Protein 4KJR (pdb70)

Nearest PDB structures (foldseek):
  4kjr-assembly1_A  TM=1.002E+00  e=1.445E-36  Bacillus subtilis subsp. subtilis str. 168
  4kjs-assembly1_A  TM=9.699E-01  e=5.114E-28  Bacillus subtilis subsp. subtilis str. 168
  4kjs-assembly2_B  TM=9.550E-01  e=5.627E-26  Bacillus subtilis subsp. subtilis str. 168
  4k1c-assembly2_B  TM=8.758E-01  e=1.239E-12  Saccharomyces cerevisiae S288C
  5jdl-assembly1_A  TM=5.747E-01  e=3.286E-03  Methanocaldococcus jannaschii DSM 2661

Organism: Bacillus subtilis (strain 168) (NCBI:txid224308)

B-factor: mean 91.62, std 22.34, range [20.0, 161.84]

Solvent-accessible surface area: 29692 Å² total

GO terms:
  GO:0015369 calcium:proton antiporter activity (F, IDA)
  GO:0005886 plasma membrane (C, IDA)
  GO:0070588 calcium ion transmembrane transport (P, IDA)

Secondary structure (DSSP, 8-state):
-HHHHHHHHHHHHHHHHHH----HHHHHHHHHHHHHHHHH--HHHHHHHH---HHHHHHHGGGHHHHHH--TTTS--HHHHHHHHHHHHHIIIIIIHHHHHHHT-SS---S--HHHHIIIIIHHHIIIIIIIIIHHHHHT---HHHHHHHHHHHHH--HHHHHHHHH----SHHHHHHIIIIIIHHHHHHHHHHHHHHHHHHHS-S-HHHIIIIIIHIIIIIHHHGGGG---S---HHHHHHHHHHHHH--HHHHHHHHHHHSS-------HHHHH--HHHH--TGGGT-S--TTHHHHHHHHHH--HHHHH-/-HHHHHHHHHHHHHHHHH----THHHHHHHHHHHHHHHH------HHHHHHHTHHHHHH--TTTSS-THHHHHHHHHHHHIIIIIIHHHHHHHHHHSS-----HHHHHHHHHHHHHIIIIIIIHHHHHHS---HHHHHHHHHHHHH--HHHHHHHHH---HHHHHHHHHHHHHHHHHHHHTTHHHHHHHS-S-HHHIIIIIHHIIIIIHHTHHHH---S---HHHHHHHHHHHHH--HHHHHHHGGGGSS-------HHHHH--TTT---TTTSS----TTHHHHHHHHHH--HHHHT-

InterPro domains:
  IPR004713 Calcium/proton exchanger [PTHR31503] (11-350)
  IPR004798 Calcium/proton exchanger CAX-like [TIGR00378] (8-349)
  IPR004837 Sodium/calcium exchanger membrane region [PF01699] (26-178)
  IPR004837 Sodium/calcium exchanger membrane region [PF01699] (206-348)
  IPR044880 NCX, central ion-binding domain superfamily [G3DSA:1.20.1420.30] (57-348)

Foldseek 3Di:
DVVLVVLLVVLLVLLVVPVCDDDLQVNLVSLLSNLLSLLLLLVLLVQQCVVLCSVVSCLCVLQVLLLQLCVCLLVDPPLLNLLQLLQQLVQLPPPLVLLQQQLQQPDFDAWDDAPPCVPPLQCLVCVLLCVLQVCLAVVPPDDDVVSLVVLLVSLVVVVVVCVDSSVDPPHDVSNPCSCVSHVVSSNVSSVSNSVSQVVCCVVPDDDSSLCSNHSSNCSRNNSNLSVLNVYPVDDPVSVVSSRVNSSSSSVSVSVSQVVSVVRPHHHSHDDPVSSVLVVSSVLCVCNNIDPHHNCNSVVGVVSSVCSVVSRVD/DVLVVLLVVQLVLLVVLLVDDCFPVSLVSLLSNLLSLLVLCPVALVRNLCSLQVLLLLLCLLLVDPDNQLNLLQLLLLLLCLQQPLLLLLQLVQAVDDFFFDDLPVCLVVQCVQLCCLQVVLAVCLQVVPDVDQVVLLVSQLVSLVCVVVVCVCSVVPPVSVVSVVVSSVSSNVSSNVSSVNLVSNCVVPPHLSSLCSRVNSSCSRNVSSLNVLSCCPVPVPVSNCSSSVNSSSSSCSSSVQLVVSVVDPPSGSHHDCVSSVLSVLSVLSVCSHDGNHHNCNSVVSNVSSVCSVVSRVD

Sequence (612 aa):
NRIFFILVAAGVPLSVIGSLHWPSAVLFAVYCVTIIALASYGRATESLSIIRIGGLLNATFGNAVELIISFALKEGLTGIVLASLTGSVLGNLLLVAGLSFFVGGLKYARQEFNIHDARHNSGLLIFAIIVAFVIPEVFSVGGNASKLNLSIGISIIILLYVAALYFKEWSGKVATIVLFAATIVVAYISENLVHTFHSVAEQFGWSELFIGVIIVAIVGNAAEHASAIIAFKNKDIAVEIAVGSTLQIAFVAPVLVICSIFFPTSPLVFTLPELVAVSAVLLIAISNDGDSNWFEGATLLAAYVIAIGFFLLRIFFILVAAGVPLSVIGSLHWPSAVLFAVYCVTIIALASYGRATGLLNATFGNAVELIISFALKEGLTGIVLASLTGSVLGNLLLVAGLSFFVGGLKYARQEFNIHDARHNSGLLIFAIIVAFVIPEVFSVGGNASKLNLSIGISIIILLYVAALYFKKVATIVLFAATIVVAYISENLVHTFHSVAEQFGWSELFIGVIIVAIVGNAAEHASAIIAFKNKDIAVEIAVGSTLQIAFVAPVLVICSIFFPTSPLVFTLPELVAVSAVLLIAISNDGDSNWFEGATLLAAYVIAIGFFLL

Structure (mmCIF, N/CA/C/O backbone):
data_4KJR
#
_entry.id   4KJR
#
_cell.length_a   170.297
_cell.length_b   170.297
_cell.length_c   95.265
_cell.angle_alpha   90.00
_cell.angle_beta   90.00
_cell.angle_gamma   120.00
#
_symmetry.space_group_name_H-M   'H 3'
#
loop_
_entity.id
_entity.type
_entity.pdbx_description
1 polymer 'cation exchanger YfkE'
2 water water
#
loop_
_atom_site.group_PDB
_atom_site.id
_atom_site.type_symbol
_atom_site.label_atom_id
_atom_site.label_alt_id
_atom_site.label_comp_id
_atom_site.label_asym_id
_atom_site.label_entity_id
_atom_site.label_seq_id
_atom_site.pdbx_PDB_ins_code
_atom_site.Cartn_x
_atom_site.Cartn_y
_atom_site.Cartn_z
_atom_site.occupancy
_atom_site.B_iso_or_equiv
_atom_site.auth_seq_id
_atom_site.auth_comp_id
_atom_site.auth_asym_id
_atom_site.auth_atom_id
_atom_site.pdbx_PDB_model_num
ATOM 1 N N . ASN A 1 2 ? -31.092 22.148 32.735 1.00 116.56 2 ASN A N 1
ATOM 2 C CA . ASN A 1 2 ? -32.555 21.972 32.496 1.00 117.21 2 ASN A CA 1
ATOM 3 C C . ASN A 1 2 ? -33.157 23.104 31.673 1.00 116.58 2 ASN A C 1
ATOM 4 O O . ASN A 1 2 ? -33.757 22.861 30.624 1.00 119.12 2 ASN A O 1
ATOM 9 N N . ARG A 1 3 ? -32.979 24.334 32.159 1.00 114.50 3 ARG A N 1
ATOM 10 C CA . ARG A 1 3 ? -33.548 25.544 31.554 1.00 116.25 3 ARG A CA 1
ATOM 11 C C . ARG A 1 3 ? -33.350 25.606 30.037 1.00 118.85 3 ARG A C 1
ATOM 12 O O . ARG A 1 3 ? -34.320 25.722 29.281 1.00 120.09 3 ARG A O 1
ATOM 20 N N . ILE A 1 4 ? -32.091 25.519 29.607 1.00 121.64 4 ILE A N 1
ATOM 21 C CA . ILE A 1 4 ? -31.728 25.605 28.191 1.00 121.88 4 ILE A CA 1
ATOM 22 C C . ILE A 1 4 ? -32.363 24.462 27.397 1.00 122.57 4 ILE A C 1
ATOM 23 O O . ILE A 1 4 ? -32.865 24.668 26.292 1.00 121.90 4 ILE A O 1
ATOM 28 N N . PHE A 1 5 ? -32.353 23.267 27.982 1.00 122.63 5 PHE A N 1
ATOM 29 C CA . PHE A 1 5 ? -32.809 22.055 27.305 1.00 123.36 5 PHE A CA 1
ATOM 30 C C . PHE A 1 5 ? -34.304 22.074 27.001 1.00 121.86 5 PHE A C 1
ATOM 31 O O . PHE A 1 5 ? -34.730 21.576 25.956 1.00 120.92 5 PHE A O 1
ATOM 39 N N . PHE A 1 6 ? -35.089 22.658 27.906 1.00 119.31 6 PHE A N 1
ATOM 40 C CA . PHE A 1 6 ? -36.526 22.830 27.688 1.00 117.88 6 PHE A CA 1
ATOM 41 C C . PHE A 1 6 ? -36.798 23.681 26.447 1.00 116.27 6 PHE A C 1
ATOM 42 O O . PHE A 1 6 ? -37.647 23.334 25.621 1.00 113.60 6 PHE A O 1
ATOM 50 N N . ILE A 1 7 ? -36.057 24.784 26.325 1.00 110.72 7 ILE A N 1
ATOM 51 C CA . ILE A 1 7 ? -36.170 25.708 25.196 1.00 105.27 7 ILE A CA 1
ATOM 52 C C . ILE A 1 7 ? -35.915 24.994 23.867 1.00 111.22 7 ILE A C 1
ATOM 53 O O . ILE A 1 7 ? -36.652 25.190 22.899 1.00 111.26 7 ILE A O 1
ATOM 58 N N . LEU A 1 8 ? -34.885 24.150 23.838 1.00 110.99 8 LEU A N 1
ATOM 59 C CA . LEU A 1 8 ? -34.445 23.500 22.606 1.00 109.06 8 LEU A CA 1
ATOM 60 C C . LEU A 1 8 ? -35.357 22.370 22.142 1.00 110.18 8 LEU A C 1
ATOM 61 O O . LEU A 1 8 ? -35.494 22.146 20.939 1.00 115.41 8 LEU A O 1
ATOM 66 N N . VAL A 1 9 ? -35.971 21.656 23.084 1.00 108.45 9 VAL A N 1
ATOM 67 C CA . VAL A 1 9 ? -36.925 20.595 22.738 1.00 110.63 9 VAL A CA 1
ATOM 68 C C . VAL A 1 9 ? -38.200 21.201 22.154 1.00 113.66 9 VAL A C 1
ATOM 69 O O . VAL A 1 9 ? -38.660 20.789 21.086 1.00 111.56 9 VAL A O 1
ATOM 73 N N . ALA A 1 10 ? -38.741 22.194 22.859 1.00 112.95 10 ALA A N 1
ATOM 74 C CA . ALA A 1 10 ? -39.989 22.854 22.490 1.00 108.78 10 ALA A CA 1
ATOM 75 C C . ALA A 1 10 ? -39.885 23.684 21.211 1.00 106.56 10 ALA A C 1
ATOM 76 O O . ALA A 1 10 ? -40.873 23.847 20.499 1.00 107.56 10 ALA A O 1
ATOM 78 N N . ALA A 1 11 ? -38.698 24.220 20.936 1.00 106.30 11 ALA A N 1
ATOM 79 C CA . ALA A 1 11 ? -38.473 25.038 19.743 1.00 104.95 11 ALA A CA 1
ATOM 80 C C . ALA A 1 11 ? -38.013 24.181 18.576 1.00 102.40 11 ALA A C 1
ATOM 81 O O . ALA A 1 11 ? -38.333 24.465 17.418 1.00 101.79 11 ALA A O 1
ATOM 83 N N . GLY A 1 12 ? -37.267 23.129 18.897 1.00 99.61 12 GLY A N 1
ATOM 84 C CA . GLY A 1 12 ? -36.665 22.271 17.895 1.00 98.76 12 GLY A CA 1
ATOM 85 C C . GLY A 1 12 ? -37.646 21.401 17.141 1.00 99.40 12 GLY A C 1
ATOM 86 O O . GLY A 1 12 ? -37.544 21.286 15.922 1.00 100.08 12 GLY A O 1
ATOM 87 N N . VAL A 1 13 ? -38.588 20.784 17.859 1.00 98.55 13 VAL A N 1
ATOM 88 C CA . VAL A 1 13 ? -39.541 19.854 17.234 1.00 96.15 13 VAL A CA 1
ATOM 89 C C . VAL A 1 13 ? -40.491 20.501 16.206 1.00 97.54 13 VAL A C 1
ATOM 90 O O . VAL A 1 13 ? -40.635 19.960 15.109 1.00 99.10 13 VAL A O 1
ATOM 94 N N . PRO A 1 14 ? -41.111 21.662 16.532 1.00 97.19 14 PRO A N 1
ATOM 95 C CA . PRO A 1 14 ? -42.003 22.257 15.533 1.00 96.52 14 PRO A CA 1
ATOM 96 C C . PRO A 1 14 ? -41.227 22.718 14.306 1.00 96.13 14 PRO A C 1
ATOM 97 O O . PRO A 1 14 ? -41.616 22.403 13.179 1.00 93.40 14 PRO A O 1
ATOM 101 N N . LEU A 1 15 ? -40.127 23.435 14.536 1.00 94.95 15 LEU A N 1
ATOM 102 C CA . LEU A 1 15 ? -39.229 23.849 13.461 1.00 95.42 15 LEU A CA 1
ATOM 103 C C . LEU A 1 15 ? -38.818 22.669 12.582 1.00 93.80 15 LEU A C 1
ATOM 104 O O . LEU A 1 15 ? -38.864 22.767 11.357 1.00 94.63 15 LEU A O 1
ATOM 109 N N . SER A 1 16 ? -38.447 21.557 13.216 1.00 94.97 16 SER A N 1
ATOM 110 C CA . SER A 1 16 ? -38.074 20.334 12.500 1.00 101.92 16 SER A CA 1
ATOM 111 C C . SER A 1 16 ? -39.248 19.753 11.709 1.00 101.76 16 SER A C 1
ATOM 112 O O . SER A 1 16 ? -39.066 19.272 10.584 1.00 103.42 16 SER A O 1
ATOM 115 N N . VAL A 1 17 ? -40.442 19.801 12.305 1.00 97.70 17 VAL A N 1
ATOM 116 C CA . VAL A 1 17 ? -41.665 19.321 11.655 1.00 98.28 17 VAL A CA 1
ATOM 117 C C . VAL A 1 17 ? -42.030 20.195 10.451 1.00 99.36 17 VAL A C 1
ATOM 118 O O . VAL A 1 17 ? -42.159 19.689 9.334 1.00 100.34 17 VAL A O 1
ATOM 122 N N . ILE A 1 18 ? -42.176 21.501 10.677 1.00 100.46 18 ILE A N 1
ATOM 123 C CA . ILE A 1 18 ? -42.500 22.431 9.595 1.00 103.27 18 ILE A CA 1
ATOM 124 C C . ILE A 1 18 ? -41.370 22.467 8.567 1.00 104.45 18 ILE A C 1
ATOM 125 O O . ILE A 1 18 ? -41.617 22.646 7.376 1.00 108.23 18 ILE A O 1
ATOM 130 N N . GLY A 1 19 ? -40.135 22.304 9.038 1.00 101.13 19 GLY A N 1
ATOM 131 C CA . GLY A 1 19 ? -38.974 22.216 8.155 1.00 105.48 19 GLY A CA 1
ATOM 132 C C . GLY A 1 19 ? -39.097 21.046 7.197 1.00 107.61 19 GLY A C 1
ATOM 133 O O . GLY A 1 19 ? -38.810 21.178 6.005 1.00 106.48 19 GLY A O 1
ATOM 134 N N . SER A 1 20 ? -39.539 19.907 7.732 1.00 109.32 20 SER A N 1
ATOM 135 C CA . SER A 1 20 ? -39.817 18.706 6.946 1.00 112.57 20 SER A CA 1
ATOM 136 C C . SER A 1 20 ? -40.983 18.921 5.981 1.00 120.52 20 SER A C 1
ATOM 137 O O . SER A 1 20 ? -41.073 18.260 4.942 1.00 121.57 20 SER A O 1
ATOM 140 N N . LEU A 1 21 ? -41.872 19.843 6.338 1.00 122.57 21 LEU A N 1
ATOM 141 C CA . LEU A 1 21 ? -42.997 20.208 5.485 1.00 122.75 21 LEU A CA 1
ATOM 142 C C . LEU A 1 21 ? -42.581 21.192 4.391 1.00 128.10 21 LEU A C 1
ATOM 143 O O . LEU A 1 21 ? -43.079 21.117 3.274 1.00 131.45 21 LEU A O 1
ATOM 156 N N . HIS A 1 23 ? -39.422 21.573 3.211 1.00 137.86 23 HIS A N 1
ATOM 157 C CA . HIS A 1 23 ? -38.528 20.771 2.359 1.00 142.72 23 HIS A CA 1
ATOM 158 C C . HIS A 1 23 ? -37.308 21.504 1.855 1.00 143.91 23 HIS A C 1
ATOM 159 O O . HIS A 1 23 ? -36.474 20.915 1.160 1.00 149.94 23 HIS A O 1
ATOM 166 N N . TRP A 1 24 ? -37.183 22.785 2.198 1.00 141.12 24 TRP A N 1
ATOM 167 C CA . TRP A 1 24 ? -36.033 23.588 1.769 1.00 143.25 24 TRP A CA 1
ATOM 168 C C . TRP A 1 24 ? -35.818 24.828 2.597 1.00 144.28 24 TRP A C 1
ATOM 169 O O . TRP A 1 24 ? -36.738 25.277 3.290 1.00 148.04 24 TRP A O 1
ATOM 180 N N . PRO A 1 25 ? -34.589 25.388 2.562 1.00 139.75 25 PRO A N 1
ATOM 181 C CA . PRO A 1 25 ? -33.372 24.771 2.010 1.00 134.97 25 PRO A CA 1
ATOM 182 C C . PRO A 1 25 ? -32.897 23.628 2.898 1.00 133.12 25 PRO A C 1
ATOM 183 O O . PRO A 1 25 ? -33.138 23.654 4.103 1.00 132.65 25 PRO A O 1
ATOM 187 N N . SER A 1 26 ? -32.232 22.636 2.310 1.00 128.52 26 SER A N 1
ATOM 188 C CA . SER A 1 26 ? -31.856 21.422 3.045 1.00 124.95 26 SER A CA 1
ATOM 189 C C . SER A 1 26 ? -30.764 21.653 4.095 1.00 122.63 26 SER A C 1
ATOM 190 O O . SER A 1 26 ? -30.822 21.104 5.198 1.00 122.83 26 SER A O 1
ATOM 193 N N . ALA A 1 27 ? -29.779 22.472 3.745 1.00 116.42 27 ALA A N 1
ATOM 194 C CA . ALA A 1 27 ? -28.599 22.688 4.582 1.00 114.53 27 ALA A CA 1
ATOM 195 C C . ALA A 1 27 ? -28.923 23.262 5.968 1.00 115.58 27 ALA A C 1
ATOM 196 O O . ALA A 1 27 ? -28.407 22.787 6.987 1.00 113.24 27 ALA A O 1
ATOM 198 N N . VAL A 1 28 ? -29.778 24.279 5.997 1.00 116.08 28 VAL A N 1
ATOM 199 C CA . VAL A 1 28 ? -30.137 24.949 7.245 1.00 112.77 28 VAL A CA 1
ATOM 200 C C . VAL A 1 28 ? -30.912 24.026 8.182 1.00 110.93 28 VAL A C 1
ATOM 201 O O . VAL A 1 28 ? -30.722 24.075 9.397 1.00 110.47 28 VAL A O 1
ATOM 205 N N . LEU A 1 29 ? -31.763 23.176 7.609 1.00 105.94 29 LEU A N 1
ATOM 206 C CA . LEU A 1 29 ? -32.641 22.314 8.400 1.00 105.66 29 LEU A CA 1
ATOM 207 C C . LEU A 1 29 ? -31.909 21.178 9.086 1.00 106.38 29 LEU A C 1
ATOM 208 O O . LEU A 1 29 ? -32.166 20.892 10.252 1.00 105.82 29 LEU A O 1
ATOM 213 N N . PHE A 1 30 ? -31.013 20.516 8.362 1.00 105.80 30 PHE A N 1
ATOM 214 C CA . PHE A 1 30 ? -30.152 19.544 8.993 1.00 102.31 30 PHE A CA 1
ATOM 215 C C . PHE A 1 30 ? -29.644 20.222 10.243 1.00 96.27 30 PHE A C 1
ATOM 216 O O . PHE A 1 30 ? -29.759 19.692 11.342 1.00 94.44 30 PHE A O 1
ATOM 224 N N . ALA A 1 31 ? -29.105 21.422 10.044 1.00 94.20 31 ALA A N 1
ATOM 225 C CA . ALA A 1 31 ? -28.547 22.209 11.120 1.00 94.86 31 ALA A CA 1
ATOM 226 C C . ALA A 1 31 ? -29.562 22.296 12.242 1.00 93.60 31 ALA A C 1
ATOM 227 O O . ALA A 1 31 ? -29.229 22.059 13.401 1.00 87.08 31 ALA A O 1
ATOM 229 N N . VAL A 1 32 ? -30.805 22.604 11.882 1.00 93.63 32 VAL A N 1
ATOM 230 C CA . VAL A 1 32 ? -31.884 22.647 12.859 1.00 92.02 32 VAL A CA 1
ATOM 231 C C . VAL A 1 32 ? -32.222 21.251 13.382 1.00 95.00 32 VAL A C 1
ATOM 232 O O . VAL A 1 32 ? -32.391 21.062 14.593 1.00 94.10 32 VAL A O 1
ATOM 236 N N . TYR A 1 33 ? -32.298 20.278 12.473 1.00 95.42 33 TYR A N 1
ATOM 237 C CA . TYR A 1 33 ? -32.601 18.900 12.852 1.00 93.83 33 TYR A CA 1
ATOM 238 C C . TYR A 1 33 ? -31.683 18.445 13.973 1.00 91.55 33 TYR A C 1
ATOM 239 O O . TYR A 1 33 ? -32.143 18.011 15.024 1.00 91.57 33 TYR A O 1
ATOM 248 N N . CYS A 1 34 ? -30.382 18.578 13.741 1.00 94.30 34 CYS A N 1
ATOM 249 C CA . CYS A 1 34 ? -29.368 18.101 14.669 1.00 94.89 34 CYS A CA 1
ATOM 250 C C . CYS A 1 34 ? -29.529 18.735 16.044 1.00 92.14 34 CYS A C 1
ATOM 251 O O . CYS A 1 34 ? -29.534 18.031 17.054 1.00 91.82 34 CYS A O 1
ATOM 254 N N . VAL A 1 35 ? -29.674 20.061 16.061 1.00 89.45 35 VAL A N 1
ATOM 255 C CA . VAL A 1 35 ? -29.713 20.844 17.297 1.00 90.09 35 VAL A CA 1
ATOM 256 C C . VAL A 1 35 ? -30.737 20.297 18.298 1.00 91.77 35 VAL A C 1
ATOM 257 O O . VAL A 1 35 ? -30.398 20.032 19.458 1.00 88.14 35 VAL A O 1
ATOM 261 N N . THR A 1 36 ? -31.969 20.101 17.829 1.00 89.83 36 THR A N 1
ATOM 262 C CA . THR A 1 36 ? -33.023 19.461 18.608 1.00 90.21 36 THR A CA 1
ATOM 263 C C . THR A 1 36 ? -32.552 18.166 19.269 1.00 90.70 36 THR A C 1
ATOM 264 O O . THR A 1 36 ? -32.769 17.959 20.471 1.00 88.10 36 THR A O 1
ATOM 268 N N . ILE A 1 37 ? -31.912 17.302 18.476 1.00 88.42 37 ILE A N 1
ATOM 269 C CA . ILE A 1 37 ? -31.594 15.945 18.916 1.00 88.77 37 ILE A CA 1
ATOM 270 C C . ILE A 1 37 ? -30.636 15.942 20.099 1.00 89.75 37 ILE A C 1
ATOM 271 O O . ILE A 1 37 ? -30.807 15.146 21.027 1.00 92.82 37 ILE A O 1
ATOM 276 N N . ILE A 1 38 ? -29.646 16.833 20.079 1.00 84.50 38 ILE A N 1
ATOM 277 C CA . ILE A 1 38 ? -28.810 17.038 21.262 1.00 82.34 38 ILE A CA 1
ATOM 278 C C . ILE A 1 38 ? -29.724 17.009 22.482 1.00 84.30 38 ILE A C 1
ATOM 279 O O . ILE A 1 38 ? -29.640 16.094 23.306 1.00 82.31 38 ILE A O 1
ATOM 284 N N . ALA A 1 39 ? -30.626 17.991 22.551 1.00 88.36 39 ALA A N 1
ATOM 285 C CA . ALA A 1 39 ? -31.568 18.141 23.660 1.00 90.56 39 ALA A CA 1
ATOM 286 C C . ALA A 1 39 ? -32.438 16.904 23.847 1.00 89.72 39 ALA A C 1
ATOM 287 O O . ALA A 1 39 ? -32.712 16.494 24.980 1.00 90.30 39 ALA A O 1
ATOM 289 N N . LEU A 1 40 ? -32.857 16.310 22.732 1.00 86.41 40 LEU A N 1
ATOM 290 C CA . LEU A 1 40 ? -33.660 15.090 22.759 1.00 87.28 40 LEU A CA 1
ATOM 291 C C . LEU A 1 40 ? -32.897 13.908 23.357 1.00 85.94 40 LEU A C 1
ATOM 292 O O . LEU A 1 40 ? -33.490 13.055 24.009 1.00 81.30 40 LEU A O 1
ATOM 297 N N . ALA A 1 41 ? -31.584 13.878 23.133 1.00 90.31 41 ALA A N 1
ATOM 298 C CA . ALA A 1 41 ? -30.708 12.847 23.689 1.00 94.05 41 ALA A CA 1
ATOM 299 C C . ALA A 1 41 ? -30.306 13.164 25.129 1.00 95.63 41 ALA A C 1
ATOM 300 O O . ALA A 1 41 ? -30.036 12.258 25.920 1.00 93.51 41 ALA A O 1
ATOM 302 N N . SER A 1 42 ? -30.262 14.457 25.454 1.00 98.16 42 SER A N 1
ATOM 303 C CA . SER A 1 42 ? -30.022 14.921 26.821 1.00 96.26 42 SER A CA 1
ATOM 304 C C . SER A 1 42 ? -31.138 14.447 27.755 1.00 92.66 42 SER A C 1
ATOM 305 O O . SER A 1 42 ? -30.885 14.097 28.909 1.00 88.66 42 SER A O 1
ATOM 308 N N . TYR A 1 43 ? -32.368 14.443 27.243 1.00 90.23 43 TYR A N 1
ATOM 309 C CA . TYR A 1 43 ? -33.497 13.844 27.945 1.00 93.48 43 TYR A CA 1
ATOM 310 C C . TYR A 1 43 ? -33.422 12.320 27.914 1.00 92.94 43 TYR A C 1
ATOM 311 O O . TYR A 1 43 ? -33.528 11.670 28.956 1.00 93.45 43 TYR A O 1
ATOM 328 N N . GLY A 1 45 ? -31.060 10.481 27.888 1.00 98.20 45 GLY A N 1
ATOM 329 C CA . GLY A 1 45 ? -30.064 10.071 28.874 1.00 98.51 45 GLY A CA 1
ATOM 330 C C . GLY A 1 45 ? -30.546 10.109 30.311 1.00 97.95 45 GLY A C 1
ATOM 331 O O . GLY A 1 45 ? -30.283 9.182 31.080 1.00 95.13 45 GLY A O 1
ATOM 332 N N . ARG A 1 46 ? -31.242 11.186 30.673 1.00 100.43 46 ARG A N 1
ATOM 333 C CA . ARG A 1 46 ? -31.794 11.360 32.019 1.00 100.05 46 ARG A CA 1
ATOM 334 C C . ARG A 1 46 ? -32.902 10.349 32.301 1.00 103.06 46 ARG A C 1
ATOM 335 O O . ARG A 1 46 ? -33.081 9.904 33.437 1.00 101.95 46 ARG A O 1
ATOM 343 N N . ALA A 1 47 ? -33.638 9.991 31.254 1.00 104.34 47 ALA A N 1
ATOM 344 C CA . ALA A 1 47 ? -34.738 9.043 31.363 1.00 106.28 47 ALA A CA 1
ATOM 345 C C . ALA A 1 47 ? -34.255 7.617 31.618 1.00 109.76 47 ALA A C 1
ATOM 346 O O . ALA A 1 47 ? -34.923 6.844 32.305 1.00 115.84 47 ALA A O 1
ATOM 348 N N . THR A 1 48 ? -33.099 7.277 31.056 1.00 106.32 48 THR A N 1
ATOM 349 C CA . THR A 1 48 ? -32.504 5.960 31.249 1.00 105.17 48 THR A CA 1
ATOM 350 C C . THR A 1 48 ? -31.842 5.870 32.620 1.00 106.77 48 THR A C 1
ATOM 351 O O . THR A 1 48 ? -31.972 4.859 33.315 1.00 109.34 48 THR A O 1
ATOM 355 N N . GLU A 1 49 ? -31.144 6.939 33.003 1.00 109.98 49 GLU A N 1
ATOM 356 C CA . GLU A 1 49 ? -30.408 6.995 34.268 1.00 111.19 49 GLU A CA 1
ATOM 357 C C . GLU A 1 49 ? -31.348 6.767 35.443 1.00 110.95 49 GLU A C 1
ATOM 358 O O . GLU A 1 49 ? -30.980 6.125 36.428 1.00 112.77 49 GLU A O 1
ATOM 364 N N . SER A 1 50 ? -32.563 7.293 35.312 1.00 111.48 50 SER A N 1
ATOM 365 C CA . SER A 1 50 ? -33.619 7.139 36.308 1.00 112.30 50 SER A CA 1
ATOM 366 C C . SER A 1 50 ? -34.096 5.688 36.391 1.00 111.89 50 SER A C 1
ATOM 367 O O . SER A 1 50 ? -34.240 5.137 37.488 1.00 108.74 50 SER A O 1
ATOM 370 N N . LEU A 1 51 ? -34.330 5.092 35.218 1.00 111.82 51 LEU A N 1
ATOM 371 C CA . LEU A 1 51 ? -34.752 3.693 35.079 1.00 110.93 51 LEU A CA 1
ATOM 372 C C . LEU A 1 51 ? -33.712 2.717 35.605 1.00 110.34 51 LEU A C 1
ATOM 373 O O . LEU A 1 51 ? -34.054 1.721 36.249 1.00 102.86 51 LEU A O 1
ATOM 378 N N . SER A 1 52 ? -32.446 3.007 35.304 1.00 112.70 52 SER A N 1
ATOM 379 C CA . SER A 1 52 ? -31.324 2.202 35.769 1.00 117.29 52 SER A CA 1
ATOM 380 C C . SER A 1 52 ? -31.223 2.255 37.292 1.00 113.32 52 SER A C 1
ATOM 381 O O . SER A 1 52 ? -30.926 1.244 37.934 1.00 111.48 52 SER A O 1
ATOM 384 N N . ILE A 1 53 ? -31.482 3.433 37.858 1.00 109.12 53 ILE A N 1
ATOM 385 C CA . ILE A 1 53 ? -31.511 3.604 39.311 1.00 109.79 53 ILE A CA 1
ATOM 386 C C . ILE A 1 53 ? -32.704 2.852 39.921 1.00 110.46 53 ILE A C 1
ATOM 387 O O . ILE A 1 53 ? -32.578 2.251 40.994 1.00 108.51 53 ILE A O 1
ATOM 392 N N . ILE A 1 54 ? -33.841 2.862 39.222 1.00 109.58 54 ILE A N 1
ATOM 393 C CA . ILE A 1 54 ? -35.003 2.057 39.621 1.00 108.67 54 ILE A CA 1
ATOM 394 C C . ILE A 1 54 ? -34.692 0.562 39.514 1.00 106.73 54 ILE A C 1
ATOM 395 O O . ILE A 1 54 ? -33.953 0.130 38.627 1.00 105.85 54 ILE A O 1
ATOM 400 N N . ARG A 1 58 ? -29.755 -4.674 37.676 1.00 102.08 58 ARG A N 1
ATOM 401 C CA . ARG A 1 58 ? -29.781 -6.079 37.269 1.00 99.63 58 ARG A CA 1
ATOM 402 C C . ARG A 1 58 ? -30.067 -6.253 35.768 1.00 99.69 58 ARG A C 1
ATOM 403 O O . ARG A 1 58 ? -29.142 -6.485 34.984 1.00 98.35 58 ARG A O 1
ATOM 411 N N . ILE A 1 59 ? -31.334 -6.143 35.369 1.00 99.94 59 ILE A N 1
ATOM 412 C CA . ILE A 1 59 ? -31.692 -6.129 33.941 1.00 100.06 59 ILE A CA 1
ATOM 413 C C . ILE A 1 59 ? -31.891 -4.698 33.426 1.00 101.23 59 ILE A C 1
ATOM 414 O O . ILE A 1 59 ? -31.978 -4.466 32.213 1.00 104.21 59 ILE A O 1
ATOM 419 N N . GLY A 1 60 ? -31.955 -3.749 34.359 1.00 97.45 60 GLY A N 1
ATOM 420 C CA . GLY A 1 60 ? -31.967 -2.329 34.033 1.00 94.69 60 GLY A CA 1
ATOM 421 C C . GLY A 1 60 ? -30.657 -1.939 33.379 1.00 94.41 60 GLY A C 1
ATOM 422 O O . GLY A 1 60 ? -30.535 -0.850 32.832 1.00 97.32 60 GLY A O 1
ATOM 423 N N . GLY A 1 61 ? -29.676 -2.838 33.445 1.00 92.68 61 GLY A N 1
ATOM 424 C CA . GLY A 1 61 ? -28.422 -2.705 32.709 1.00 89.04 61 GLY A CA 1
ATOM 425 C C . GLY A 1 61 ? -28.588 -2.881 31.209 1.00 86.11 61 GLY A C 1
ATOM 426 O O . GLY A 1 61 ? -27.764 -2.391 30.435 1.00 84.62 61 GLY A O 1
ATOM 427 N N . LEU A 1 62 ? -29.643 -3.589 30.799 1.00 84.96 62 LEU A N 1
ATOM 428 C CA . LEU A 1 62 ? -30.004 -3.700 29.383 1.00 87.08 62 LEU A CA 1
ATOM 429 C C . LEU A 1 62 ? -30.549 -2.380 28.855 1.00 89.16 62 LEU A C 1
ATOM 430 O O . LEU A 1 62 ? -30.214 -1.970 27.742 1.00 86.92 62 LEU A O 1
ATOM 435 N N . LEU A 1 63 ? -31.397 -1.732 29.656 1.00 90.50 63 LEU A N 1
ATOM 436 C CA . LEU A 1 63 ? -31.964 -0.424 29.316 1.00 91.21 63 LEU A CA 1
ATOM 437 C C . LEU A 1 63 ? -30.870 0.623 29.195 1.00 88.61 63 LEU A C 1
ATOM 438 O O . LEU A 1 63 ? -30.876 1.427 28.260 1.00 91.03 63 LEU A O 1
ATOM 443 N N . ASN A 1 64 ? -29.945 0.604 30.153 1.00 86.90 64 ASN A N 1
ATOM 444 C CA . ASN A 1 64 ? -28.767 1.467 30.145 1.00 91.89 64 ASN A CA 1
ATOM 445 C C . ASN A 1 64 ? -27.912 1.187 28.917 1.00 94.11 64 ASN A C 1
ATOM 446 O O . ASN A 1 64 ? -27.338 2.109 28.331 1.00 92.61 64 ASN A O 1
ATOM 451 N N . ALA A 1 65 ? -27.857 -0.089 28.529 1.00 92.79 65 ALA A N 1
ATOM 452 C CA . ALA A 1 65 ? -27.094 -0.534 27.366 1.00 87.46 65 ALA A CA 1
ATOM 453 C C . ALA A 1 65 ? -27.765 -0.174 26.043 1.00 90.26 65 ALA A C 1
ATOM 454 O O . ALA A 1 65 ? -27.126 0.414 25.171 1.00 95.64 65 ALA A O 1
ATOM 456 N N . THR A 1 66 ? -29.043 -0.530 25.901 1.00 89.66 66 THR A N 1
ATOM 457 C CA . THR A 1 66 ? -29.780 -0.317 24.652 1.00 90.25 66 THR A CA 1
ATOM 458 C C . THR A 1 66 ? -30.241 1.131 24.497 1.00 91.78 66 THR A C 1
ATOM 459 O O . THR A 1 66 ? -29.788 1.841 23.596 1.00 95.67 66 THR A O 1
ATOM 463 N N . PHE A 1 67 ? -31.132 1.568 25.383 1.00 94.47 67 PHE A N 1
ATOM 464 C CA . PHE A 1 67 ? -31.743 2.897 25.268 1.00 95.53 67 PHE A CA 1
ATOM 465 C C . PHE A 1 67 ? -30.794 4.048 25.611 1.00 93.39 67 PHE A C 1
ATOM 466 O O . PHE A 1 67 ? -31.006 5.184 25.172 1.00 89.29 67 PHE A O 1
ATOM 474 N N . GLY A 1 68 ? -29.749 3.737 26.382 1.00 89.99 68 GLY A N 1
ATOM 475 C CA . GLY A 1 68 ? -28.665 4.672 26.668 1.00 86.23 68 GLY A CA 1
ATOM 476 C C . GLY A 1 68 ? -27.887 5.062 25.423 1.00 85.20 68 GLY A C 1
ATOM 477 O O . GLY A 1 68 ? -27.194 6.076 25.419 1.00 85.45 68 GLY A O 1
ATOM 478 N N . ASN A 1 69 ? -27.994 4.249 24.373 1.00 81.79 69 ASN A N 1
ATOM 479 C CA . ASN A 1 69 ? -27.409 4.563 23.072 1.00 83.48 69 ASN A CA 1
ATOM 480 C C . ASN A 1 69 ? -28.437 4.402 21.953 1.00 83.94 69 ASN A C 1
ATOM 481 O O . ASN A 1 69 ? -28.082 4.208 20.788 1.00 82.04 69 ASN A O 1
ATOM 486 N N . ALA A 1 70 ? -29.713 4.496 22.320 1.00 86.78 70 ALA A N 1
ATOM 487 C CA . ALA A 1 70 ? -30.824 4.351 21.380 1.00 81.66 70 ALA A CA 1
ATOM 488 C C . ALA A 1 70 ? -30.822 5.387 20.256 1.00 79.92 70 ALA A C 1
ATOM 489 O O . ALA A 1 70 ? -31.215 5.073 19.137 1.00 78.99 70 ALA A O 1
ATOM 491 N N . VAL A 1 71 ? -30.393 6.614 20.550 1.00 79.42 71 VAL A N 1
ATOM 492 C CA . VAL A 1 71 ? -30.237 7.642 19.507 1.00 82.24 71 VAL A CA 1
ATOM 493 C C . VAL A 1 71 ? -29.048 7.326 18.582 1.00 80.89 71 VAL A C 1
ATOM 494 O O . VAL A 1 71 ? -29.083 7.642 17.393 1.00 80.59 71 VAL A O 1
ATOM 498 N N . GLU A 1 72 ? -28.007 6.701 19.125 1.00 77.90 72 GLU A N 1
ATOM 499 C CA . GLU A 1 72 ? -26.931 6.174 18.290 1.00 77.80 72 GLU A CA 1
ATOM 500 C C . GLU A 1 72 ? -27.454 4.986 17.501 1.00 72.41 72 GLU A C 1
ATOM 501 O O . GLU A 1 72 ? -27.333 4.940 16.281 1.00 68.60 72 GLU A O 1
ATOM 507 N N . LEU A 1 73 ? -28.051 4.042 18.222 1.00 72.99 73 LEU A N 1
ATOM 508 C CA . LEU A 1 73 ? -28.648 2.845 17.641 1.00 73.33 73 LEU A CA 1
ATOM 509 C C . LEU A 1 73 ? -29.690 3.181 16.576 1.00 75.02 73 LEU A C 1
ATOM 510 O O . LEU A 1 73 ? -29.814 2.458 15.585 1.00 72.51 73 LEU A O 1
ATOM 515 N N . ILE A 1 74 ? -30.415 4.285 16.774 1.00 75.84 74 ILE A N 1
ATOM 516 C CA . ILE A 1 74 ? -31.556 4.628 15.918 1.00 79.05 74 ILE A CA 1
ATOM 517 C C . ILE A 1 74 ? -31.180 5.406 14.653 1.00 77.34 74 ILE A C 1
ATOM 518 O O . ILE A 1 74 ? -31.649 5.067 13.560 1.00 77.55 74 ILE A O 1
ATOM 523 N N . ILE A 1 75 ? -30.339 6.435 14.792 1.00 73.23 75 ILE A N 1
ATOM 524 C CA . ILE A 1 75 ? -29.906 7.219 13.630 1.00 74.27 75 ILE A CA 1
ATOM 525 C C . ILE A 1 75 ? -29.145 6.307 12.668 1.00 76.53 75 ILE A C 1
ATOM 526 O O . ILE A 1 75 ? -29.042 6.587 11.474 1.00 72.65 75 ILE A O 1
ATOM 531 N N . SER A 1 76 ? -28.646 5.195 13.202 1.00 77.24 76 SER A N 1
ATOM 532 C CA . SER A 1 76 ? -27.833 4.266 12.439 1.00 77.79 76 SER A CA 1
ATOM 533 C C . SER A 1 76 ? -28.652 3.140 11.830 1.00 80.47 76 SER A C 1
ATOM 534 O O . SER A 1 76 ? -28.164 2.424 10.954 1.00 81.39 76 SER A O 1
ATOM 545 N N . PHE A 1 78 ? -31.777 3.553 10.279 1.00 88.08 78 PHE A N 1
ATOM 546 C CA . PHE A 1 78 ? -32.353 3.997 9.021 1.00 91.95 78 PHE A CA 1
ATOM 547 C C . PHE A 1 78 ? -31.259 4.383 8.032 1.00 88.67 78 PHE A C 1
ATOM 548 O O . PHE A 1 78 ? -31.482 4.373 6.821 1.00 93.08 78 PHE A O 1
ATOM 556 N N . ALA A 1 79 ? -30.082 4.726 8.555 1.00 89.03 79 ALA A N 1
ATOM 557 C CA . ALA A 1 79 ? -28.878 4.889 7.732 1.00 86.96 79 ALA A CA 1
ATOM 558 C C . ALA A 1 79 ? -28.435 3.541 7.195 1.00 86.66 79 ALA A C 1
ATOM 559 O O . ALA A 1 79 ? -27.716 3.472 6.219 1.00 85.94 79 ALA A O 1
ATOM 561 N N . LEU A 1 80 ? -28.875 2.473 7.851 1.00 92.01 80 LEU A N 1
ATOM 562 C CA . LEU A 1 80 ? -28.548 1.112 7.452 1.00 92.87 80 LEU A CA 1
ATOM 563 C C . LEU A 1 80 ? -29.507 0.615 6.377 1.00 94.89 80 LEU A C 1
ATOM 564 O O . LEU A 1 80 ? -29.087 -0.070 5.444 1.00 95.35 80 LEU A O 1
ATOM 569 N N . LYS A 1 81 ? -30.789 0.958 6.513 1.00 99.52 81 LYS A N 1
ATOM 570 C CA . LYS A 1 81 ? -31.783 0.662 5.476 1.00 104.77 81 LYS A CA 1
ATOM 571 C C . LYS A 1 81 ? -31.494 1.471 4.219 1.00 103.45 81 LYS A C 1
ATOM 572 O O . LYS A 1 81 ? -31.535 0.944 3.102 1.00 102.59 81 LYS A O 1
ATOM 578 N N . GLU A 1 82 ? -31.191 2.752 4.415 1.00 101.14 82 GLU A N 1
ATOM 579 C CA . GLU A 1 82 ? -30.780 3.626 3.323 1.00 100.49 82 GLU A CA 1
ATOM 580 C C . GLU A 1 82 ? -29.261 3.639 3.211 1.00 97.35 82 GLU A C 1
ATOM 581 O O . GLU A 1 82 ? -28.701 4.354 2.379 1.00 93.27 82 GLU A O 1
ATOM 587 N N . GLY A 1 83 ? -28.618 2.817 4.044 1.00 95.53 83 GLY A N 1
ATOM 588 C CA . GLY A 1 83 ? -27.162 2.714 4.141 1.00 90.35 83 GLY A CA 1
ATOM 589 C C . GLY A 1 83 ? -26.422 2.580 2.832 1.00 83.05 83 GLY A C 1
ATOM 590 O O . GLY A 1 83 ? -26.756 1.720 2.031 1.00 81.56 83 GLY A O 1
ATOM 591 N N . LEU A 1 84 ? -25.405 3.414 2.613 1.00 80.57 84 LEU A N 1
ATOM 592 C CA . LEU A 1 84 ? -24.913 4.382 3.600 1.00 79.91 84 LEU A CA 1
ATOM 593 C C . LEU A 1 84 ? -24.371 3.693 4.841 1.00 81.35 84 LEU A C 1
ATOM 594 O O . LEU A 1 84 ? -24.453 4.227 5.954 1.00 82.07 84 LEU A O 1
ATOM 599 N N . THR A 1 85 ? -23.820 2.499 4.630 1.00 79.36 85 THR A N 1
ATOM 600 C CA . THR A 1 85 ? -23.204 1.712 5.691 1.00 75.89 85 THR A CA 1
ATOM 601 C C . THR A 1 85 ? -21.984 2.431 6.268 1.00 74.63 85 THR A C 1
ATOM 602 O O . THR A 1 85 ? -21.699 2.320 7.469 1.00 74.12 85 THR A O 1
ATOM 606 N N . GLY A 1 86 ? -21.293 3.179 5.405 1.00 71.94 86 GLY A N 1
ATOM 607 C CA . GLY A 1 86 ? -20.162 4.023 5.792 1.00 68.25 86 GLY A CA 1
ATOM 608 C C . GLY A 1 86 ? -20.435 4.929 6.981 1.00 66.33 86 GLY A C 1
ATOM 609 O O . GLY A 1 86 ? -19.687 4.905 7.975 1.00 64.70 86 GLY A O 1
ATOM 610 N N . ILE A 1 87 ? -21.508 5.719 6.883 1.00 63.57 87 ILE A N 1
ATOM 611 C CA . ILE A 1 87 ? -21.915 6.612 7.978 1.00 61.93 87 ILE A CA 1
ATOM 612 C C . ILE A 1 87 ? -22.099 5.828 9.274 1.00 62.23 87 ILE A C 1
ATOM 613 O O . ILE A 1 87 ? -21.670 6.271 10.340 1.00 57.04 87 ILE A O 1
ATOM 618 N N . VAL A 1 88 ? -22.732 4.661 9.184 1.00 62.97 88 VAL A N 1
ATOM 619 C CA . VAL A 1 88 ? -22.880 3.816 10.366 1.00 61.36 88 VAL A CA 1
ATOM 620 C C . VAL A 1 88 ? -21.509 3.574 10.993 1.00 61.24 88 VAL A C 1
ATOM 621 O O . VAL A 1 88 ? -21.313 3.865 12.167 1.00 61.25 88 VAL A O 1
ATOM 625 N N . LEU A 1 89 ? -20.560 3.081 10.194 1.00 64.12 89 LEU A N 1
ATOM 626 C CA . LEU A 1 89 ? -19.216 2.762 10.680 1.00 64.15 89 LEU A CA 1
ATOM 627 C C . LEU A 1 89 ? -18.462 3.988 11.218 1.00 62.22 89 LEU A C 1
ATOM 628 O O . LEU A 1 89 ? -17.789 3.904 12.241 1.00 61.20 89 LEU A O 1
ATOM 633 N N . ALA A 1 90 ? -18.594 5.128 10.548 1.00 62.14 90 ALA A N 1
ATOM 634 C CA . ALA A 1 90 ? -17.994 6.375 11.040 1.00 63.66 90 ALA A CA 1
ATOM 635 C C . ALA A 1 90 ? -18.595 6.838 12.383 1.00 65.07 90 ALA A C 1
ATOM 636 O O . ALA A 1 90 ? -17.903 7.432 13.216 1.00 63.26 90 ALA A O 1
ATOM 638 N N . SER A 1 91 ? -19.877 6.544 12.585 1.00 64.87 91 SER A N 1
ATOM 639 C CA . SER A 1 91 ? -20.600 6.957 13.787 1.00 65.37 91 SER A CA 1
ATOM 640 C C . SER A 1 91 ? -20.268 6.111 15.012 1.00 63.65 91 SER A C 1
ATOM 641 O O . SER A 1 91 ? -20.203 6.632 16.130 1.00 64.72 91 SER A O 1
ATOM 644 N N . LEU A 1 92 ? -20.068 4.813 14.800 1.00 60.09 92 LEU A N 1
ATOM 645 C CA . LEU A 1 92 ? -19.566 3.925 15.850 1.00 62.11 92 LEU A CA 1
ATOM 646 C C . LEU A 1 92 ? -18.195 4.400 16.332 1.00 62.73 92 LEU A C 1
ATOM 647 O O . LEU A 1 92 ? -17.914 4.419 17.530 1.00 58.62 92 LEU A O 1
ATOM 652 N N . THR A 1 93 ? -17.345 4.764 15.371 1.00 63.52 93 THR A N 1
ATOM 653 C CA . THR A 1 93 ? -16.064 5.387 15.644 1.00 62.25 93 THR A CA 1
ATOM 654 C C . THR A 1 93 ? -16.292 6.547 16.597 1.00 65.02 93 THR A C 1
ATOM 655 O O . THR A 1 93 ? -15.706 6.584 17.676 1.00 68.33 93 THR A O 1
ATOM 659 N N . GLY A 1 94 ? -17.162 7.476 16.205 1.00 63.88 94 GLY A N 1
ATOM 660 C CA . GLY A 1 94 ? -17.376 8.705 16.961 1.00 68.13 94 GLY A CA 1
ATOM 661 C C . GLY A 1 94 ? -17.873 8.502 18.382 1.00 70.90 94 GLY A C 1
ATOM 662 O O . GLY A 1 94 ? -17.632 9.336 19.260 1.00 69.89 94 GLY A O 1
ATOM 663 N N . SER A 1 95 ? -18.573 7.394 18.604 1.00 68.78 95 SER A N 1
ATOM 664 C CA . SER A 1 95 ? -19.100 7.063 19.914 1.00 70.31 95 SER A CA 1
ATOM 665 C C . SER A 1 95 ? -17.980 6.848 20.923 1.00 71.68 95 SER A C 1
ATOM 666 O O . SER A 1 95 ? -17.994 7.451 21.992 1.00 76.30 95 SER A O 1
ATOM 669 N N . VAL A 1 96 ? -17.000 6.014 20.574 1.00 72.89 96 VAL A N 1
ATOM 670 C CA . VAL A 1 96 ? -15.835 5.789 21.442 1.00 73.58 96 VAL A CA 1
ATOM 671 C C . VAL A 1 96 ? -15.021 7.070 21.596 1.00 70.77 96 VAL A C 1
ATOM 672 O O . VAL A 1 96 ? -14.674 7.454 22.711 1.00 75.44 96 VAL A O 1
ATOM 676 N N . LEU A 1 97 ? -14.735 7.738 20.480 1.00 70.76 97 LEU A N 1
ATOM 677 C CA . LEU A 1 97 ? -13.995 9.003 20.531 1.00 73.50 97 LEU A CA 1
ATOM 678 C C . LEU A 1 97 ? -14.727 10.024 21.373 1.00 72.90 97 LEU A C 1
ATOM 679 O O . LEU A 1 97 ? -14.089 10.740 22.134 1.00 74.76 97 LEU A O 1
ATOM 684 N N . GLY A 1 98 ? -16.056 10.066 21.243 1.00 70.26 98 GLY A N 1
ATOM 685 C CA . GLY A 1 98 ? -16.918 10.994 21.981 1.00 69.04 98 GLY A CA 1
ATOM 686 C C . GLY A 1 98 ? -16.894 10.854 23.493 1.00 69.52 98 GLY A C 1
ATOM 687 O O . GLY A 1 98 ? -16.770 11.847 24.208 1.00 70.63 98 GLY A O 1
ATOM 688 N N . ASN A 1 99 ? -17.003 9.626 23.990 1.00 70.80 99 ASN A N 1
ATOM 689 C CA . ASN A 1 99 ? -17.010 9.389 25.436 1.00 74.80 99 ASN A CA 1
ATOM 690 C C . ASN A 1 99 ? -15.654 9.751 26.031 1.00 77.65 99 ASN A C 1
ATOM 691 O O . ASN A 1 99 ? -15.510 10.720 26.783 1.00 77.44 99 ASN A O 1
ATOM 696 N N . LEU A 1 100 ? -14.650 8.976 25.664 1.00 79.65 100 LEU A N 1
ATOM 697 C CA . LEU A 1 100 ? -13.311 9.502 25.635 1.00 82.02 100 LEU A CA 1
ATOM 698 C C . LEU A 1 100 ? -13.459 10.610 24.609 1.00 84.07 100 LEU A C 1
ATOM 699 O O . LEU A 1 100 ? -14.511 10.745 24.027 1.00 85.34 100 LEU A O 1
ATOM 704 N N . LEU A 1 101 ? -12.527 11.532 24.501 1.00 84.54 101 LEU A N 1
ATOM 705 C CA . LEU A 1 101 ? -11.874 12.098 25.625 1.00 80.36 101 LEU A CA 1
ATOM 706 C C . LEU A 1 101 ? -12.970 13.080 25.984 1.00 78.81 101 LEU A C 1
ATOM 707 O O . LEU A 1 101 ? -13.166 13.413 27.141 1.00 86.40 101 LEU A O 1
ATOM 712 N N . LEU A 1 102 ? -13.741 13.461 24.965 1.00 77.49 102 LEU A N 1
ATOM 713 C CA . LEU A 1 102 ? -14.764 14.507 25.059 1.00 79.18 102 LEU A CA 1
ATOM 714 C C . LEU A 1 102 ? -15.626 14.495 26.324 1.00 79.99 102 LEU A C 1
ATOM 715 O O . LEU A 1 102 ? -15.595 15.464 27.085 1.00 82.59 102 LEU A O 1
ATOM 720 N N . VAL A 1 103 ? -16.399 13.432 26.552 1.00 79.43 103 VAL A N 1
ATOM 721 C CA . VAL A 1 103 ? -17.216 13.421 27.760 1.00 80.36 103 VAL A CA 1
ATOM 722 C C . VAL A 1 103 ? -16.303 13.295 28.969 1.00 77.99 103 VAL A C 1
ATOM 723 O O . VAL A 1 103 ? -16.446 14.042 29.932 1.00 81.35 103 VAL A O 1
ATOM 727 N N . ALA A 1 104 ? -15.345 12.378 28.887 1.00 79.46 104 ALA A N 1
ATOM 728 C CA . ALA A 1 104 ? -14.397 12.145 29.970 1.00 78.97 104 ALA A CA 1
ATOM 729 C C . ALA A 1 104 ? -13.505 13.364 30.146 1.00 77.43 104 ALA A C 1
ATOM 730 O O . ALA A 1 104 ? -13.298 13.824 31.263 1.00 82.34 104 ALA A O 1
ATOM 732 N N . GLY A 1 105 ? -13.008 13.893 29.033 1.00 76.84 105 GLY A N 1
ATOM 733 C CA . GLY A 1 105 ? -12.190 15.103 29.027 1.00 81.30 105 GLY A CA 1
ATOM 734 C C . GLY A 1 105 ? -12.912 16.318 29.572 1.00 82.88 105 GLY A C 1
ATOM 735 O O . GLY A 1 105 ? -12.335 17.084 30.339 1.00 83.79 105 GLY A O 1
ATOM 736 N N . LEU A 1 106 ? -14.174 16.493 29.185 1.00 81.38 106 LEU A N 1
ATOM 737 C CA . LEU A 1 106 ? -14.974 17.612 29.674 1.00 79.44 106 LEU A CA 1
ATOM 738 C C . LEU A 1 106 ? -15.247 17.455 31.164 1.00 81.67 106 LEU A C 1
ATOM 739 O O . LEU A 1 106 ? -15.160 18.423 31.916 1.00 86.57 106 LEU A O 1
ATOM 744 N N . SER A 1 107 ? -15.563 16.235 31.591 1.00 81.08 107 SER A N 1
ATOM 745 C CA . SER A 1 107 ? -15.754 15.943 33.009 1.00 81.09 107 SER A CA 1
ATOM 746 C C . SER A 1 107 ? -14.505 16.264 33.823 1.00 84.73 107 SER A C 1
ATOM 747 O O . SER A 1 107 ? -14.571 17.068 34.749 1.00 92.39 107 SER A O 1
ATOM 750 N N . PHE A 1 108 ? -13.376 15.648 33.470 1.00 84.37 108 PHE A N 1
ATOM 751 C CA . PHE A 1 108 ? -12.105 15.856 34.176 1.00 86.08 108 PHE A CA 1
ATOM 752 C C . PHE A 1 108 ? -11.740 17.337 34.247 1.00 86.98 108 PHE A C 1
ATOM 753 O O . PHE A 1 108 ? -11.334 17.830 35.296 1.00 88.50 108 PHE A O 1
ATOM 761 N N . PHE A 1 109 ? -11.894 18.037 33.126 1.00 87.28 109 PHE A N 1
ATOM 762 C CA . PHE A 1 109 ? -11.474 19.427 33.024 1.00 91.84 109 PHE A CA 1
ATOM 763 C C . PHE A 1 109 ? -12.354 20.389 33.814 1.00 96.57 109 PHE A C 1
ATOM 764 O O . PHE A 1 109 ? -11.840 21.222 34.562 1.00 99.65 109 PHE A O 1
ATOM 772 N N . VAL A 1 110 ? -13.670 20.276 33.636 1.00 100.27 110 VAL A N 1
ATOM 773 C CA . VAL A 1 110 ? -14.624 21.192 34.258 1.00 97.58 110 VAL A CA 1
ATOM 774 C C . VAL A 1 110 ? -14.508 21.099 35.780 1.00 100.10 110 VAL A C 1
ATOM 775 O O . VAL A 1 110 ? -14.361 22.117 36.456 1.00 104.91 110 VAL A O 1
ATOM 779 N N . GLY A 1 111 ? -14.532 19.871 36.301 1.00 97.23 111 GLY A N 1
ATOM 780 C CA . GLY A 1 111 ? -14.361 19.627 37.729 1.00 95.97 111 GLY A CA 1
ATOM 781 C C . GLY A 1 111 ? -12.904 19.591 38.139 1.00 96.92 111 GLY A C 1
ATOM 782 O O . GLY A 1 111 ? -12.499 18.751 38.945 1.00 94.66 111 GLY A O 1
ATOM 783 N N . GLY A 1 112 ? -12.118 20.504 37.572 1.00 97.05 112 GLY A N 1
ATOM 784 C CA . GLY A 1 112 ? -10.718 20.670 37.931 1.00 98.04 112 GLY A CA 1
ATOM 785 C C . GLY A 1 112 ? -10.532 21.893 38.804 1.00 104.23 112 GLY A C 1
ATOM 786 O O . GLY A 1 112 ? -9.457 22.491 38.815 1.00 106.79 112 GLY A O 1
ATOM 787 N N . LEU A 1 113 ? -11.597 22.261 39.521 1.00 110.16 113 LEU A N 1
ATOM 788 C CA . LEU A 1 113 ? -11.590 23.355 40.502 1.00 111.63 113 LEU A CA 1
ATOM 789 C C . LEU A 1 113 ? -10.561 23.125 41.617 1.00 115.03 113 LEU A C 1
ATOM 790 O O . LEU A 1 113 ? -9.750 24.006 41.919 1.00 110.67 113 LEU A O 1
ATOM 795 N N . LYS A 1 114 ? -10.612 21.932 42.210 1.00 121.47 114 LYS A N 1
ATOM 796 C CA . LYS A 1 114 ? -9.662 21.479 43.225 1.00 127.97 114 LYS A CA 1
ATOM 797 C C . LYS A 1 114 ? -9.470 19.976 43.057 1.00 132.80 114 LYS A C 1
ATOM 798 O O . LYS A 1 114 ? -10.448 19.246 42.872 1.00 137.73 114 LYS A O 1
ATOM 804 N N . TYR A 1 115 ? -8.217 19.525 43.122 1.00 135.81 115 TYR A N 1
ATOM 805 C CA . TYR A 1 115 ? -7.865 18.116 42.894 1.00 141.22 115 TYR A CA 1
ATOM 806 C C . TYR A 1 115 ? -8.331 17.232 44.052 1.00 150.29 115 TYR A C 1
ATOM 807 O O . TYR A 1 115 ? -8.289 17.652 45.212 1.00 157.23 115 TYR A O 1
ATOM 816 N N . ALA A 1 116 ? -8.762 16.010 43.737 1.00 152.15 116 ALA A N 1
ATOM 817 C CA . ALA A 1 116 ? -9.467 15.169 44.713 1.00 157.26 116 ALA A CA 1
ATOM 818 C C . ALA A 1 116 ? -8.759 13.858 45.078 1.00 158.44 116 ALA A C 1
ATOM 819 O O . ALA A 1 116 ? -9.228 12.770 44.730 1.00 161.84 116 ALA A O 1
ATOM 821 N N . ARG A 1 117 ? -7.654 13.974 45.816 1.00 152.85 117 ARG A N 1
ATOM 822 C CA . ARG A 1 117 ? -6.851 12.822 46.262 1.00 150.67 117 ARG A CA 1
ATOM 823 C C . ARG A 1 117 ? -6.339 11.976 45.084 1.00 149.38 117 ARG A C 1
ATOM 824 O O . ARG A 1 117 ? -5.901 12.524 44.071 1.00 147.01 117 ARG A O 1
ATOM 832 N N . GLN A 1 118 ? -6.376 10.650 45.235 1.00 148.80 118 GLN A N 1
ATOM 833 C CA . GLN A 1 118 ? -5.970 9.712 44.179 1.00 146.86 118 GLN A CA 1
ATOM 834 C C . GLN A 1 118 ? -6.888 8.482 44.139 1.00 146.89 118 GLN A C 1
ATOM 835 O O . GLN A 1 118 ? -6.737 7.556 44.941 1.00 143.75 118 GLN A O 1
ATOM 841 N N . GLU A 1 119 ? -7.829 8.487 43.194 1.00 146.42 119 GLU A N 1
ATOM 842 C CA . GLU A 1 119 ? -8.837 7.428 43.043 1.00 143.28 119 GLU A CA 1
ATOM 843 C C . GLU A 1 119 ? -9.223 7.273 41.558 1.00 139.54 119 GLU A C 1
ATOM 844 O O . GLU A 1 119 ? -8.906 8.147 40.759 1.00 137.18 119 GLU A O 1
ATOM 850 N N . PHE A 1 120 ? -9.852 6.167 41.150 1.00 137.55 120 PHE A N 1
ATOM 851 C CA . PHE A 1 120 ? -10.085 4.965 41.950 1.00 136.25 120 PHE A CA 1
ATOM 852 C C . PHE A 1 120 ? -9.191 3.849 41.404 1.00 129.32 120 PHE A C 1
ATOM 853 O O . PHE A 1 120 ? -9.541 3.164 40.439 1.00 120.42 120 PHE A O 1
ATOM 861 N N . ASN A 1 121 ? -8.030 3.691 42.033 1.00 127.96 121 ASN A N 1
ATOM 862 C CA . ASN A 1 121 ? -6.915 2.914 41.479 1.00 126.48 121 ASN A CA 1
ATOM 863 C C . ASN A 1 121 ? -7.124 1.404 41.337 1.00 125.94 121 ASN A C 1
ATOM 864 O O . ASN A 1 121 ? -6.742 0.822 40.319 1.00 120.23 121 ASN A O 1
ATOM 869 N N . ILE A 1 122 ? -7.729 0.783 42.349 1.00 131.41 122 ILE A N 1
ATOM 870 C CA . ILE A 1 122 ? -7.894 -0.678 42.392 1.00 126.39 122 ILE A CA 1
ATOM 871 C C . ILE A 1 122 ? -9.032 -1.167 41.484 1.00 124.88 122 ILE A C 1
ATOM 872 O O . ILE A 1 122 ? -8.974 -2.278 40.957 1.00 125.98 122 ILE A O 1
ATOM 877 N N . HIS A 1 123 ? -10.047 -0.326 41.290 1.00 123.50 123 HIS A N 1
ATOM 878 C CA . HIS A 1 123 ? -11.201 -0.674 40.458 1.00 119.91 123 HIS A CA 1
ATOM 879 C C . HIS A 1 123 ? -10.900 -0.643 38.986 1.00 113.43 123 HIS A C 1
ATOM 880 O O . HIS A 1 123 ? -11.002 -1.664 38.312 1.00 114.89 123 HIS A O 1
ATOM 887 N N . ASP A 1 124 ? -10.501 0.527 38.490 1.00 110.71 124 ASP A N 1
ATOM 888 C CA . ASP A 1 124 ? -10.402 0.808 37.050 1.00 108.84 124 ASP A CA 1
ATOM 889 C C . ASP A 1 124 ? -9.535 -0.158 36.234 1.00 109.26 124 ASP A C 1
ATOM 890 O O . ASP A 1 124 ? -9.973 -0.674 35.204 1.00 108.71 124 ASP A O 1
ATOM 895 N N . ALA A 1 125 ? -8.305 -0.378 36.683 1.00 110.74 125 ALA A N 1
ATOM 896 C CA . ALA A 1 125 ? -7.370 -1.237 35.965 1.00 110.64 125 ALA A CA 1
ATOM 897 C C . ALA A 1 125 ? -7.957 -2.618 35.662 1.00 116.81 125 ALA A C 1
ATOM 898 O O . ALA A 1 125 ? -7.926 -3.063 34.513 1.00 116.42 125 ALA A O 1
ATOM 900 N N . ARG A 1 126 ? -8.519 -3.270 36.683 1.00 123.19 126 ARG A N 1
ATOM 901 C CA . ARG A 1 126 ? -9.010 -4.653 36.571 1.00 125.39 126 ARG A CA 1
ATOM 902 C C . ARG A 1 126 ? -10.111 -4.837 35.530 1.00 128.22 126 ARG A C 1
ATOM 903 O O . ARG A 1 126 ? -10.051 -5.765 34.715 1.00 128.28 126 ARG A O 1
ATOM 911 N N . HIS A 1 127 ? -11.112 -3.959 35.561 1.00 127.74 127 HIS A N 1
ATOM 912 C CA . HIS A 1 127 ? -12.303 -4.145 34.732 1.00 125.46 127 HIS A CA 1
ATOM 913 C C . HIS A 1 127 ? -12.294 -3.315 33.487 1.00 115.88 127 HIS A C 1
ATOM 914 O O . HIS A 1 127 ? -12.510 -3.838 32.407 1.00 113.81 127 HIS A O 1
ATOM 921 N N . ASN A 1 128 ? -12.046 -2.016 33.630 1.00 107.12 128 ASN A N 1
ATOM 922 C CA . ASN A 1 128 ? -12.241 -1.050 32.551 1.00 100.92 128 ASN A CA 1
ATOM 923 C C . ASN A 1 128 ? -11.305 -1.243 31.359 1.00 96.00 128 ASN A C 1
ATOM 924 O O . ASN A 1 128 ? -11.728 -1.148 30.209 1.00 91.36 128 ASN A O 1
ATOM 929 N N . SER A 1 129 ? -10.042 -1.515 31.655 1.00 93.28 129 SER A N 1
ATOM 930 C CA . SER A 1 129 ? -8.986 -1.595 30.659 1.00 86.41 129 SER A CA 1
ATOM 931 C C . SER A 1 129 ? -9.071 -2.850 29.798 1.00 89.83 129 SER A C 1
ATOM 932 O O . SER A 1 129 ? -9.011 -2.766 28.570 1.00 87.26 129 SER A O 1
ATOM 935 N N . GLY A 1 130 ? -9.215 -4.003 30.458 1.00 88.93 130 GLY A N 1
ATOM 936 C CA . GLY A 1 130 ? -9.094 -5.320 29.827 1.00 84.27 130 GLY A CA 1
ATOM 937 C C . GLY A 1 130 ? -10.042 -5.547 28.674 1.00 84.76 130 GLY A C 1
ATOM 938 O O . GLY A 1 130 ? -9.625 -5.877 27.563 1.00 85.88 130 GLY A O 1
ATOM 939 N N . LEU A 1 131 ? -11.324 -5.381 28.964 1.00 84.88 131 LEU A N 1
ATOM 940 C CA . LEU A 1 131 ? -12.369 -5.393 27.954 1.00 82.66 131 LEU A CA 1
ATOM 941 C C . LEU A 1 131 ? -12.084 -4.230 27.024 1.00 80.11 131 LEU A C 1
ATOM 942 O O . LEU A 1 131 ? -12.126 -4.386 25.813 1.00 78.44 131 LEU A O 1
ATOM 947 N N . LEU A 1 132 ? -11.746 -3.075 27.595 1.00 76.32 132 LEU A N 1
ATOM 948 C CA . LEU A 1 132 ? -11.521 -1.891 26.782 1.00 75.82 132 LEU A CA 1
ATOM 949 C C . LEU A 1 132 ? -10.402 -2.135 25.780 1.00 74.20 132 LEU A C 1
ATOM 950 O O . LEU A 1 132 ? -10.564 -1.859 24.592 1.00 73.37 132 LEU A O 1
ATOM 955 N N . ILE A 1 133 ? -9.272 -2.651 26.253 1.00 75.54 133 ILE A N 1
ATOM 956 C CA . ILE A 1 133 ? -8.235 -3.106 25.332 1.00 75.69 133 ILE A CA 1
ATOM 957 C C . ILE A 1 133 ? -8.840 -4.247 24.522 1.00 73.95 133 ILE A C 1
ATOM 958 O O . ILE A 1 133 ? -8.865 -4.189 23.294 1.00 71.05 133 ILE A O 1
ATOM 963 N N . PHE A 1 134 ? -9.368 -5.251 25.225 1.00 73.86 134 PHE A N 1
ATOM 964 C CA . PHE A 1 134 ? -9.973 -6.414 24.586 1.00 73.25 134 PHE A CA 1
ATOM 965 C C . PHE A 1 134 ? -11.057 -6.043 23.575 1.00 73.68 134 PHE A C 1
ATOM 966 O O . PHE A 1 134 ? -11.031 -6.504 22.449 1.00 73.17 134 PHE A O 1
ATOM 974 N N . ALA A 1 135 ? -12.022 -5.234 23.997 1.00 73.07 135 ALA A N 1
ATOM 975 C CA . ALA A 1 135 ? -13.197 -4.964 23.185 1.00 74.85 135 ALA A CA 1
ATOM 976 C C . ALA A 1 135 ? -12.832 -4.245 21.895 1.00 77.19 135 ALA A C 1
ATOM 977 O O . ALA A 1 135 ? -13.042 -4.787 20.814 1.00 75.51 135 ALA A O 1
ATOM 979 N N . ILE A 1 136 ? -12.264 -3.044 22.024 1.00 75.93 136 ILE A N 1
ATOM 980 C CA . ILE A 1 136 ? -11.896 -2.204 20.878 1.00 70.94 136 ILE A CA 1
ATOM 981 C C . ILE A 1 136 ? -10.846 -2.873 20.019 1.00 71.24 136 ILE A C 1
ATOM 982 O O . ILE A 1 136 ? -11.015 -3.034 18.810 1.00 74.42 136 ILE A O 1
ATOM 987 N N . ILE A 1 137 ? -9.752 -3.260 20.657 1.00 75.05 137 ILE A N 1
ATOM 988 C CA . ILE A 1 137 ? -8.600 -3.722 19.921 1.00 74.44 137 ILE A CA 1
ATOM 989 C C . ILE A 1 137 ? -8.968 -5.005 19.212 1.00 76.58 137 ILE A C 1
ATOM 990 O O . ILE A 1 137 ? -8.679 -5.155 18.033 1.00 79.32 137 ILE A O 1
ATOM 995 N N . VAL A 1 138 ? -9.639 -5.910 19.916 1.00 75.84 138 VAL A N 1
ATOM 996 C CA . VAL A 1 138 ? -10.091 -7.132 19.279 1.00 78.20 138 VAL A CA 1
ATOM 997 C C . VAL A 1 138 ? -11.158 -6.753 18.270 1.00 76.97 138 VAL A C 1
ATOM 998 O O . VAL A 1 138 ? -10.957 -6.909 17.070 1.00 77.91 138 VAL A O 1
ATOM 1002 N N . ALA A 1 139 ? -12.267 -6.210 18.770 1.00 75.71 139 ALA A N 1
ATOM 1003 C CA . ALA A 1 139 ? -13.474 -6.008 17.974 1.00 77.42 139 ALA A CA 1
ATOM 1004 C C . ALA A 1 139 ? -13.188 -5.337 16.649 1.00 77.54 139 ALA A C 1
ATOM 1005 O O . ALA A 1 139 ? -13.521 -5.881 15.612 1.00 78.15 139 ALA A O 1
ATOM 1007 N N . PHE A 1 140 ? -12.549 -4.173 16.691 1.00 73.07 140 PHE A N 1
ATOM 1008 C CA . PHE A 1 140 ? -12.403 -3.345 15.507 1.00 67.98 140 PHE A CA 1
ATOM 1009 C C . PHE A 1 140 ? -11.117 -3.621 14.727 1.00 67.08 140 PHE A C 1
ATOM 1010 O O . PHE A 1 140 ? -11.175 -3.896 13.516 1.00 65.07 140 PHE A O 1
ATOM 1018 N N . VAL A 1 141 ? -9.972 -3.565 15.414 1.00 64.64 141 VAL A N 1
ATOM 1019 C CA . VAL A 1 141 ? -8.654 -3.777 14.780 1.00 59.43 141 VAL A CA 1
ATOM 1020 C C . VAL A 1 141 ? -8.569 -5.088 13.994 1.00 56.38 141 VAL A C 1
ATOM 1021 O O . VAL A 1 141 ? -8.218 -5.078 12.818 1.00 54.83 141 VAL A O 1
ATOM 1025 N N . ILE A 1 142 ? -8.901 -6.204 14.636 1.00 54.93 142 ILE A N 1
ATOM 1026 C CA . ILE A 1 142 ? -8.821 -7.510 13.974 1.00 56.64 142 ILE A CA 1
ATOM 1027 C C . ILE A 1 142 ? -9.586 -7.510 12.648 1.00 57.66 142 ILE A C 1
ATOM 1028 O O . ILE A 1 142 ? -9.002 -7.817 11.615 1.00 63.05 142 ILE A O 1
ATOM 1033 N N . PRO A 1 143 ? -10.885 -7.155 12.667 1.00 57.08 143 PRO A N 1
ATOM 1034 C CA . PRO A 1 143 ? -11.627 -7.033 11.421 1.00 57.89 143 PRO A CA 1
ATOM 1035 C C . PRO A 1 143 ? -10.909 -6.238 10.337 1.00 59.99 143 PRO A C 1
ATOM 1036 O O . PRO A 1 143 ? -10.815 -6.708 9.207 1.00 56.07 143 PRO A O 1
ATOM 1040 N N . GLU A 1 144 ? -10.414 -5.050 10.682 1.00 64.00 144 GLU A N 1
ATOM 1041 C CA . GLU A 1 144 ? -9.735 -4.187 9.715 1.00 66.18 144 GLU A CA 1
ATOM 1042 C C . GLU A 1 144 ? -8.551 -4.867 9.038 1.00 63.01 144 GLU A C 1
ATOM 1043 O O . GLU A 1 144 ? -8.492 -4.915 7.810 1.00 64.84 144 GLU A O 1
ATOM 1049 N N . VAL A 1 145 ? -7.621 -5.400 9.827 1.00 61.58 145 VAL A N 1
ATOM 1050 C CA . VAL A 1 145 ? -6.396 -5.975 9.253 1.00 63.99 145 VAL A CA 1
ATOM 1051 C C . VAL A 1 145 ? -6.698 -7.237 8.453 1.00 62.29 145 VAL A C 1
ATOM 1052 O O . VAL A 1 145 ? -6.343 -7.331 7.280 1.00 61.60 145 VAL A O 1
ATOM 1056 N N . PHE A 1 146 ? -7.368 -8.186 9.102 1.00 62.70 146 PHE A N 1
ATOM 1057 C CA . PHE A 1 146 ? -7.744 -9.470 8.503 1.00 61.29 146 PHE A CA 1
ATOM 1058 C C . PHE A 1 146 ? -8.611 -9.356 7.244 1.00 60.98 146 PHE A C 1
ATOM 1059 O O . PHE A 1 146 ? -8.542 -10.212 6.371 1.00 63.17 146 PHE A O 1
ATOM 1067 N N . SER A 1 147 ? -9.406 -8.295 7.144 1.00 60.48 147 SER A N 1
ATOM 1068 C CA . SER A 1 147 ? -10.352 -8.149 6.041 1.00 61.84 147 SER A CA 1
ATOM 1069 C C . SER A 1 147 ? -9.759 -7.552 4.769 1.00 65.16 147 SER A C 1
ATOM 1070 O O . SER A 1 147 ? -10.467 -7.412 3.765 1.00 64.96 147 SER A O 1
ATOM 1073 N N . VAL A 1 148 ? -8.469 -7.211 4.810 1.00 67.67 148 VAL A N 1
ATOM 1074 C CA . VAL A 1 148 ? -7.805 -6.520 3.696 1.00 69.14 148 VAL A CA 1
ATOM 1075 C C . VAL A 1 148 ? -8.147 -7.121 2.331 1.00 69.35 148 VAL A C 1
ATOM 1076 O O . VAL A 1 148 ? -8.712 -6.438 1.479 1.00 74.95 148 VAL A O 1
ATOM 1080 N N . GLY A 1 149 ? -7.825 -8.397 2.139 1.00 71.33 149 GLY A N 1
ATOM 1081 C CA . GLY A 1 149 ? -8.195 -9.124 0.922 1.00 78.96 149 GLY A CA 1
ATOM 1082 C C . GLY A 1 149 ? -8.654 -10.528 1.274 1.00 84.95 149 GLY A C 1
ATOM 1083 O O . GLY A 1 149 ? -7.834 -11.444 1.392 1.00 92.10 149 GLY A O 1
ATOM 1092 N N . GLY A 1 151 ? -12.319 -12.208 0.293 1.00 78.43 151 GLY A N 1
ATOM 1093 C CA . GLY A 1 151 ? -12.762 -10.823 0.442 1.00 73.03 151 GLY A CA 1
ATOM 1094 C C . GLY A 1 151 ? -14.125 -10.725 1.107 1.00 77.05 151 GLY A C 1
ATOM 1095 O O . GLY A 1 151 ? -14.271 -11.041 2.292 1.00 80.24 151 GLY A O 1
ATOM 1096 N N . ASN A 1 152 ? -15.132 -10.321 0.333 1.00 76.33 152 ASN A N 1
ATOM 1097 C CA . ASN A 1 152 ? -16.430 -9.905 0.885 1.00 74.94 152 ASN A CA 1
ATOM 1098 C C . ASN A 1 152 ? -17.161 -10.922 1.754 1.00 72.97 152 ASN A C 1
ATOM 1099 O O . ASN A 1 152 ? -17.457 -10.642 2.920 1.00 70.41 152 ASN A O 1
ATOM 1104 N N . ALA A 1 153 ? -17.447 -12.096 1.194 1.00 75.04 153 ALA A N 1
ATOM 1105 C CA . ALA A 1 153 ? -18.191 -13.125 1.924 1.00 77.18 153 ALA A CA 1
ATOM 1106 C C . ALA A 1 153 ? -17.521 -13.440 3.248 1.00 78.81 153 ALA A C 1
ATOM 1107 O O . ALA A 1 153 ? -18.201 -13.538 4.266 1.00 81.65 153 ALA A O 1
ATOM 1109 N N . SER A 1 154 ? -16.194 -13.562 3.236 1.00 79.23 154 SER A N 1
ATOM 1110 C CA . SER A 1 154 ? -15.416 -13.783 4.458 1.00 80.89 154 SER A CA 1
ATOM 1111 C C . SER A 1 154 ? -15.534 -12.634 5.458 1.00 82.34 154 SER A C 1
ATOM 1112 O O . SER A 1 154 ? -15.629 -12.872 6.674 1.00 83.70 154 SER A O 1
ATOM 1115 N N . LYS A 1 155 ? -15.529 -11.400 4.944 1.00 77.54 155 LYS A N 1
ATOM 1116 C CA . LYS A 1 155 ? -15.545 -10.205 5.790 1.00 73.36 155 LYS A CA 1
ATOM 1117 C C . LYS A 1 155 ? -16.659 -10.295 6.811 1.00 72.79 155 LYS A C 1
ATOM 1118 O O . LYS A 1 155 ? -16.407 -10.333 8.024 1.00 68.61 155 LYS A O 1
ATOM 1124 N N . LEU A 1 156 ? -17.886 -10.383 6.311 1.00 74.79 156 LEU A N 1
ATOM 1125 C CA . LEU A 1 156 ? -19.057 -10.378 7.178 1.00 75.19 156 LEU A CA 1
ATOM 1126 C C . LEU A 1 156 ? -19.112 -11.609 8.069 1.00 71.65 156 LEU A C 1
ATOM 1127 O O . LEU A 1 156 ? -19.594 -11.516 9.186 1.00 70.01 156 LEU A O 1
ATOM 1132 N N . ASN A 1 157 ? -18.604 -12.746 7.598 1.00 69.51 157 ASN A N 1
ATOM 1133 C CA . ASN A 1 157 ? -18.606 -13.951 8.430 1.00 73.20 157 ASN A CA 1
ATOM 1134 C C . ASN A 1 157 ? -17.755 -13.736 9.670 1.00 71.83 157 ASN A C 1
ATOM 1135 O O . ASN A 1 157 ? -18.147 -14.105 10.783 1.00 69.90 157 ASN A O 1
ATOM 1140 N N . LEU A 1 158 ? -16.598 -13.112 9.472 1.00 70.28 158 LEU A N 1
ATOM 1141 C CA . LEU A 1 158 ? -15.753 -12.747 10.591 1.00 68.32 158 LEU A CA 1
ATOM 1142 C C . LEU A 1 158 ? -16.510 -11.798 11.507 1.00 68.45 158 LEU A C 1
ATOM 1143 O O . LEU A 1 158 ? -16.570 -12.013 12.711 1.00 68.27 158 LEU A O 1
ATOM 1148 N N . SER A 1 159 ? -17.112 -10.766 10.928 1.00 71.10 159 SER A N 1
ATOM 1149 C CA . SER A 1 159 ? -17.875 -9.820 11.717 1.00 74.06 159 SER A CA 1
ATOM 1150 C C . SER A 1 159 ? -18.951 -10.518 12.522 1.00 74.29 159 SER A C 1
ATOM 1151 O O . SER A 1 159 ? -19.131 -10.213 13.698 1.00 76.32 159 SER A O 1
ATOM 1154 N N . ILE A 1 160 ? -19.671 -11.435 11.877 1.00 72.52 160 ILE A N 1
ATOM 1155 C CA . ILE A 1 160 ? -20.752 -12.168 12.531 1.00 76.34 160 ILE A CA 1
ATOM 1156 C C . ILE A 1 160 ? -20.219 -12.893 13.759 1.00 77.63 160 ILE A C 1
ATOM 1157 O O . ILE A 1 160 ? -20.755 -12.737 14.854 1.00 80.33 160 ILE A O 1
ATOM 1162 N N . GLY A 1 161 ? -19.162 -13.676 13.564 1.00 75.32 161 GLY A N 1
ATOM 1163 C CA . GLY A 1 161 ? -18.507 -14.374 14.662 1.00 76.24 161 GLY A CA 1
ATOM 1164 C C . GLY A 1 161 ? -18.148 -13.412 15.771 1.00 75.84 161 GLY A C 1
ATOM 1165 O O . GLY A 1 161 ? -18.579 -13.580 16.910 1.00 78.03 161 GLY A O 1
ATOM 1166 N N . ILE A 1 162 ? -17.375 -12.385 15.435 1.00 75.54 162 ILE A N 1
ATOM 1167 C CA . ILE A 1 162 ? -16.972 -11.405 16.434 1.00 76.88 162 ILE A CA 1
ATOM 1168 C C . ILE A 1 162 ? -18.199 -10.806 17.090 1.00 78.12 162 ILE A C 1
ATOM 1169 O O . ILE A 1 162 ? -18.342 -10.861 18.306 1.00 80.56 162 ILE A O 1
ATOM 1174 N N . SER A 1 163 ? -19.093 -10.255 16.280 1.00 76.95 163 SER A N 1
ATOM 1175 C CA . SER A 1 163 ? -20.292 -9.645 16.814 1.00 80.14 163 SER A CA 1
ATOM 1176 C C . SER A 1 163 ? -20.985 -10.595 17.782 1.00 80.69 163 SER A C 1
ATOM 1177 O O . SER A 1 163 ? -21.292 -10.214 18.910 1.00 80.15 163 SER A O 1
ATOM 1180 N N . ILE A 1 164 ? -21.200 -11.834 17.346 1.00 80.43 164 ILE A N 1
ATOM 1181 C CA . ILE A 1 164 ? -21.980 -12.790 18.125 1.00 78.97 164 ILE A CA 1
ATOM 1182 C C . ILE A 1 164 ? -21.292 -13.137 19.439 1.00 81.43 164 ILE A C 1
ATOM 1183 O O . ILE A 1 164 ? -21.938 -13.132 20.483 1.00 84.80 164 ILE A O 1
ATOM 1188 N N . ILE A 1 165 ? -19.984 -13.387 19.402 1.00 83.46 165 ILE A N 1
ATOM 1189 C CA . ILE A 1 165 ? -19.245 -13.659 20.637 1.00 84.36 165 ILE A CA 1
ATOM 1190 C C . ILE A 1 165 ? -19.188 -12.444 21.562 1.00 87.77 165 ILE A C 1
ATOM 1191 O O . ILE A 1 165 ? -19.095 -12.601 22.776 1.00 95.19 165 ILE A O 1
ATOM 1204 N N . ILE A 1 167 ? -21.585 -10.004 21.985 1.00 88.14 167 ILE A N 1
ATOM 1205 C CA . ILE A 1 167 ? -22.859 -10.001 22.707 1.00 86.82 167 ILE A CA 1
ATOM 1206 C C . ILE A 1 167 ? -22.945 -11.192 23.658 1.00 88.63 167 ILE A C 1
ATOM 1207 O O . ILE A 1 167 ? -23.187 -11.017 24.854 1.00 88.26 167 ILE A O 1
ATOM 1212 N N . LEU A 1 168 ? -22.723 -12.395 23.125 1.00 88.49 168 LEU A N 1
ATOM 1213 C CA . LEU A 1 168 ? -22.787 -13.623 23.919 1.00 87.70 168 LEU A CA 1
ATOM 1214 C C . LEU A 1 168 ? -21.868 -13.548 25.142 1.00 84.19 168 LEU A C 1
ATOM 1215 O O . LEU A 1 168 ? -22.148 -14.169 26.162 1.00 82.76 168 LEU A O 1
ATOM 1220 N N . LEU A 1 169 ? -20.786 -12.777 25.046 1.00 80.50 169 LEU A N 1
ATOM 1221 C CA . LEU A 1 169 ? -19.936 -12.550 26.205 1.00 86.41 169 LEU A CA 1
ATOM 1222 C C . LEU A 1 169 ? -20.513 -11.427 27.042 1.00 89.12 169 LEU A C 1
ATOM 1223 O O . LEU A 1 169 ? -20.602 -11.545 28.263 1.00 91.11 169 LEU A O 1
ATOM 1228 N N . TYR A 1 170 ? -20.910 -10.345 26.377 1.00 91.01 170 TYR A N 1
ATOM 1229 C CA . TYR A 1 170 ? -21.433 -9.168 27.063 1.00 91.95 170 TYR A CA 1
ATOM 1230 C C . TYR A 1 170 ? -22.678 -9.497 27.871 1.00 93.64 170 TYR A C 1
ATOM 1231 O O . TYR A 1 170 ? -22.800 -9.086 29.023 1.00 93.72 170 TYR A O 1
ATOM 1240 N N . VAL A 1 171 ? -23.596 -10.243 27.266 1.00 95.22 171 VAL A N 1
ATOM 1241 C CA . VAL A 1 171 ? -24.780 -10.703 27.979 1.00 101.80 171 VAL A CA 1
ATOM 1242 C C . VAL A 1 171 ? -24.363 -11.671 29.087 1.00 104.92 171 VAL A C 1
ATOM 1243 O O . VAL A 1 171 ? -24.867 -11.587 30.208 1.00 106.35 171 VAL A O 1
ATOM 1247 N N . ALA A 1 172 ? -23.416 -12.559 28.778 1.00 106.24 172 ALA A N 1
ATOM 1248 C CA . ALA A 1 172 ? -22.913 -13.531 29.752 1.00 104.49 172 ALA A CA 1
ATOM 1249 C C . ALA A 1 172 ? -22.266 -12.853 30.954 1.00 104.85 172 ALA A C 1
ATOM 1250 O O . ALA A 1 172 ? -22.493 -13.263 32.091 1.00 110.44 172 ALA A O 1
ATOM 1252 N N . ALA A 1 173 ? -21.473 -11.815 30.697 1.00 101.36 173 ALA A N 1
ATOM 1253 C CA . ALA A 1 173 ? -20.821 -11.061 31.761 1.00 101.48 173 ALA A CA 1
ATOM 1254 C C . ALA A 1 173 ? -21.821 -10.182 32.507 1.00 104.85 173 ALA A C 1
ATOM 1255 O O . ALA A 1 173 ? -21.965 -10.317 33.717 1.00 105.11 173 ALA A O 1
ATOM 1257 N N . LEU A 1 174 ? -22.520 -9.310 31.777 1.00 106.89 174 LEU A N 1
ATOM 1258 C CA . LEU A 1 174 ? -23.486 -8.365 32.357 1.00 111.26 174 LEU A CA 1
ATO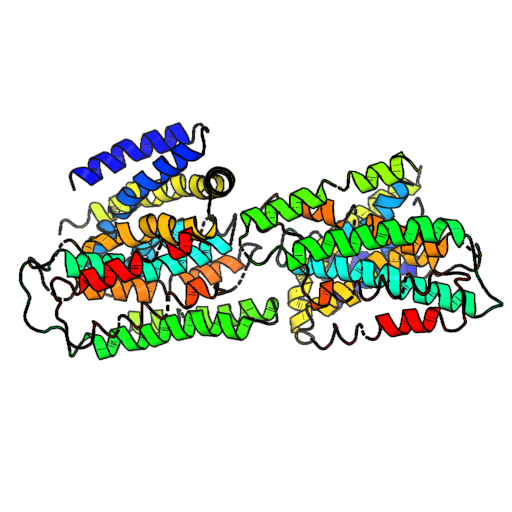M 1259 C C . LEU A 1 174 ? -24.540 -9.060 33.221 1.00 115.15 174 LEU A C 1
ATOM 1260 O O . LEU A 1 174 ? -24.817 -8.623 34.341 1.00 115.53 174 LEU A O 1
ATOM 1265 N N . TYR A 1 175 ? -25.114 -10.143 32.695 1.00 118.10 175 TYR A N 1
ATOM 1266 C CA . TYR A 1 175 ? -26.185 -10.881 33.374 1.00 118.24 175 TYR A CA 1
ATOM 1267 C C . TYR A 1 175 ? -25.675 -11.586 34.636 1.00 116.23 175 TYR A C 1
ATOM 1268 O O . TYR A 1 175 ? -26.404 -11.698 35.619 1.00 118.59 175 TYR A O 1
ATOM 1277 N N . PHE A 1 176 ? -24.427 -12.054 34.602 1.00 111.70 176 PHE A N 1
ATOM 1278 C CA . PHE A 1 176 ? -23.781 -12.643 35.780 1.00 107.47 176 PHE A CA 1
ATOM 1279 C C . PHE A 1 176 ? -23.174 -11.598 36.720 1.00 107.26 176 PHE A C 1
ATOM 1280 O O . PHE A 1 176 ? -22.954 -11.883 37.902 1.00 107.93 176 PHE A O 1
ATOM 1288 N N . LYS A 1 177 ? -22.914 -10.398 36.192 1.00 102.09 177 LYS A N 1
ATOM 1289 C CA . LYS A 1 177 ? -22.187 -9.328 36.902 1.00 95.64 177 LYS A CA 1
ATOM 1290 C C . LYS A 1 177 ? -22.916 -8.818 38.145 1.00 90.89 177 LYS A C 1
ATOM 1291 O O . LYS A 1 177 ? -22.342 -8.772 39.232 1.00 83.11 177 LYS A O 1
ATOM 1297 N N . GLU A 1 200 ? -32.661 10.538 40.816 1.00 137.58 200 GLU A N 1
ATOM 1298 C CA . GLU A 1 200 ? -33.534 11.631 41.236 1.00 137.10 200 GLU A CA 1
ATOM 1299 C C . GLU A 1 200 ? -34.697 11.844 40.268 1.00 135.63 200 GLU A C 1
ATOM 1300 O O . GLU A 1 200 ? -34.511 11.833 39.047 1.00 128.98 200 GLU A O 1
ATOM 1306 N N . TRP A 1 201 ? -35.888 12.043 40.836 1.00 135.82 201 TRP A N 1
ATOM 1307 C CA . TRP A 1 201 ? -37.136 12.238 40.083 1.00 132.16 201 TRP A CA 1
ATOM 1308 C C . TRP A 1 201 ? -37.358 11.189 39.017 1.00 126.86 201 TRP A C 1
ATOM 1309 O O . TRP A 1 201 ? -37.194 11.446 37.820 1.00 119.39 201 TRP A O 1
ATOM 1320 N N . SER A 1 202 ? -37.737 9.994 39.463 1.00 124.62 202 SER A N 1
ATOM 1321 C CA . SER A 1 202 ? -37.936 8.841 38.579 1.00 124.33 202 SER A CA 1
ATOM 1322 C C . SER A 1 202 ? -39.413 8.514 38.320 1.00 121.92 202 SER A C 1
ATOM 1323 O O . SER A 1 202 ? -40.305 9.043 38.991 1.00 122.10 202 SER A O 1
ATOM 1326 N N . GLY A 1 203 ? -39.650 7.642 37.337 1.00 116.76 203 GLY A N 1
ATOM 1327 C CA . GLY A 1 203 ? -40.975 7.075 37.060 1.00 112.76 203 GLY A CA 1
ATOM 1328 C C . GLY A 1 203 ? -41.717 7.745 35.920 1.00 111.42 203 GLY A C 1
ATOM 1329 O O . GLY A 1 203 ? -42.093 7.105 34.933 1.00 108.43 203 GLY A O 1
ATOM 1330 N N . LYS A 1 204 ? -41.932 9.045 36.077 1.00 113.91 204 LYS A N 1
ATOM 1331 C CA . LYS A 1 204 ? -42.604 9.874 35.086 1.00 113.70 204 LYS A CA 1
ATOM 1332 C C . LYS A 1 204 ? -41.723 10.044 33.847 1.00 117.89 204 LYS A C 1
ATOM 1333 O O . LYS A 1 204 ? -42.216 10.022 32.717 1.00 116.75 204 LYS A O 1
ATOM 1339 N N . VAL A 1 205 ? -40.417 10.190 34.079 1.00 121.64 205 VAL A N 1
ATOM 1340 C CA . VAL A 1 205 ? -39.419 10.338 33.015 1.00 119.56 205 VAL A CA 1
ATOM 1341 C C . VAL A 1 205 ? -39.262 9.021 32.252 1.00 118.93 205 VAL A C 1
ATOM 1342 O O . VAL A 1 205 ? -39.087 9.014 31.029 1.00 120.17 205 VAL A O 1
ATOM 1346 N N . ALA A 1 206 ? -39.342 7.915 32.991 1.00 117.96 206 ALA A N 1
ATOM 1347 C CA . ALA A 1 206 ? -39.259 6.561 32.441 1.00 116.78 206 ALA A CA 1
ATOM 1348 C C . ALA A 1 206 ? -40.411 6.259 31.487 1.00 118.31 206 ALA A C 1
ATOM 1349 O O . ALA A 1 206 ? -40.308 5.379 30.630 1.00 116.86 206 ALA A O 1
ATOM 1351 N N . THR A 1 207 ? -41.507 6.991 31.655 1.00 121.59 207 THR A N 1
ATOM 1352 C CA . THR A 1 207 ? -42.692 6.822 30.827 1.00 125.49 207 THR A CA 1
ATOM 1353 C C . THR A 1 207 ? -42.662 7.784 29.634 1.00 126.71 207 THR A C 1
ATOM 1354 O O . THR A 1 207 ? -42.844 7.365 28.486 1.00 122.26 207 THR A O 1
ATOM 1358 N N . ILE A 1 208 ? -42.406 9.062 29.918 1.00 126.92 208 ILE A N 1
ATOM 1359 C CA . ILE A 1 208 ? -42.486 10.134 28.918 1.00 125.38 208 ILE A CA 1
ATOM 1360 C C . ILE A 1 208 ? -41.387 10.078 27.848 1.00 125.37 208 ILE A C 1
ATOM 1361 O O . ILE A 1 208 ? -41.571 10.595 26.743 1.00 126.82 208 ILE A O 1
ATOM 1366 N N . VAL A 1 209 ? -40.261 9.448 28.177 1.00 123.47 209 VAL A N 1
ATOM 1367 C CA . VAL A 1 209 ? -39.118 9.340 27.265 1.00 121.19 209 VAL A CA 1
ATOM 1368 C C . VAL A 1 209 ? -39.513 8.937 25.840 1.00 121.60 209 VAL A C 1
ATOM 1369 O O . VAL A 1 209 ? -39.209 9.654 24.885 1.00 120.78 209 VAL A O 1
ATOM 1373 N N . LEU A 1 210 ? -40.206 7.806 25.717 1.00 120.02 210 LEU A N 1
ATOM 1374 C CA . LEU A 1 210 ? -40.495 7.192 24.421 1.00 117.14 210 LEU A CA 1
ATOM 1375 C C . LEU A 1 210 ? -41.136 8.149 23.415 1.00 115.48 210 LEU A C 1
ATOM 1376 O O . LEU A 1 210 ? -40.662 8.277 22.286 1.00 111.74 210 LEU A O 1
ATOM 1381 N N . PHE A 1 211 ? -42.190 8.838 23.834 1.00 118.55 211 PHE A N 1
ATOM 1382 C CA . PHE A 1 211 ? -42.909 9.721 22.928 1.00 122.09 211 PHE A CA 1
ATOM 1383 C C . PHE A 1 211 ? -42.115 10.993 22.687 1.00 122.50 211 PHE A C 1
ATOM 1384 O O . PHE A 1 211 ? -41.847 11.353 21.536 1.00 125.24 211 PHE A O 1
ATOM 1392 N N . ALA A 1 212 ? -41.721 11.650 23.777 1.00 121.45 212 ALA A N 1
ATOM 1393 C CA . ALA A 1 212 ? -40.952 12.893 23.715 1.00 118.13 212 ALA A CA 1
ATOM 1394 C C . ALA A 1 212 ? -39.660 12.738 22.914 1.00 118.09 212 ALA A C 1
ATOM 1395 O O . ALA A 1 212 ? -39.216 13.684 22.261 1.00 122.94 212 ALA A O 1
ATOM 1397 N N . ALA A 1 213 ? -39.076 11.541 22.956 1.00 112.66 213 ALA A N 1
ATOM 1398 C CA . ALA A 1 213 ? -37.804 11.282 22.293 1.00 109.24 213 ALA A CA 1
ATOM 1399 C C . ALA A 1 213 ? -37.871 10.177 21.239 1.00 106.84 213 ALA A C 1
ATOM 1400 O O . ALA A 1 213 ? -37.858 10.468 20.046 1.00 105.64 213 ALA A O 1
ATOM 1402 N N . THR A 1 214 ? -37.968 8.924 21.684 1.00 102.95 214 THR A N 1
ATOM 1403 C CA . THR A 1 214 ? -37.838 7.739 20.814 1.00 101.89 214 THR A CA 1
ATOM 1404 C C . THR A 1 214 ? -38.690 7.771 19.533 1.00 102.99 214 THR A C 1
ATOM 1405 O O . THR A 1 214 ? -38.381 7.078 18.565 1.00 103.05 214 THR A O 1
ATOM 1409 N N . ILE A 1 215 ? -39.751 8.571 19.526 1.00 106.05 215 ILE A N 1
ATOM 1410 C CA . ILE A 1 215 ? -40.566 8.741 18.323 1.00 105.99 215 ILE A CA 1
ATOM 1411 C C . ILE A 1 215 ? -40.155 10.007 17.567 1.00 105.26 215 ILE A C 1
ATOM 1412 O O . ILE A 1 215 ? -39.974 9.979 16.347 1.00 102.75 215 ILE A O 1
ATOM 1417 N N . VAL A 1 216 ? -39.993 11.103 18.304 1.00 107.66 216 VAL A N 1
ATOM 1418 C CA . VAL A 1 216 ? -39.539 12.375 17.734 1.00 110.40 216 VAL A CA 1
ATOM 1419 C C . VAL A 1 216 ? -38.130 12.215 17.143 1.00 111.47 216 VAL A C 1
ATOM 1420 O O . VAL A 1 216 ? -37.878 12.628 16.006 1.00 113.29 216 VAL A O 1
ATOM 1424 N N . VAL A 1 217 ? -37.230 11.600 17.914 1.00 107.51 217 VAL A N 1
ATOM 1425 C CA . VAL A 1 217 ? -35.870 11.292 17.461 1.00 104.67 217 VAL A CA 1
ATOM 1426 C C . VAL A 1 217 ? -35.906 10.397 16.223 1.00 102.53 217 VAL A C 1
ATOM 1427 O O . VAL A 1 217 ? -35.190 10.647 15.253 1.00 102.58 217 VAL A O 1
ATOM 1431 N N . ALA A 1 218 ? -36.759 9.375 16.259 1.00 101.82 218 ALA A N 1
ATOM 1432 C CA . ALA A 1 218 ? -36.958 8.466 15.126 1.00 103.75 218 ALA A CA 1
ATOM 1433 C C . ALA A 1 218 ? -37.559 9.150 13.895 1.00 105.43 218 ALA A C 1
ATOM 1434 O O . ALA A 1 218 ? -37.259 8.765 12.767 1.00 108.52 218 ALA A O 1
ATOM 1436 N N . TYR A 1 219 ? -38.413 10.148 14.114 1.00 105.55 219 TYR A N 1
ATOM 1437 C CA . TYR A 1 219 ? -39.011 10.900 13.010 1.00 107.42 219 TYR A CA 1
ATOM 1438 C C . TYR A 1 219 ? -38.056 11.938 12.422 1.00 107.83 219 TYR A C 1
ATOM 1439 O O . TYR A 1 219 ? -38.028 12.145 11.206 1.00 105.23 219 TYR A O 1
ATOM 1448 N N . ILE A 1 220 ? -37.280 12.586 13.290 1.00 105.79 220 ILE A N 1
ATOM 1449 C CA . ILE A 1 220 ? -36.234 13.514 12.858 1.00 104.75 220 ILE A CA 1
ATOM 1450 C C . ILE A 1 220 ? -35.106 12.743 12.156 1.00 107.32 220 ILE A C 1
ATOM 1451 O O . ILE A 1 220 ? -34.473 13.252 11.215 1.00 104.37 220 ILE A O 1
ATOM 1456 N N . SER A 1 221 ? -34.881 11.509 12.611 1.00 106.77 221 SER A N 1
ATOM 1457 C CA . SER A 1 221 ? -33.926 10.598 11.979 1.00 108.83 221 SER A CA 1
ATOM 1458 C C . SER A 1 221 ? -34.199 10.440 10.481 1.00 109.03 221 SER A C 1
ATOM 1459 O O . SER A 1 221 ? -33.350 10.805 9.669 1.00 107.69 221 SER A O 1
ATOM 1462 N N . GLU A 1 222 ? -35.381 9.928 10.125 1.00 107.31 222 GLU A N 1
ATOM 1463 C CA . GLU A 1 222 ? -35.816 9.800 8.723 1.00 108.68 222 GLU A CA 1
ATOM 1464 C C . GLU A 1 222 ? -35.342 10.959 7.849 1.00 108.38 222 GLU A C 1
ATOM 1465 O O . GLU A 1 222 ? -35.010 10.772 6.676 1.00 107.87 222 GLU A O 1
ATOM 1471 N N . ASN A 1 223 ? -35.325 12.152 8.436 1.00 110.21 223 ASN A N 1
ATOM 1472 C CA . ASN A 1 223 ? -34.886 13.367 7.760 1.00 113.55 223 ASN A CA 1
ATOM 1473 C C . ASN A 1 223 ? -33.369 13.455 7.597 1.00 112.33 223 ASN A C 1
ATOM 1474 O O . ASN A 1 223 ? -32.877 13.872 6.542 1.00 114.58 223 ASN A O 1
ATOM 1479 N N . LEU A 1 224 ? -32.642 13.055 8.641 1.00 108.90 224 LEU A N 1
ATOM 1480 C CA . LEU A 1 224 ? -31.184 13.217 8.705 1.00 106.00 224 LEU A CA 1
ATOM 1481 C C . LEU A 1 224 ? -30.385 12.616 7.550 1.00 103.36 224 LEU A C 1
ATOM 1482 O O . LEU A 1 224 ? -29.548 13.295 6.964 1.00 103.77 224 LEU A O 1
ATOM 1487 N N . VAL A 1 225 ? -30.651 11.357 7.220 1.00 101.73 225 VAL A N 1
ATOM 1488 C CA . VAL A 1 225 ? -29.914 10.664 6.154 1.00 103.96 225 VAL A CA 1
ATOM 1489 C C . VAL A 1 225 ? -30.090 11.321 4.798 1.00 107.41 225 VAL A C 1
ATOM 1490 O O . VAL A 1 225 ? -29.119 11.516 4.067 1.00 112.20 225 VAL A O 1
ATOM 1494 N N . HIS A 1 226 ? -31.340 11.635 4.465 1.00 106.18 226 HIS A N 1
ATOM 1495 C CA . HIS A 1 226 ? -31.666 12.257 3.199 1.00 106.86 226 HIS A CA 1
ATOM 1496 C C . HIS A 1 226 ? -30.971 13.575 3.126 1.00 105.79 226 HIS A C 1
ATOM 1497 O O . HIS A 1 226 ? -30.582 14.028 2.048 1.00 112.68 226 HIS A O 1
ATOM 1504 N N . THR A 1 227 ? -30.783 14.178 4.295 1.00 98.76 227 THR A N 1
ATOM 1505 C CA . THR A 1 227 ? -30.132 15.465 4.420 1.00 101.13 227 THR A CA 1
ATOM 1506 C C . THR A 1 227 ? -28.635 15.459 4.084 1.00 107.71 227 THR A C 1
ATOM 1507 O O . THR A 1 227 ? -28.122 16.435 3.530 1.00 109.89 227 THR A O 1
ATOM 1511 N N . PHE A 1 228 ? -27.946 14.366 4.399 1.00 107.52 228 PHE A N 1
ATOM 1512 C CA . PHE A 1 228 ? -26.483 14.381 4.464 1.00 103.73 228 PHE A CA 1
ATOM 1513 C C . PHE A 1 228 ? -25.742 14.519 3.138 1.00 106.20 228 PHE A C 1
ATOM 1514 O O . PHE A 1 228 ? -24.834 15.340 3.030 1.00 107.50 228 PHE A O 1
ATOM 1522 N N . HIS A 1 229 ? -26.145 13.740 2.139 1.00 106.32 229 HIS A N 1
ATOM 1523 C CA . HIS A 1 229 ? -25.592 13.831 0.790 1.00 107.69 229 HIS A CA 1
ATOM 1524 C C . HIS A 1 229 ? -25.582 15.258 0.313 1.00 110.58 229 HIS A C 1
ATOM 1525 O O . HIS A 1 229 ? -24.584 15.738 -0.231 1.00 111.83 229 HIS A O 1
ATOM 1532 N N . SER A 1 230 ? -26.698 15.948 0.545 1.00 117.31 230 SER A N 1
ATOM 1533 C CA . SER A 1 230 ? -26.905 17.323 0.086 1.00 119.85 230 SER A CA 1
ATOM 1534 C C . SER A 1 230 ? -25.981 18.325 0.769 1.00 120.82 230 SER A C 1
ATOM 1535 O O . SER A 1 230 ? -25.440 19.215 0.113 1.00 126.29 230 SER A O 1
ATOM 1538 N N . VAL A 1 231 ? -25.815 18.181 2.083 1.00 119.36 231 VAL A N 1
ATOM 1539 C CA . VAL A 1 231 ? -24.905 19.025 2.859 1.00 115.31 231 VAL A CA 1
ATOM 1540 C C . VAL A 1 231 ? -23.466 18.626 2.552 1.00 114.24 231 VAL A C 1
ATOM 1541 O O . VAL A 1 231 ? -22.560 19.449 2.636 1.00 113.69 231 VAL A O 1
ATOM 1545 N N . ALA A 1 232 ? -23.284 17.360 2.182 1.00 113.16 232 ALA A N 1
ATOM 1546 C CA . ALA A 1 232 ? -21.981 16.815 1.818 1.00 111.47 232 ALA A CA 1
ATOM 1547 C C . ALA A 1 232 ? -21.532 17.295 0.442 1.00 112.75 232 ALA A C 1
ATOM 1548 O O . ALA A 1 232 ? -20.333 17.409 0.181 1.00 113.54 232 ALA A O 1
ATOM 1550 N N . GLU A 1 233 ? -22.499 17.565 -0.433 1.00 115.14 233 GLU A N 1
ATOM 1551 C CA . GLU A 1 233 ? -22.221 18.076 -1.775 1.00 115.43 233 GLU A CA 1
ATOM 1552 C C . GLU A 1 233 ? -22.148 19.602 -1.806 1.00 114.67 233 GLU A C 1
ATOM 1553 O O . GLU A 1 233 ? -21.406 20.177 -2.605 1.00 114.93 233 GLU A O 1
ATOM 1559 N N . GLN A 1 234 ? -22.923 20.246 -0.937 1.00 113.33 234 GLN A N 1
ATOM 1560 C CA . GLN A 1 234 ? -22.990 21.704 -0.881 1.00 113.23 234 GLN A CA 1
ATOM 1561 C C . GLN A 1 234 ? -21.927 22.283 0.047 1.00 111.98 234 GLN A C 1
ATOM 1562 O O . GLN A 1 234 ? -21.102 23.087 -0.385 1.00 109.67 234 GLN A O 1
ATOM 1568 N N . PHE A 1 235 ? -21.955 21.884 1.317 1.00 116.77 235 PHE A N 1
ATOM 1569 C CA . PHE A 1 235 ? -20.863 22.208 2.229 1.00 119.74 235 PHE A CA 1
ATOM 1570 C C . PHE A 1 235 ? -20.145 20.934 2.645 1.00 121.92 235 PHE A C 1
ATOM 1571 O O . PHE A 1 235 ? -20.670 20.132 3.424 1.00 123.89 235 PHE A O 1
ATOM 1579 N N . GLY A 1 236 ? -18.957 20.737 2.082 1.00 123.51 236 GLY A N 1
ATOM 1580 C CA . GLY A 1 236 ? -18.075 19.646 2.478 1.00 128.78 236 GLY A CA 1
ATOM 1581 C C . GLY A 1 236 ? -16.845 20.237 3.142 1.00 134.53 236 GLY A C 1
ATOM 1582 O O . GLY A 1 236 ? -16.724 21.460 3.238 1.00 138.17 236 GLY A O 1
ATOM 1583 N N . TRP A 1 237 ? -15.925 19.401 3.615 1.00 132.91 237 TRP A N 1
ATOM 1584 C CA . TRP A 1 237 ? -16.029 17.946 3.608 1.00 125.99 237 TRP A CA 1
ATOM 1585 C C . TRP A 1 237 ? -15.871 17.490 5.032 1.00 117.93 237 TRP A C 1
ATOM 1586 O O . TRP A 1 237 ? -15.561 18.310 5.898 1.00 115.16 237 TRP A O 1
ATOM 1597 N N . SER A 1 238 ? -16.100 16.208 5.321 1.00 110.68 238 SER A N 1
ATOM 1598 C CA . SER A 1 238 ? -16.561 15.222 4.348 1.00 98.21 238 SER A CA 1
ATOM 1599 C C . SER A 1 238 ? -17.720 14.393 4.861 1.00 94.62 238 SER A C 1
ATOM 1600 O O . SER A 1 238 ? -18.164 14.554 6.004 1.00 89.56 238 SER A O 1
ATOM 1603 N N . GLU A 1 239 ? -18.210 13.500 4.005 1.00 92.10 239 GLU A N 1
ATOM 1604 C CA . GLU A 1 239 ? -19.297 12.591 4.355 1.00 89.40 239 GLU A CA 1
ATOM 1605 C C . GLU A 1 239 ? -18.947 11.815 5.625 1.00 84.05 239 GLU A C 1
ATOM 1606 O O . GLU A 1 239 ? -19.786 11.617 6.497 1.00 82.80 239 GLU A O 1
ATOM 1612 N N . LEU A 1 240 ? -17.690 11.395 5.717 1.00 81.72 240 LEU A N 1
ATOM 1613 C CA . LEU A 1 240 ? -17.188 10.622 6.845 1.00 79.08 240 LEU A CA 1
ATOM 1614 C C . LEU A 1 240 ? -17.158 11.510 8.090 1.00 80.28 240 LEU A C 1
ATOM 1615 O O . LEU A 1 240 ? -17.635 11.116 9.156 1.00 80.06 240 LEU A O 1
ATOM 1620 N N . PHE A 1 241 ? -16.621 12.716 7.929 1.00 78.13 241 PHE A N 1
ATOM 1621 C CA . PHE A 1 241 ? -16.626 13.737 8.969 1.00 76.00 241 PHE A CA 1
ATOM 1622 C C . PHE A 1 241 ? -17.995 13.868 9.668 1.00 74.84 241 PHE A C 1
ATOM 1623 O O . PHE A 1 241 ? -18.074 13.818 10.904 1.00 68.09 241 PHE A O 1
ATOM 1631 N N . ILE A 1 242 ? -19.057 14.015 8.868 1.00 74.63 242 ILE A N 1
ATOM 1632 C CA . ILE A 1 242 ? -20.433 14.116 9.366 1.00 74.45 242 ILE A CA 1
ATOM 1633 C C . ILE A 1 242 ? -20.670 13.039 10.423 1.00 74.52 242 ILE A C 1
ATOM 1634 O O . ILE A 1 242 ? -21.019 13.341 11.572 1.00 73.22 242 ILE A O 1
ATOM 1639 N N . GLY A 1 243 ? -20.463 11.786 10.023 1.00 71.34 243 GLY A N 1
ATOM 1640 C CA . GLY A 1 243 ? -20.646 10.648 10.906 1.00 68.11 243 GLY A CA 1
ATOM 1641 C C . GLY A 1 243 ? -19.758 10.753 12.122 1.00 70.14 243 GLY A C 1
ATOM 1642 O O . GLY A 1 243 ? -20.245 10.649 13.246 1.00 71.11 243 GLY A O 1
ATOM 1643 N N . VAL A 1 244 ? -18.467 11.014 11.887 1.00 72.10 244 VAL A N 1
ATOM 1644 C CA . VAL A 1 244 ? -17.418 10.901 12.920 1.00 68.91 244 VAL A CA 1
ATOM 1645 C C . VAL A 1 244 ? -17.466 11.963 14.010 1.00 70.36 244 VAL A C 1
ATOM 1646 O O . VAL A 1 244 ? -17.183 11.668 15.172 1.00 71.23 244 VAL A O 1
ATOM 1650 N N . ILE A 1 245 ? -17.782 13.200 13.638 1.00 72.49 245 ILE A N 1
ATOM 1651 C CA . ILE A 1 245 ? -17.772 14.293 14.610 1.00 74.28 245 ILE A CA 1
ATOM 1652 C C . ILE A 1 245 ? -19.180 14.788 14.947 1.00 75.60 245 ILE A C 1
ATOM 1653 O O . ILE A 1 245 ? -19.632 14.617 16.079 1.00 78.16 245 ILE A O 1
ATOM 1658 N N . ILE A 1 246 ? -19.870 15.376 13.969 1.00 74.95 246 ILE A N 1
ATOM 1659 C CA . ILE A 1 246 ? -21.208 15.930 14.184 1.00 75.18 246 ILE A CA 1
ATOM 1660 C C . ILE A 1 246 ? -22.176 14.873 14.719 1.00 75.00 246 ILE A C 1
ATOM 1661 O O . ILE A 1 246 ? -22.636 14.972 15.857 1.00 75.25 246 ILE A O 1
ATOM 1666 N N . VAL A 1 247 ? -22.461 13.863 13.897 1.00 73.52 247 VAL A N 1
ATOM 1667 C CA . VAL A 1 247 ? -23.434 12.806 14.225 1.00 74.87 247 VAL A CA 1
ATOM 1668 C C . VAL A 1 247 ? -23.226 12.174 15.607 1.00 78.00 247 VAL A C 1
ATOM 1669 O O . VAL A 1 247 ? -24.188 11.922 16.333 1.00 78.84 247 VAL A O 1
ATOM 1673 N N . ALA A 1 248 ? -21.967 11.926 15.961 1.00 80.99 248 ALA A N 1
ATOM 1674 C CA . ALA A 1 248 ? -21.628 11.363 17.257 1.00 79.46 248 ALA A CA 1
ATOM 1675 C C . ALA A 1 248 ? -21.880 12.368 18.378 1.00 80.39 248 ALA A C 1
ATOM 1676 O O . ALA A 1 248 ? -22.465 12.017 19.405 1.00 80.75 248 ALA A O 1
ATOM 1678 N N . ILE A 1 249 ? -21.446 13.614 18.175 1.00 79.67 249 ILE A N 1
ATOM 1679 C CA . ILE A 1 249 ? -21.664 14.685 19.156 1.00 81.94 249 ILE A CA 1
ATOM 1680 C C . ILE A 1 249 ? -23.105 14.628 19.657 1.00 80.91 249 ILE A C 1
ATOM 1681 O O . ILE A 1 249 ? -23.359 14.577 20.862 1.00 76.36 249 ILE A O 1
ATOM 1686 N N . VAL A 1 250 ? -24.025 14.587 18.698 1.00 78.86 250 VAL A N 1
ATOM 1687 C CA . VAL A 1 250 ? -25.459 14.562 18.936 1.00 79.44 250 VAL A CA 1
ATOM 1688 C C . VAL A 1 250 ? -25.930 13.289 19.647 1.00 79.03 250 VAL A C 1
ATOM 1689 O O . VAL A 1 250 ? -26.539 13.358 20.719 1.00 75.81 250 VAL A O 1
ATOM 1693 N N . GLY A 1 251 ? -25.642 12.138 19.041 1.00 80.81 251 GLY A N 1
ATOM 1694 C CA . GLY A 1 251 ? -26.157 10.852 19.508 1.00 86.28 251 GLY A CA 1
ATOM 1695 C C . GLY A 1 251 ? -25.635 10.411 20.863 1.00 88.27 251 GLY A C 1
ATOM 1696 O O . GLY A 1 251 ? -26.406 10.187 21.799 1.00 91.67 251 GLY A O 1
ATOM 1697 N N . ASN A 1 252 ? -24.319 10.300 20.972 1.00 85.76 252 ASN A N 1
ATOM 1698 C CA . ASN A 1 252 ? -23.720 9.734 22.163 1.00 83.64 252 ASN A CA 1
ATOM 1699 C C . ASN A 1 252 ? -23.349 10.738 23.222 1.00 85.83 252 ASN A C 1
ATOM 1700 O O . ASN A 1 252 ? -23.762 10.596 24.369 1.00 88.76 252 ASN A O 1
ATOM 1705 N N . ALA A 1 253 ? -22.575 11.749 22.839 1.00 87.53 253 ALA A N 1
ATOM 1706 C CA . ALA A 1 253 ? -22.075 12.741 23.792 1.00 85.34 253 ALA A CA 1
ATOM 1707 C C . ALA A 1 253 ? -23.209 13.375 24.580 1.00 83.04 253 ALA A C 1
ATOM 1708 O O . ALA A 1 253 ? -23.225 13.307 25.807 1.00 86.25 253 ALA A O 1
ATOM 1710 N N . ALA A 1 254 ? -24.174 13.951 23.869 1.00 82.78 254 ALA A N 1
ATOM 1711 C CA . ALA A 1 254 ? -25.290 14.647 24.498 1.00 83.41 254 ALA A CA 1
ATOM 1712 C C . ALA A 1 254 ? -26.021 13.766 25.510 1.00 87.14 254 ALA A C 1
ATOM 1713 O O . ALA A 1 254 ? -26.261 14.177 26.652 1.00 87.88 254 ALA A O 1
ATOM 1715 N N . GLU A 1 255 ? -26.353 12.549 25.084 1.00 87.76 255 GLU A N 1
ATOM 1716 C CA . GLU A 1 255 ? -27.041 11.578 25.932 1.00 87.14 255 GLU A CA 1
ATOM 1717 C C . GLU A 1 255 ? -26.218 11.210 27.159 1.00 83.21 255 GLU A C 1
ATOM 1718 O O . GLU A 1 255 ? -26.761 10.989 28.243 1.00 83.65 255 GLU A O 1
ATOM 1724 N N . HIS A 1 256 ? -24.904 11.150 26.981 1.00 84.45 256 HIS A N 1
ATOM 1725 C CA . HIS A 1 256 ? -24.014 10.714 28.050 1.00 88.08 256 HIS A CA 1
ATOM 1726 C C . HIS A 1 256 ? -23.423 11.839 28.836 1.00 86.64 256 HIS A C 1
ATOM 1727 O O . HIS A 1 256 ? -22.769 11.618 29.854 1.00 84.97 256 HIS A O 1
ATOM 1734 N N . ALA A 1 257 ? -23.696 13.062 28.386 1.00 88.42 257 ALA A N 1
ATOM 1735 C CA . ALA A 1 257 ? -23.186 14.274 29.025 1.00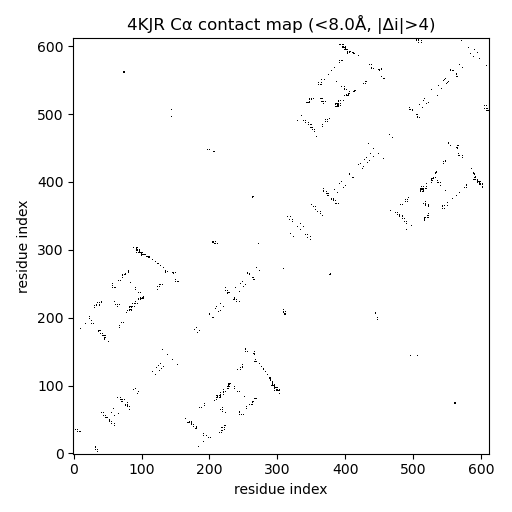 92.41 257 ALA A CA 1
ATOM 1736 C C . ALA A 1 257 ? -23.506 14.361 30.523 1.00 94.54 257 ALA A C 1
ATOM 1737 O O . ALA A 1 257 ? -22.990 15.239 31.214 1.00 97.26 257 ALA A O 1
ATOM 1739 N N . SER A 1 258 ? -24.341 13.446 31.019 1.00 92.04 258 SER A N 1
ATOM 1740 C CA . SER A 1 258 ? -24.638 13.354 32.448 1.00 96.13 258 SE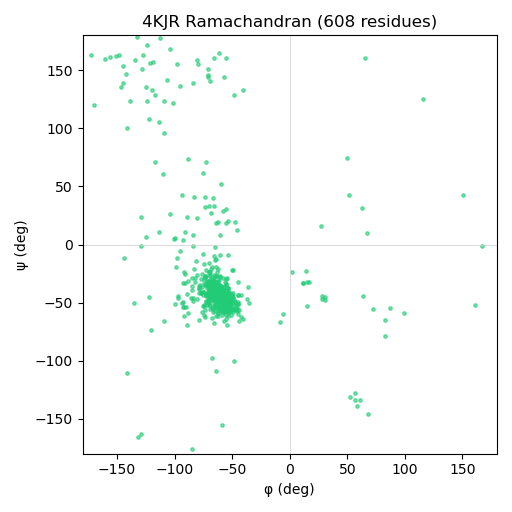R A CA 1
ATOM 1741 C C . SER A 1 258 ? -23.355 13.457 33.263 1.00 97.18 258 SER A C 1
ATOM 1742 O O . SER A 1 258 ? -23.295 14.174 34.260 1.00 100.53 258 SER A O 1
ATOM 1745 N N . ALA A 1 259 ? -22.325 12.758 32.795 1.00 98.85 259 ALA A N 1
ATOM 1746 C CA . ALA A 1 259 ? -21.040 12.660 33.478 1.00 97.46 259 ALA A CA 1
ATOM 1747 C C . ALA A 1 259 ? -20.451 13.998 33.916 1.00 98.00 259 ALA A C 1
ATOM 1748 O O . ALA A 1 259 ? -20.031 14.140 35.062 1.00 101.47 259 ALA A O 1
ATOM 1750 N N . ILE A 1 260 ? -20.425 14.977 33.013 1.00 98.27 260 ILE A N 1
ATOM 1751 C CA . ILE A 1 260 ? -19.750 16.251 33.293 1.00 96.22 260 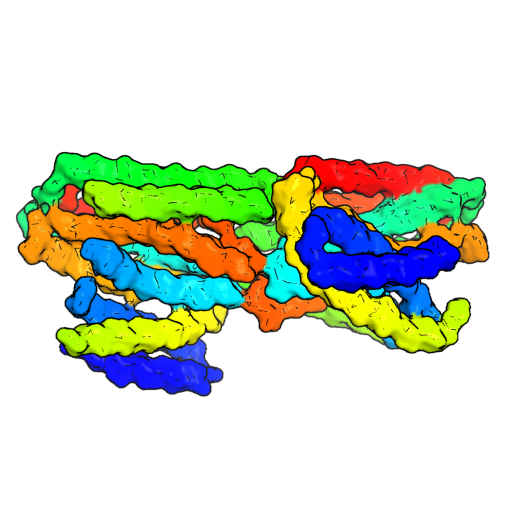ILE A CA 1
ATOM 1752 C C . ILE A 1 260 ? -20.318 16.898 34.544 1.00 98.56 260 ILE A C 1
ATOM 1753 O O . ILE A 1 260 ? -19.566 17.395 35.388 1.00 95.95 260 ILE A O 1
ATOM 1758 N N . ILE A 1 261 ? -21.645 16.849 34.666 1.00 101.13 261 ILE A N 1
ATOM 1759 C CA . ILE A 1 261 ? -22.369 17.498 35.756 1.00 103.09 261 ILE A CA 1
ATOM 1760 C C . ILE A 1 261 ? -21.946 16.990 37.129 1.00 105.28 261 ILE A C 1
ATOM 1761 O O . ILE A 1 261 ? -21.789 17.778 38.061 1.00 108.70 261 ILE A O 1
ATOM 1774 N N . ALA A 1 263 ? -19.533 16.438 39.069 1.00 118.07 263 ALA A N 1
ATOM 1775 C CA . ALA A 1 263 ? -18.154 16.761 39.394 1.00 120.79 263 ALA A CA 1
ATOM 1776 C C . ALA A 1 263 ? -18.102 17.429 40.765 1.00 129.56 263 ALA A C 1
ATOM 1777 O O . ALA A 1 263 ? -18.805 18.416 41.013 1.00 135.89 263 ALA A O 1
ATOM 1779 N N . PHE A 1 264 ? -17.289 16.869 41.660 1.00 133.45 264 PHE A N 1
ATOM 1780 C CA . PHE A 1 264 ? -17.142 17.390 43.020 1.00 133.86 264 PHE A CA 1
ATOM 1781 C C . PHE A 1 264 ? -18.373 17.107 43.885 1.00 131.65 264 PHE A C 1
ATOM 1782 O O . PHE A 1 264 ? -18.257 16.529 44.967 1.00 127.31 264 PHE A O 1
ATOM 1790 N N . LYS A 1 265 ? -19.541 17.538 43.412 1.00 133.58 265 LYS A N 1
ATOM 1791 C CA . LYS A 1 265 ? -20.797 17.362 44.143 1.00 138.60 265 LYS A CA 1
ATOM 1792 C C . LYS A 1 265 ? -21.011 15.897 44.516 1.00 138.75 265 LYS A C 1
ATOM 1793 O O . LYS A 1 265 ? -21.505 15.581 45.601 1.00 130.34 265 LYS A O 1
ATOM 1799 N N . ASN A 1 266 ? -20.615 15.016 43.601 1.00 141.52 266 ASN A N 1
ATOM 1800 C CA . ASN A 1 266 ? -20.634 13.581 43.822 1.00 139.47 266 ASN A CA 1
ATOM 1801 C C . ASN A 1 266 ? -19.320 12.965 43.346 1.00 132.67 266 ASN A C 1
ATOM 1802 O O . ASN A 1 266 ? -18.601 13.570 42.539 1.00 130.70 266 ASN A O 1
ATOM 1807 N N . LYS A 1 267 ? -19.007 11.774 43.856 1.00 128.22 267 LYS A N 1
ATOM 1808 C CA . LYS A 1 267 ? -17.774 11.073 43.489 1.00 123.57 267 LYS A CA 1
ATOM 1809 C C . LYS A 1 267 ? -17.713 10.829 41.986 1.00 118.17 267 LYS A C 1
ATOM 1810 O O . LYS A 1 267 ? -18.645 10.276 41.395 1.00 115.71 267 LYS A O 1
ATOM 1824 N N . ASP A 1 269 ? -16.294 8.830 40.557 1.00 115.93 269 ASP A N 1
ATOM 1825 C CA . ASP A 1 269 ? -16.351 7.385 40.383 1.00 112.80 269 ASP A CA 1
ATOM 1826 C C . ASP A 1 269 ? -17.306 7.018 39.250 1.00 104.54 269 ASP A C 1
ATOM 1827 O O . ASP A 1 269 ? -16.931 6.324 38.304 1.00 101.14 269 ASP A O 1
ATOM 1832 N N . ILE A 1 270 ? -18.535 7.512 39.356 1.00 103.34 270 ILE A N 1
ATOM 1833 C CA . ILE A 1 270 ? -19.594 7.233 38.389 1.00 105.75 270 ILE A CA 1
ATOM 1834 C C . ILE A 1 270 ? -19.293 7.844 37.020 1.00 104.81 270 ILE A C 1
ATOM 1835 O O . ILE A 1 270 ? -19.668 7.274 35.990 1.00 99.37 270 ILE A O 1
ATOM 1840 N N . ALA A 1 271 ? -18.618 8.996 37.022 1.00 103.81 271 ALA A N 1
ATOM 1841 C CA . ALA A 1 271 ? -18.302 9.743 35.801 1.00 99.23 271 ALA A CA 1
ATOM 1842 C C . ALA A 1 271 ? -17.415 8.960 34.834 1.00 98.70 271 ALA A C 1
ATOM 1843 O O . ALA A 1 271 ? -17.664 8.956 33.624 1.00 98.21 271 ALA A O 1
ATOM 1845 N N . VAL A 1 272 ? -16.386 8.306 35.374 1.00 95.84 272 VAL A N 1
ATOM 1846 C CA . VAL A 1 272 ? -15.509 7.435 34.583 1.00 95.19 272 VAL A CA 1
ATOM 1847 C C . VAL A 1 272 ? -16.242 6.144 34.210 1.00 93.68 272 VAL A C 1
ATOM 1848 O O . VAL A 1 272 ? -16.035 5.598 33.123 1.00 91.99 272 VAL A O 1
ATOM 1852 N N . GLU A 1 273 ? -17.095 5.669 35.117 1.00 95.91 273 GLU A N 1
ATOM 1853 C CA . GLU A 1 273 ? -17.972 4.526 34.856 1.00 98.24 273 GLU A CA 1
ATOM 1854 C C . GLU A 1 273 ? -18.919 4.796 33.675 1.00 95.59 273 GLU A C 1
ATOM 1855 O O . GLU A 1 273 ? -19.033 3.969 32.766 1.00 91.44 273 GLU A O 1
ATOM 1861 N N . ILE A 1 274 ? -19.581 5.954 33.696 1.00 91.57 274 ILE A N 1
ATOM 1862 C CA . ILE A 1 274 ? -20.521 6.341 32.641 1.00 88.41 274 ILE A CA 1
ATOM 1863 C C . ILE A 1 274 ? -19.840 6.374 31.275 1.00 89.23 274 ILE A C 1
ATOM 1864 O O . ILE A 1 274 ? -20.335 5.769 30.321 1.00 88.00 274 ILE A O 1
ATOM 1869 N N . ALA A 1 275 ? -18.703 7.067 31.199 1.00 88.44 275 ALA A N 1
ATOM 1870 C CA . ALA A 1 275 ? -17.956 7.226 29.949 1.00 87.78 275 ALA A CA 1
ATOM 1871 C C . ALA A 1 275 ? -17.442 5.888 29.393 1.00 88.20 275 ALA A C 1
ATOM 1872 O O . ALA A 1 275 ? -17.684 5.550 28.235 1.00 87.71 275 ALA A O 1
ATOM 1874 N N . VAL A 1 276 ? -16.749 5.123 30.227 1.00 87.15 276 VAL A N 1
ATOM 1875 C CA . VAL A 1 276 ? -16.145 3.880 29.774 1.00 86.79 276 VAL A CA 1
ATOM 1876 C C . VAL A 1 276 ? -17.151 2.721 29.668 1.00 90.04 276 VAL A C 1
ATOM 1877 O O . VAL A 1 276 ? -17.061 1.893 28.751 1.00 86.80 276 VAL A O 1
ATOM 1881 N N . GLY A 1 277 ? -18.098 2.658 30.603 1.00 86.95 277 GLY A N 1
ATOM 1882 C CA . GLY A 1 277 ? -19.140 1.628 30.562 1.00 86.18 277 GLY A CA 1
ATOM 1883 C C . GLY A 1 277 ? -19.978 1.746 29.302 1.00 83.17 277 GLY A C 1
ATOM 1884 O O . GLY A 1 277 ? -20.268 0.748 28.638 1.00 84.10 277 GLY A O 1
ATOM 1885 N N . SER A 1 278 ? -20.354 2.982 28.980 1.00 81.62 278 SER A N 1
ATOM 1886 C CA . SER A 1 278 ? -21.105 3.302 27.775 1.00 80.60 278 SER A CA 1
ATOM 1887 C C . SER A 1 278 ? -20.335 2.920 26.520 1.00 80.69 278 SER A C 1
ATOM 1888 O O . SER A 1 278 ? -20.889 2.346 25.584 1.00 80.32 278 SER A O 1
ATOM 1891 N N . THR A 1 279 ? -19.053 3.267 26.518 1.00 79.55 279 THR A N 1
ATOM 1892 C CA . THR A 1 279 ? -18.159 2.996 25.402 1.00 79.95 279 THR A CA 1
ATOM 1893 C C . THR A 1 279 ? -17.957 1.499 25.196 1.00 75.85 279 THR A C 1
ATOM 1894 O O . THR A 1 279 ? -17.973 1.009 24.064 1.00 72.75 279 THR A O 1
ATOM 1898 N N . LEU A 1 280 ? -17.749 0.791 26.302 1.00 72.69 280 LEU A N 1
ATOM 1899 C CA . LEU A 1 280 ? -17.643 -0.653 26.280 1.00 72.34 280 LEU A CA 1
ATOM 1900 C C . LEU A 1 280 ? -18.897 -1.229 25.673 1.00 72.67 280 LEU A C 1
ATOM 1901 O O . LEU A 1 280 ? -18.836 -2.151 24.868 1.00 73.96 280 LEU A O 1
ATOM 1906 N N . GLN A 1 281 ? -20.037 -0.659 26.043 1.00 71.13 281 GLN A N 1
ATOM 1907 C CA . GLN A 1 281 ? -21.301 -1.143 25.540 1.00 72.90 281 GLN A CA 1
ATOM 1908 C C . GLN A 1 281 ? -21.409 -0.877 24.042 1.00 74.05 281 GLN A C 1
ATOM 1909 O O . GLN A 1 281 ? -21.828 -1.753 23.293 1.00 69.99 281 GLN A O 1
ATOM 1915 N N . ILE A 1 282 ? -21.009 0.317 23.603 1.00 75.96 282 ILE A N 1
ATOM 1916 C CA . ILE A 1 282 ? -20.941 0.598 22.172 1.00 73.88 282 ILE A CA 1
ATOM 1917 C C . ILE A 1 282 ? -20.183 -0.523 21.480 1.00 74.36 282 ILE A C 1
ATOM 1918 O O . ILE A 1 282 ? -20.688 -1.171 20.558 1.00 72.65 282 ILE A O 1
ATOM 1923 N N . ALA A 1 283 ? -18.968 -0.740 21.971 1.00 74.48 283 ALA A N 1
ATOM 1924 C CA . ALA A 1 283 ? -18.027 -1.660 21.381 1.00 76.13 283 ALA A CA 1
ATOM 1925 C C . ALA A 1 283 ? -18.567 -3.074 21.366 1.00 76.53 283 ALA A C 1
ATOM 1926 O O . ALA A 1 283 ? -18.472 -3.761 20.349 1.00 77.56 283 ALA A O 1
ATOM 1936 N N . PHE A 1 285 ? -21.710 -4.096 22.154 1.00 79.64 285 PHE A N 1
ATOM 1937 C CA . PHE A 1 285 ? -23.140 -4.252 21.968 1.00 78.40 285 PHE A CA 1
ATOM 1938 C C . PHE A 1 285 ? -23.663 -3.450 20.791 1.00 76.60 285 PHE A C 1
ATOM 1939 O O . PHE A 1 285 ? -24.087 -4.038 19.802 1.00 78.92 285 PHE A O 1
ATOM 1947 N N . VAL A 1 286 ? -23.621 -2.123 20.879 1.00 72.48 286 VAL A N 1
ATOM 1948 C CA . VAL A 1 286 ? -24.202 -1.289 19.830 1.00 69.78 286 VAL A CA 1
ATOM 1949 C C . VAL A 1 286 ? -23.811 -1.831 18.466 1.00 72.36 286 VAL A C 1
ATOM 1950 O O . VAL A 1 286 ? -24.671 -2.311 17.728 1.00 76.11 286 VAL A O 1
ATOM 1954 N N . ALA A 1 287 ? -22.515 -1.784 18.150 1.00 71.04 287 ALA A N 1
ATOM 1955 C CA . ALA A 1 287 ? -22.030 -2.142 16.811 1.00 68.72 287 ALA A CA 1
ATOM 1956 C C . ALA A 1 287 ? -22.399 -3.562 16.415 1.00 68.33 287 ALA A C 1
ATOM 1957 O O . ALA A 1 287 ? -22.965 -3.760 15.345 1.00 66.25 287 ALA A O 1
ATOM 1959 N N . PRO A 1 288 ? -22.078 -4.551 17.275 1.00 71.02 288 PRO A N 1
ATOM 1960 C CA . PRO A 1 288 ? -22.363 -5.957 16.980 1.00 75.00 288 PRO A CA 1
ATOM 1961 C C . PRO A 1 288 ? -23.829 -6.225 16.639 1.00 77.94 288 PRO A C 1
ATOM 1962 O O . PRO A 1 288 ? -24.112 -6.892 15.639 1.00 74.93 288 PRO A O 1
ATOM 1966 N N . VAL A 1 289 ? -24.747 -5.703 17.452 1.00 77.42 289 VAL A N 1
ATOM 1967 C CA . VAL A 1 289 ? -26.177 -5.849 17.177 1.00 77.14 289 VAL A CA 1
ATOM 1968 C C . VAL A 1 289 ? -26.492 -5.168 15.862 1.00 74.87 289 VAL A C 1
ATOM 1969 O O . VAL A 1 289 ? -27.242 -5.689 15.041 1.00 75.37 289 VAL A O 1
ATOM 1973 N N . LEU A 1 290 ? -25.891 -4.000 15.676 1.00 74.60 290 LEU A N 1
ATOM 1974 C CA . LEU A 1 290 ? -26.131 -3.183 14.505 1.00 75.23 290 LEU A CA 1
ATOM 1975 C C . LEU A 1 290 ? -25.578 -3.892 13.278 1.00 74.86 290 LEU A C 1
ATOM 1976 O O . LEU A 1 290 ? -26.224 -3.919 12.237 1.00 75.97 290 LEU A O 1
ATOM 1981 N N . VAL A 1 291 ? -24.396 -4.489 13.419 1.00 76.21 291 VAL A N 1
ATOM 1982 C CA . VAL A 1 291 ? -23.819 -5.333 12.374 1.00 80.50 291 VAL A CA 1
ATOM 1983 C C . VAL A 1 291 ? -24.761 -6.487 12.027 1.00 79.90 291 VAL A C 1
ATOM 1984 O O . VAL A 1 291 ? -24.993 -6.752 10.850 1.00 78.55 291 VAL A O 1
ATOM 1988 N N . ILE A 1 292 ? -25.302 -7.154 13.051 1.00 82.07 292 ILE A N 1
ATOM 1989 C CA . ILE A 1 292 ? -26.331 -8.194 12.868 1.00 83.77 292 ILE A CA 1
ATOM 1990 C C . ILE A 1 292 ? -27.487 -7.648 12.023 1.00 83.25 292 ILE A C 1
ATOM 1991 O O . ILE A 1 292 ? -27.811 -8.204 10.974 1.00 81.68 292 ILE A O 1
ATOM 1996 N N . CYS A 1 293 ? -28.085 -6.549 12.481 1.00 84.20 293 CYS A N 1
ATOM 1997 C CA . CYS A 1 293 ? -29.177 -5.885 11.768 1.00 88.96 293 CYS A CA 1
ATOM 1998 C C . CYS A 1 293 ? -28.907 -5.741 10.271 1.00 90.43 293 CYS A C 1
ATOM 1999 O O . CYS A 1 293 ? -29.793 -5.991 9.456 1.00 92.86 293 CYS A O 1
ATOM 2002 N N . SER A 1 294 ? -27.680 -5.348 9.924 1.00 90.02 294 SER A N 1
ATOM 2003 C CA . SER A 1 294 ? -27.267 -5.152 8.531 1.00 89.73 294 SER A CA 1
ATOM 2004 C C . SER A 1 294 ? -27.607 -6.337 7.647 1.00 88.51 294 SER A C 1
ATOM 2005 O O . SER A 1 294 ? -27.700 -6.192 6.437 1.00 88.20 294 SER A O 1
ATOM 2008 N N . ILE A 1 295 ? -27.786 -7.507 8.255 1.00 89.72 295 ILE A N 1
ATOM 2009 C CA . ILE A 1 295 ? -28.092 -8.721 7.499 1.00 94.79 295 ILE A CA 1
ATOM 2010 C C . ILE A 1 295 ? -29.511 -8.706 6.926 1.00 95.47 295 ILE A C 1
ATOM 2011 O O . ILE A 1 295 ? -29.698 -8.984 5.743 1.00 92.38 295 ILE A O 1
ATOM 2016 N N . PHE A 1 296 ? -30.503 -8.370 7.750 1.00 103.11 296 PHE A N 1
ATOM 2017 C CA . PHE A 1 296 ? -31.905 -8.541 7.331 1.00 111.82 296 PHE A CA 1
ATOM 2018 C C . PHE A 1 296 ? -32.334 -7.645 6.162 1.00 115.43 296 PHE A C 1
ATOM 2019 O O . PHE A 1 296 ? -33.210 -8.019 5.375 1.00 117.48 296 PHE A O 1
ATOM 2027 N N . PHE A 1 297 ? -31.711 -6.471 6.064 1.00 119.49 297 PHE A N 1
ATOM 2028 C CA . PHE A 1 297 ? -31.730 -5.672 4.844 1.00 125.99 297 PHE A CA 1
ATOM 2029 C C . PHE A 1 297 ? -30.691 -6.213 3.866 1.00 126.15 297 PHE A C 1
ATOM 2030 O O . PHE A 1 297 ? -29.773 -6.913 4.282 1.00 125.97 297 PHE A O 1
ATOM 2038 N N . PRO A 1 298 ? -30.852 -5.919 2.561 1.00 129.92 298 PRO A N 1
ATOM 2039 C CA . PRO A 1 298 ? -29.932 -6.425 1.539 1.00 127.37 298 PRO A CA 1
ATOM 2040 C C . PRO A 1 298 ? -28.480 -5.997 1.726 1.00 122.10 298 PRO A C 1
ATOM 2041 O O . PRO A 1 298 ? -27.578 -6.818 1.557 1.00 124.65 298 PRO A O 1
ATOM 2045 N N . THR A 1 299 ? -28.260 -4.729 2.069 1.00 119.24 299 THR A N 1
ATOM 2046 C CA . THR A 1 299 ? -26.901 -4.200 2.234 1.00 109.03 299 THR A CA 1
ATOM 2047 C C . THR A 1 299 ? -26.251 -4.777 3.486 1.00 100.65 299 THR A C 1
ATOM 2048 O O . THR A 1 299 ? -26.922 -5.032 4.484 1.00 102.33 299 THR A O 1
ATOM 2052 N N . SER A 1 300 ? -24.942 -4.985 3.428 1.00 90.74 300 SER A N 1
ATOM 2053 C CA . SER A 1 300 ? -24.248 -5.601 4.542 1.00 83.72 300 SER A CA 1
ATOM 2054 C C . SER A 1 300 ? -23.003 -4.846 4.947 1.00 83.31 300 SER A C 1
ATOM 2055 O O . SER A 1 300 ? -22.160 -4.503 4.111 1.00 81.02 300 SER A O 1
ATOM 2066 N N . PRO A 1 302 ? -19.749 -5.244 7.091 1.00 77.96 302 PRO A N 1
ATOM 2067 C CA . PRO A 1 302 ? -18.766 -5.869 7.969 1.00 77.40 302 PRO A CA 1
ATOM 2068 C C . PRO A 1 302 ? -18.065 -4.785 8.781 1.00 78.58 302 PRO A C 1
ATOM 2069 O O . PRO A 1 302 ? -18.140 -3.607 8.422 1.00 83.53 302 PRO A O 1
ATOM 2073 N N . LEU A 1 303 ? -17.406 -5.174 9.868 1.00 74.35 303 LEU A N 1
ATOM 2074 C CA . LEU A 1 303 ? -16.711 -4.222 10.731 1.00 71.23 303 LEU A CA 1
ATOM 2075 C C . LEU A 1 303 ? -15.437 -3.680 10.073 1.00 68.39 303 LEU A C 1
ATOM 2076 O O . LEU A 1 303 ? -14.329 -4.010 10.486 1.00 70.38 303 LEU A O 1
ATOM 2081 N N . VAL A 1 304 ? -15.598 -2.847 9.050 1.00 65.50 304 VAL A N 1
ATOM 2082 C CA . VAL A 1 304 ? -14.450 -2.297 8.331 1.00 65.15 304 VAL A CA 1
ATOM 2083 C C . VAL A 1 304 ? -14.259 -0.811 8.608 1.00 65.20 304 VAL A C 1
ATOM 2084 O O . VAL A 1 304 ? -15.162 0.005 8.398 1.00 67.59 304 VAL A O 1
ATOM 2088 N N . PHE A 1 305 ? -13.071 -0.467 9.086 1.00 64.40 305 PHE A N 1
ATOM 2089 C CA . PHE A 1 305 ? -12.767 0.914 9.412 1.00 62.50 305 PHE A CA 1
ATOM 2090 C C . PHE A 1 305 ? -11.618 1.438 8.578 1.00 62.23 305 PHE A C 1
ATOM 2091 O O . PHE A 1 305 ? -10.822 0.672 8.042 1.00 61.67 305 PHE A O 1
ATOM 2099 N N . THR A 1 306 ? -11.559 2.752 8.436 1.00 62.55 306 THR A N 1
ATOM 2100 C CA . THR A 1 306 ? -10.437 3.371 7.761 1.00 61.07 306 THR A CA 1
ATOM 2101 C C . THR A 1 306 ? -9.288 3.428 8.755 1.00 57.52 306 THR A C 1
ATOM 2102 O O . THR A 1 306 ? -9.508 3.403 9.960 1.00 58.15 306 THR A O 1
ATOM 2106 N N . LEU A 1 307 ? -8.063 3.481 8.251 1.00 56.72 307 LEU A N 1
ATOM 2107 C CA . LEU A 1 307 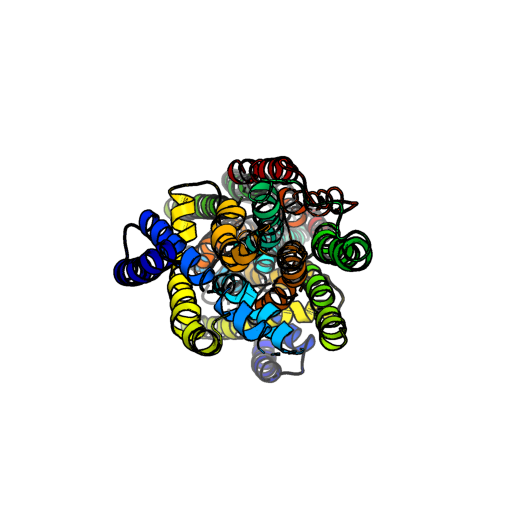? -6.893 3.567 9.115 1.00 55.35 307 LEU A CA 1
ATOM 2108 C C . LEU A 1 307 ? -6.962 4.803 10.021 1.00 55.33 307 LEU A C 1
ATOM 2109 O O . LEU A 1 307 ? -6.768 4.680 11.237 1.00 58.80 307 LEU A O 1
ATOM 2114 N N . PRO A 1 308 ? -7.278 5.986 9.448 1.00 51.39 308 PRO A N 1
ATOM 2115 C CA . PRO A 1 308 ? -7.435 7.176 10.285 1.00 50.62 308 PRO A CA 1
ATOM 2116 C C . PRO A 1 308 ? -8.457 7.008 11.412 1.00 53.58 308 PRO A C 1
ATOM 2117 O O . PRO A 1 308 ? -8.255 7.551 12.507 1.00 53.99 308 PRO A O 1
ATOM 2121 N N . GLU A 1 309 ? -9.540 6.271 11.146 1.00 54.79 309 GLU A N 1
ATOM 2122 C CA . GLU A 1 309 ? -10.549 5.966 12.167 1.00 57.23 309 GLU A CA 1
ATOM 2123 C C . GLU A 1 309 ? -10.001 5.059 13.267 1.00 59.26 309 GLU A C 1
ATOM 2124 O O . GLU A 1 309 ? -10.255 5.278 14.455 1.00 59.12 309 GLU A O 1
ATOM 2130 N N . LEU A 1 310 ? -9.245 4.040 12.866 1.00 59.73 310 LEU A N 1
ATOM 2131 C CA . LEU A 1 310 ? -8.785 3.026 13.800 1.00 62.18 310 LEU A CA 1
ATOM 2132 C C . LEU A 1 310 ? -7.616 3.501 14.654 1.00 64.49 310 LEU A C 1
ATOM 2133 O O . LEU A 1 310 ? -7.564 3.230 15.864 1.00 62.86 310 LEU A O 1
ATOM 2138 N N . VAL A 1 311 ? -6.678 4.210 14.027 1.00 63.40 311 VAL A N 1
ATOM 2139 C CA . VAL A 1 311 ? -5.534 4.745 14.758 1.00 61.96 311 VAL A CA 1
ATOM 2140 C C . VAL A 1 311 ? -6.027 5.730 15.818 1.00 64.54 311 VAL A C 1
ATOM 2141 O O . VAL A 1 311 ? -5.471 5.805 16.911 1.00 64.60 311 VAL A O 1
ATOM 2145 N N . ALA A 1 312 ? -7.102 6.443 15.492 1.00 64.95 312 ALA A N 1
ATOM 2146 C CA . ALA A 1 312 ? -7.757 7.363 16.413 1.00 64.72 312 ALA A CA 1
ATOM 2147 C C . ALA A 1 312 ? -8.358 6.660 17.624 1.00 66.67 312 ALA A C 1
ATOM 2148 O O . ALA A 1 312 ? -8.214 7.140 18.754 1.00 67.13 312 ALA A O 1
ATOM 2158 N N . VAL A 1 314 ? -7.645 3.449 18.928 1.00 65.47 314 VAL A N 1
ATOM 2159 C CA . VAL A 1 314 ? -6.615 2.837 19.792 1.00 65.84 314 VAL A CA 1
ATOM 2160 C C . VAL A 1 314 ? -5.826 3.876 20.583 1.00 65.59 314 VAL A C 1
ATOM 2161 O O . VAL A 1 314 ? -5.402 3.617 21.702 1.00 68.43 314 VAL A O 1
ATOM 2165 N N . SER A 1 315 ? -5.642 5.055 20.005 1.00 65.81 315 SER A N 1
ATOM 2166 C CA . SER A 1 315 ? -4.966 6.140 20.700 1.00 65.60 315 SER A CA 1
ATOM 2167 C C . SER A 1 315 ? -5.746 6.500 21.953 1.00 68.09 315 SER A C 1
ATOM 2168 O O . SER A 1 315 ? -5.162 6.620 23.028 1.00 70.15 315 SER A O 1
ATOM 2171 N N . ALA A 1 316 ? -7.067 6.641 21.805 1.00 67.88 316 ALA A N 1
ATOM 2172 C CA . ALA A 1 316 ? -7.970 7.003 22.908 1.00 63.85 316 ALA A CA 1
ATOM 2173 C C . ALA A 1 316 ? -7.989 5.973 24.028 1.00 63.55 316 ALA A C 1
ATOM 2174 O O . ALA A 1 316 ? -8.071 6.325 25.200 1.00 63.58 316 ALA A O 1
ATOM 2176 N N . VAL A 1 317 ? -7.932 4.696 23.667 1.00 65.87 317 VAL A N 1
ATOM 2177 C CA . VAL A 1 317 ? -7.736 3.643 24.657 1.00 64.38 317 VAL A CA 1
ATOM 2178 C C . VAL A 1 317 ? -6.435 3.924 25.401 1.00 65.22 317 VAL A C 1
ATOM 2179 O O . VAL A 1 317 ? -6.426 4.014 26.627 1.00 63.53 317 VAL A O 1
ATOM 2183 N N . LEU A 1 318 ? -5.349 4.102 24.647 1.00 65.67 318 LEU A N 1
ATOM 2184 C CA . LEU A 1 318 ? -4.038 4.386 25.234 1.00 67.25 318 LEU A CA 1
ATOM 2185 C C . LEU A 1 318 ? -4.068 5.620 26.140 1.00 67.08 318 LEU A C 1
ATOM 2186 O O . LEU A 1 318 ? -3.595 5.557 27.275 1.00 69.02 318 LEU A O 1
ATOM 2191 N N . LEU A 1 319 ? -4.648 6.718 25.655 1.00 65.28 319 LEU A N 1
ATOM 2192 C CA . LEU A 1 319 ? -4.843 7.910 26.484 1.00 69.48 319 LEU A CA 1
ATOM 2193 C C . LEU A 1 319 ? -5.611 7.578 27.761 1.00 73.68 319 LEU A C 1
ATOM 2194 O O . LEU A 1 319 ? -5.121 7.831 28.862 1.00 75.46 319 LEU A O 1
ATOM 2207 N N . ILE A 1 321 ? -6.109 4.793 29.202 1.00 77.21 321 ILE A N 1
ATOM 2208 C CA . ILE A 1 321 ? -5.253 3.913 29.996 1.00 74.66 321 ILE A CA 1
ATOM 2209 C C . ILE A 1 321 ? -4.149 4.678 30.722 1.00 78.64 321 ILE A C 1
ATOM 2210 O O . ILE A 1 321 ? -3.925 4.468 31.922 1.00 80.07 321 ILE A O 1
ATOM 2215 N N . ALA A 1 322 ? -3.475 5.569 29.995 1.00 77.32 322 ALA A N 1
ATOM 2216 C CA . ALA A 1 322 ? -2.416 6.385 30.569 1.00 79.63 322 ALA A CA 1
ATOM 2217 C C . ALA A 1 322 ? -2.932 7.177 31.768 1.00 79.22 322 ALA A C 1
ATOM 2218 O O . ALA A 1 322 ? -2.407 7.039 32.872 1.00 82.70 322 ALA A O 1
ATOM 2220 N N . ILE A 1 323 ? -3.974 7.976 31.548 1.00 77.82 323 ILE A N 1
ATOM 2221 C CA . ILE A 1 323 ? -4.610 8.755 32.613 1.00 81.23 323 ILE A CA 1
ATOM 2222 C C . ILE A 1 323 ? -5.175 7.875 33.742 1.00 84.97 323 ILE A C 1
ATOM 2223 O O . ILE A 1 323 ? -5.035 8.199 34.926 1.00 86.84 323 ILE A O 1
ATOM 2228 N N . SER A 1 324 ? -5.775 6.747 33.370 1.00 85.97 324 SER A N 1
ATOM 2229 C CA . SER A 1 324 ? -6.467 5.869 34.318 1.00 87.27 324 SER A CA 1
ATOM 2230 C C . SER A 1 324 ? -5.582 5.218 35.379 1.00 88.68 324 SER A C 1
ATOM 2231 O O . SER A 1 324 ? -6.098 4.659 36.356 1.00 84.14 324 SER A O 1
ATOM 2234 N N . ASN A 1 325 ? -4.263 5.287 35.190 1.00 90.21 325 ASN A N 1
ATOM 2235 C CA . ASN A 1 325 ? -3.318 4.603 36.080 1.00 93.33 325 ASN A CA 1
ATOM 2236 C C . ASN A 1 325 ? -3.479 4.910 37.567 1.00 96.86 325 ASN A C 1
ATOM 2237 O O . ASN A 1 325 ? -3.640 3.994 38.371 1.00 102.59 325 ASN A O 1
ATOM 2242 N N . ASP A 1 326 ? -3.443 6.192 37.922 1.00 98.86 326 ASP A N 1
ATOM 2243 C CA . ASP A 1 326 ? -3.550 6.611 39.318 1.00 103.91 326 ASP A CA 1
ATOM 2244 C C . ASP A 1 326 ? -4.722 7.563 39.539 1.00 111.36 326 ASP A C 1
ATOM 2245 O O . ASP A 1 326 ? -5.486 7.412 40.499 1.00 117.54 326 ASP A O 1
ATOM 2250 N N . GLY A 1 327 ? -4.854 8.544 38.647 1.00 112.55 327 GLY A N 1
ATOM 2251 C CA . GLY A 1 327 ? -5.832 9.613 38.808 1.00 114.46 327 GLY A CA 1
ATOM 2252 C C . GLY A 1 327 ? -5.452 10.504 39.980 1.00 120.66 327 GLY A C 1
ATOM 2253 O O . GLY A 1 327 ? -4.264 10.732 40.222 1.00 117.35 327 GLY A O 1
ATOM 2254 N N . ASP A 1 328 ? -6.441 11.029 40.707 1.00 127.97 328 ASP A N 1
ATOM 2255 C CA . ASP A 1 328 ? -7.865 10.904 40.375 1.00 128.98 328 ASP A CA 1
ATOM 2256 C C . ASP A 1 328 ? -8.191 11.734 39.131 1.00 123.61 328 ASP A C 1
ATOM 2257 O O . ASP A 1 328 ? -8.876 11.260 38.221 1.00 125.76 328 ASP A O 1
ATOM 2262 N N . SER A 1 329 ? -7.685 12.968 39.116 1.00 116.13 329 SER A N 1
ATOM 2263 C CA . SER A 1 329 ? -7.732 13.872 37.963 1.00 107.60 329 SER A CA 1
ATOM 2264 C C . SER A 1 329 ? -6.909 15.115 38.247 1.00 103.95 329 SER A C 1
ATOM 2265 O O . SER A 1 329 ? -6.588 15.413 39.397 1.00 105.84 329 SER A O 1
ATOM 2268 N N . ASN A 1 330 ? -6.572 15.837 37.188 1.00 106.24 330 ASN A N 1
ATOM 2269 C CA . ASN A 1 330 ? -5.853 17.093 37.300 1.00 106.66 330 ASN A CA 1
ATOM 2270 C C . ASN A 1 330 ? -6.603 18.183 36.544 1.00 104.52 330 ASN A C 1
ATOM 2271 O O . ASN A 1 330 ? -7.469 17.889 35.722 1.00 98.47 330 ASN A O 1
ATOM 2276 N N . TRP A 1 331 ? -6.278 19.442 36.826 1.00 111.53 331 TRP A N 1
ATOM 2277 C CA . TRP A 1 331 ? -6.905 20.574 36.137 1.00 111.30 331 TRP A CA 1
ATOM 2278 C C . TRP A 1 331 ? -6.750 20.463 34.643 1.00 108.87 331 TRP A C 1
ATOM 2279 O O . TRP A 1 331 ? -7.644 20.857 33.890 1.00 108.92 331 TRP A O 1
ATOM 2290 N N . PHE A 1 332 ? -5.614 19.913 34.209 1.00 103.84 332 PHE A N 1
ATOM 2291 C CA . PHE A 1 332 ? -5.325 19.754 32.789 1.00 100.18 332 PHE A CA 1
ATOM 2292 C C . PHE A 1 332 ? -5.263 18.284 32.366 1.00 98.57 332 PHE A C 1
ATOM 2293 O O . PHE A 1 332 ? -4.842 17.963 31.255 1.00 95.21 332 PHE A O 1
ATOM 2301 N N . GLU A 1 333 ? -5.697 17.396 33.259 1.00 98.09 333 GLU A N 1
ATOM 2302 C CA . GLU A 1 333 ? -5.945 16.005 32.902 1.00 93.48 333 GLU A CA 1
ATOM 2303 C C . GLU A 1 333 ? -6.934 15.995 31.747 1.00 92.90 333 GLU A C 1
ATOM 2304 O O . GLU A 1 333 ? -6.813 15.199 30.817 1.00 93.29 333 GLU A O 1
ATOM 2310 N N . GLY A 1 334 ? -7.909 16.899 31.822 1.00 90.67 334 GLY A N 1
ATOM 2311 C CA . GLY A 1 334 ? -8.923 17.052 30.793 1.00 89.23 334 GLY A CA 1
ATOM 2312 C C . GLY A 1 334 ? -8.411 17.826 29.601 1.00 88.74 334 GLY A C 1
ATOM 2313 O O . GLY A 1 334 ? -8.702 17.471 28.453 1.00 84.59 334 GLY A O 1
ATOM 2314 N N . ALA A 1 335 ? -7.650 18.887 29.875 1.00 88.06 335 ALA A N 1
ATOM 2315 C CA . ALA A 1 335 ? -7.108 19.749 28.822 1.00 88.90 335 ALA A CA 1
ATOM 2316 C C . ALA A 1 335 ? -6.298 18.944 27.816 1.00 86.48 335 ALA A C 1
ATOM 2317 O O . ALA A 1 335 ? -6.448 19.122 26.604 1.00 84.01 335 ALA A O 1
ATOM 2319 N N . THR A 1 336 ? -5.456 18.051 28.331 1.00 83.26 336 THR A N 1
ATOM 2320 C CA . THR A 1 336 ? -4.692 17.136 27.498 1.00 82.93 336 THR A CA 1
ATOM 2321 C C . THR A 1 336 ? -5.663 16.362 26.614 1.00 81.88 336 THR A C 1
ATOM 2322 O O . THR A 1 336 ? -5.511 16.329 25.393 1.00 84.32 336 THR A O 1
ATOM 2326 N N . LEU A 1 337 ? -6.690 15.785 27.234 1.00 82.52 337 LEU A N 1
ATOM 2327 C CA . LEU A 1 337 ? -7.685 14.994 26.509 1.00 77.93 337 LEU A CA 1
ATOM 2328 C C . LEU A 1 337 ? -8.414 15.818 25.458 1.00 75.30 337 LEU A C 1
ATOM 2329 O O . LEU A 1 337 ? -8.390 15.467 24.284 1.00 77.70 337 LEU A O 1
ATOM 2334 N N . LEU A 1 338 ? -9.028 16.924 25.875 1.00 74.20 338 LEU A N 1
ATOM 2335 C CA . LEU A 1 338 ? -9.820 17.772 24.973 1.00 72.97 338 LEU A CA 1
ATOM 2336 C C . LEU A 1 338 ? -9.030 18.204 23.744 1.00 72.90 338 LEU A C 1
ATOM 2337 O O . LEU A 1 338 ? -9.561 18.251 22.624 1.00 66.46 338 LEU A O 1
ATOM 2342 N N . ALA A 1 339 ? -7.753 18.508 23.978 1.00 76.67 339 ALA A N 1
ATOM 2343 C CA . ALA A 1 339 ? -6.808 18.841 22.928 1.00 72.69 339 ALA A CA 1
ATOM 2344 C C . ALA A 1 339 ? -6.722 17.688 21.939 1.00 71.67 339 ALA A C 1
ATOM 2345 O O . ALA A 1 339 ? -6.929 17.879 20.739 1.00 70.10 339 ALA A O 1
ATOM 2347 N N . ALA A 1 340 ? -6.446 16.489 22.450 1.00 67.50 340 ALA A N 1
ATOM 2348 C CA . ALA A 1 340 ? -6.295 15.318 21.591 1.00 68.58 340 ALA A CA 1
ATOM 2349 C C . ALA A 1 340 ? -7.534 15.117 20.735 1.00 68.98 340 ALA A C 1
ATOM 2350 O O . ALA A 1 340 ? -7.427 14.913 19.523 1.00 70.12 340 ALA A O 1
ATOM 2352 N N . TYR A 1 341 ? -8.706 15.208 21.359 1.00 69.25 341 TYR A N 1
ATOM 2353 C CA . TYR A 1 341 ? -9.963 15.052 20.639 1.00 71.05 341 TYR A CA 1
ATOM 2354 C C . TYR A 1 341 ? -10.162 16.120 19.565 1.00 73.19 341 TYR A C 1
ATOM 2355 O O . TYR A 1 341 ? -10.450 15.786 18.410 1.00 72.50 341 TYR A O 1
ATOM 2364 N N . VAL A 1 342 ? -10.013 17.394 19.938 1.00 71.07 342 VAL A N 1
ATOM 2365 C CA . VAL A 1 342 ? -10.194 18.489 18.975 1.00 70.59 342 VAL A CA 1
ATOM 2366 C C . VAL A 1 342 ? -9.173 18.414 17.822 1.00 69.73 342 VAL A C 1
ATOM 2367 O O . VAL A 1 342 ? -9.483 18.795 16.687 1.00 68.08 342 VAL A O 1
ATOM 2371 N N . ILE A 1 343 ? -7.979 17.893 18.121 1.00 68.43 343 ILE A N 1
ATOM 2372 C CA . ILE A 1 343 ? -6.957 17.599 17.109 1.00 67.62 343 ILE A CA 1
ATOM 2373 C C . ILE A 1 343 ? -7.470 16.545 16.127 1.00 69.14 343 ILE A C 1
ATOM 2374 O O . ILE A 1 343 ? -7.326 16.697 14.916 1.00 69.81 343 ILE A O 1
ATOM 2387 N N . ALA A 1 345 ? -10.662 15.730 15.581 1.00 71.67 345 ALA A N 1
ATOM 2388 C CA . ALA A 1 345 ? -11.769 16.360 14.855 1.00 73.77 345 ALA A CA 1
ATOM 2389 C C . ALA A 1 345 ? -11.308 17.196 13.654 1.00 73.10 345 ALA A C 1
ATOM 2390 O O . ALA A 1 345 ? -11.886 17.090 12.566 1.00 68.73 345 ALA A O 1
ATOM 2392 N N . ILE A 1 346 ? -10.272 18.016 13.837 1.00 71.13 346 ILE A N 1
ATOM 2393 C CA . ILE A 1 346 ? -9.791 18.834 12.722 1.00 75.95 346 ILE A CA 1
ATOM 2394 C C . ILE A 1 346 ? -9.109 17.988 11.642 1.00 76.92 346 ILE A C 1
ATOM 2395 O O . ILE A 1 346 ? -9.230 18.283 10.450 1.00 78.59 346 ILE A O 1
ATOM 2400 N N . GLY A 1 347 ? -8.430 16.921 12.061 1.00 72.92 347 GLY A N 1
ATOM 2401 C CA . GLY A 1 347 ? -7.893 15.940 11.122 1.00 69.20 347 GLY A CA 1
ATOM 2402 C C . GLY A 1 347 ? -8.995 15.270 10.317 1.00 70.61 347 GLY A C 1
ATOM 2403 O O . GLY A 1 347 ? -8.904 15.157 9.096 1.00 71.94 347 GLY A O 1
ATOM 2404 N N . PHE A 1 348 ? -10.046 14.832 11.007 1.00 71.18 348 PHE A N 1
ATOM 2405 C CA . PHE A 1 348 ? -11.178 14.180 10.354 1.00 69.00 348 PHE A CA 1
ATOM 2406 C C . PHE A 1 348 ? -11.921 15.106 9.403 1.00 71.74 348 PHE A C 1
ATOM 2407 O O . PHE A 1 348 ? -12.535 14.644 8.449 1.00 71.79 348 PHE A O 1
ATOM 2415 N N . PHE A 1 349 ? -11.858 16.411 9.669 1.00 78.17 349 PHE A N 1
ATOM 2416 C CA . PHE A 1 349 ? -12.499 17.413 8.815 1.00 78.40 349 PHE A CA 1
ATOM 2417 C C . PHE A 1 349 ? -11.688 17.633 7.543 1.00 80.50 349 PHE A C 1
ATOM 2418 O O . PHE A 1 349 ? -12.244 17.751 6.445 1.00 82.67 349 PHE A O 1
ATOM 2426 N N . LEU A 1 350 ? -10.367 17.666 7.707 1.00 82.07 350 LEU A N 1
ATOM 2427 C CA . LEU A 1 350 ? -9.442 17.861 6.596 1.00 76.81 350 LEU A CA 1
ATOM 2428 C C . LEU A 1 350 ? -9.505 16.742 5.554 1.00 76.84 350 LEU A C 1
ATOM 2429 O O . LEU A 1 350 ? -9.345 16.996 4.365 1.00 85.06 350 LEU A O 1
ATOM 2434 N N . LEU A 1 351 ? -9.762 15.514 5.993 1.00 70.83 351 LEU A N 1
ATOM 2435 C CA . LEU A 1 351 ? -10.010 14.410 5.065 1.00 71.21 351 LEU A CA 1
ATOM 2436 C C . LEU A 1 351 ? -11.261 14.629 4.222 1.00 73.98 351 LEU A C 1
ATOM 2437 O O . LEU A 1 351 ? -11.414 14.026 3.158 1.00 72.75 351 LEU A O 1
ATOM 2442 N N . ARG B 1 3 ? -33.425 -28.687 -31.681 1.00 101.13 3 ARG B N 1
ATOM 2443 C CA . ARG B 1 3 ? -32.080 -29.093 -31.183 1.00 103.87 3 ARG B CA 1
ATOM 2444 C C . ARG B 1 3 ? -32.095 -29.368 -29.674 1.00 108.17 3 ARG B C 1
ATOM 2445 O O . ARG B 1 3 ? -33.162 -29.486 -29.061 1.00 106.27 3 ARG B O 1
ATOM 2453 N N . ILE B 1 4 ? -30.900 -29.463 -29.092 1.00 108.98 4 ILE B N 1
ATOM 2454 C CA . ILE B 1 4 ? -30.719 -29.724 -27.663 1.00 111.54 4 ILE B CA 1
ATOM 2455 C C . ILE B 1 4 ? -31.187 -28.535 -26.818 1.00 114.01 4 ILE B C 1
ATOM 2456 O O . ILE B 1 4 ? -31.720 -28.715 -25.717 1.00 112.80 4 ILE B O 1
ATOM 2461 N N . PHE B 1 5 ? -30.986 -27.327 -27.344 1.00 115.91 5 PHE B N 1
ATOM 2462 C CA . PHE B 1 5 ? -31.448 -26.105 -26.687 1.00 119.21 5 PHE B CA 1
ATOM 2463 C C . PHE B 1 5 ? -32.948 -26.166 -26.418 1.00 118.19 5 PHE B C 1
ATOM 2464 O O . PHE B 1 5 ? -33.391 -25.959 -25.283 1.00 117.21 5 PHE B O 1
ATOM 2472 N N . PHE B 1 6 ? -33.709 -26.478 -27.469 1.00 118.42 6 PHE B N 1
ATOM 2473 C CA . PHE B 1 6 ? -35.169 -26.560 -27.413 1.00 121.15 6 PHE B CA 1
ATOM 2474 C C . PHE B 1 6 ? -35.645 -27.350 -26.196 1.00 120.49 6 PHE B C 1
ATOM 2475 O O . PHE B 1 6 ? -36.483 -26.872 -25.429 1.00 120.16 6 PHE B O 1
ATOM 2483 N N . ILE B 1 7 ? -35.083 -28.548 -26.024 1.00 119.68 7 ILE B N 1
ATOM 2484 C CA . ILE B 1 7 ? -35.466 -29.464 -24.944 1.00 118.00 7 ILE B CA 1
ATOM 2485 C C . ILE B 1 7 ? -34.993 -29.011 -23.560 1.00 116.09 7 ILE B C 1
ATOM 2486 O O . ILE B 1 7 ? -35.674 -29.263 -22.561 1.00 116.67 7 ILE B O 1
ATOM 2491 N N . LEU B 1 8 ? -33.848 -28.329 -23.503 1.00 114.37 8 LEU B N 1
ATOM 2492 C CA . LEU B 1 8 ? -33.324 -27.818 -22.230 1.00 111.42 8 LEU B CA 1
ATOM 2493 C C . LEU B 1 8 ? -34.243 -26.800 -21.546 1.00 109.30 8 LEU B C 1
ATOM 2494 O O . LEU B 1 8 ? -34.339 -26.783 -20.319 1.00 105.57 8 LEU B O 1
ATOM 2499 N N . VAL B 1 9 ? -34.918 -25.967 -22.339 1.00 111.33 9 VAL B N 1
ATOM 2500 C CA . VAL B 1 9 ? -35.898 -25.010 -21.805 1.00 108.38 9 VAL B CA 1
ATOM 2501 C C . VAL B 1 9 ? -37.121 -25.747 -21.254 1.00 106.74 9 VAL B C 1
ATOM 2502 O O . VAL B 1 9 ? -37.706 -25.336 -20.254 1.00 103.91 9 VAL B O 1
ATOM 2506 N N . ALA B 1 10 ? -37.487 -26.846 -21.910 1.00 107.95 10 ALA B N 1
ATOM 2507 C CA . ALA B 1 10 ? -38.590 -27.690 -21.466 1.00 108.04 10 ALA B CA 1
ATOM 2508 C C . ALA B 1 10 ? -38.211 -28.491 -20.221 1.00 105.15 10 ALA B C 1
ATOM 2509 O O . ALA B 1 10 ? -39.075 -28.855 -19.427 1.00 106.13 10 ALA B O 1
ATOM 2511 N N . ALA B 1 11 ? -36.918 -28.762 -20.060 1.00 104.35 11 ALA B N 1
ATOM 2512 C CA . ALA B 1 11 ? -36.413 -29.441 -18.865 1.00 102.10 11 ALA B CA 1
ATOM 2513 C C . ALA B 1 11 ? -36.174 -28.463 -17.715 1.00 96.42 11 ALA B C 1
ATOM 2514 O O . ALA B 1 11 ? -36.625 -28.693 -16.593 1.00 92.01 11 ALA B O 1
ATOM 2516 N N . GLY B 1 12 ? -35.486 -27.365 -18.014 1.00 94.04 12 GLY B N 1
ATOM 2517 C CA . GLY B 1 12 ? -34.983 -26.450 -16.995 1.00 91.87 12 GLY B CA 1
ATOM 2518 C C . GLY B 1 12 ? -35.953 -25.445 -16.407 1.00 89.78 12 GLY B C 1
ATOM 2519 O O . GLY B 1 12 ? -35.989 -25.272 -15.191 1.00 87.42 12 GLY B O 1
ATOM 2520 N N . VAL B 1 13 ? -36.722 -24.769 -17.260 1.00 87.30 13 VAL B N 1
ATOM 2521 C CA . VAL B 1 13 ? -37.725 -23.807 -16.790 1.00 88.14 13 VAL B CA 1
ATOM 2522 C C . VAL B 1 13 ? -38.683 -24.460 -15.778 1.00 92.82 13 VAL B C 1
ATOM 2523 O O . VAL B 1 13 ? -38.900 -23.906 -14.695 1.00 93.62 13 VAL B O 1
ATOM 2527 N N . PRO B 1 14 ? -39.244 -25.643 -16.112 1.00 93.78 14 PRO B N 1
ATOM 2528 C CA . PRO B 1 14 ? -40.053 -26.327 -15.110 1.00 93.15 14 PRO B CA 1
ATOM 2529 C C . PRO B 1 14 ? -39.246 -26.622 -13.851 1.00 94.20 14 PRO B C 1
ATOM 2530 O O . PRO B 1 14 ? -39.677 -26.263 -12.754 1.00 99.02 14 PRO B O 1
ATOM 2534 N N . LEU B 1 15 ? -38.075 -27.237 -14.022 1.00 90.72 15 LEU B N 1
ATOM 2535 C CA . LEU B 1 15 ? -37.196 -27.592 -12.904 1.00 88.24 15 LEU B CA 1
ATOM 2536 C C . LEU B 1 15 ? -36.789 -26.413 -12.025 1.00 87.74 15 LEU B C 1
ATOM 2537 O O . LEU B 1 15 ? -36.784 -26.525 -10.804 1.00 85.23 15 LEU B O 1
ATOM 2542 N N . SER B 1 16 ? -36.454 -25.287 -12.653 1.00 91.97 16 SER B N 1
ATOM 2543 C CA . SER B 1 16 ? -35.987 -24.099 -11.936 1.00 94.56 16 SER B CA 1
ATOM 2544 C C . SER B 1 16 ? -37.041 -23.553 -10.979 1.00 93.22 16 SER B C 1
ATOM 2545 O O . SER B 1 16 ? -36.716 -23.199 -9.847 1.00 88.68 16 SER B O 1
ATOM 2548 N N . VAL B 1 17 ? -38.292 -23.495 -11.438 1.00 94.35 17 VAL B N 1
ATOM 2549 C CA . VAL B 1 17 ? -39.416 -23.072 -10.593 1.00 95.47 17 VAL B CA 1
ATOM 2550 C C . VAL B 1 17 ? -39.716 -24.135 -9.529 1.00 97.30 17 VAL B C 1
ATOM 2551 O O . VAL B 1 17 ? -40.061 -23.796 -8.389 1.00 97.33 17 VAL B O 1
ATOM 2555 N N . ILE B 1 18 ? -39.579 -25.412 -9.900 1.00 93.65 18 ILE B N 1
ATOM 2556 C CA . ILE B 1 18 ? -39.663 -26.505 -8.927 1.00 95.96 18 ILE B CA 1
ATOM 2557 C C . ILE B 1 18 ? -38.583 -26.267 -7.881 1.00 94.64 18 ILE B C 1
ATOM 2558 O O . ILE B 1 18 ? -38.884 -26.091 -6.702 1.00 95.43 18 ILE B O 1
ATOM 2563 N N . GLY B 1 19 ? -37.332 -26.242 -8.340 1.00 96.32 19 GLY B N 1
ATOM 2564 C CA . GLY B 1 19 ? -36.164 -26.012 -7.492 1.00 97.74 19 GLY B CA 1
ATOM 2565 C C . GLY B 1 19 ? -36.270 -24.776 -6.618 1.00 95.56 19 GLY B C 1
ATOM 2566 O O . GLY B 1 19 ? -35.982 -24.841 -5.422 1.00 97.17 19 GLY B O 1
ATOM 2567 N N . SER B 1 20 ? -36.684 -23.658 -7.217 1.00 91.35 20 SER B N 1
ATOM 2568 C CA . SER B 1 20 ? -36.903 -22.401 -6.493 1.00 96.97 20 SER B CA 1
ATOM 2569 C C . SER B 1 20 ? -37.844 -22.596 -5.310 1.00 104.70 20 SER B C 1
ATOM 2570 O O . SER B 1 20 ? -37.503 -22.265 -4.171 1.00 108.36 20 SER B O 1
ATOM 2573 N N . LEU B 1 21 ? -39.023 -23.146 -5.594 1.00 104.88 21 LEU B N 1
ATOM 2574 C CA . LEU B 1 21 ? -40.062 -23.336 -4.588 1.00 104.18 21 LEU B CA 1
ATOM 2575 C C . LEU B 1 21 ? -39.756 -24.469 -3.598 1.00 107.49 21 LEU B C 1
ATOM 2576 O O . LEU B 1 21 ? -40.239 -24.444 -2.466 1.00 107.48 21 LEU B O 1
ATOM 2589 N N . HIS B 1 23 ? -36.954 -25.167 -2.232 1.00 124.35 23 HIS B N 1
ATOM 2590 C CA . HIS B 1 23 ? -36.076 -24.615 -1.187 1.00 123.16 23 HIS B CA 1
ATOM 2591 C C . HIS B 1 23 ? -35.224 -25.611 -0.437 1.00 120.59 23 HIS B C 1
ATOM 2592 O O . HIS B 1 23 ? -35.092 -25.539 0.788 1.00 115.61 23 HIS B O 1
ATOM 2599 N N . TRP B 1 24 ? -34.645 -26.552 -1.180 1.00 122.99 24 TRP B N 1
ATOM 2600 C CA . TRP B 1 24 ? -33.683 -27.515 -0.647 1.00 125.11 24 TRP B CA 1
ATOM 2601 C C . TRP B 1 24 ? -32.601 -27.838 -1.659 1.00 125.58 24 TRP B C 1
ATOM 2602 O O . TRP B 1 24 ? -31.615 -28.494 -1.314 1.00 126.71 24 TRP B O 1
ATOM 2613 N N . PRO B 1 25 ? -32.780 -27.415 -2.932 1.00 125.58 25 PRO B N 1
ATOM 2614 C CA . PRO B 1 25 ? -31.820 -27.742 -3.998 1.00 123.13 25 PRO B CA 1
ATOM 2615 C C . PRO B 1 25 ? -30.357 -27.307 -3.785 1.00 119.68 25 PRO B C 1
ATOM 2616 O O . PRO B 1 25 ? -29.449 -28.088 -4.072 1.00 116.06 25 PRO B O 1
ATOM 2620 N N . SER B 1 26 ? -30.139 -26.090 -3.282 1.00 121.41 26 SER B N 1
ATOM 2621 C CA . SER B 1 26 ? -28.793 -25.497 -3.148 1.00 115.43 26 SER B CA 1
ATOM 2622 C C . SER B 1 26 ? -28.047 -25.450 -4.489 1.00 114.38 26 SER B C 1
ATOM 2623 O O . SER B 1 26 ? -28.592 -24.956 -5.467 1.00 116.85 26 SER B O 1
ATOM 2626 N N . ALA B 1 27 ? -26.824 -25.978 -4.538 1.00 110.20 27 ALA B N 1
ATOM 2627 C CA . ALA B 1 27 ? -25.969 -25.904 -5.735 1.00 102.94 27 ALA B CA 1
ATOM 2628 C C . ALA B 1 27 ? -26.633 -26.324 -7.057 1.00 100.49 27 ALA B C 1
ATOM 2629 O O . ALA B 1 27 ? -26.686 -25.537 -8.009 1.00 98.59 27 ALA B O 1
ATOM 2631 N N . VAL B 1 28 ? -27.129 -27.560 -7.116 1.00 99.28 28 VAL B N 1
ATOM 2632 C CA . VAL B 1 28 ? -27.790 -28.062 -8.329 1.00 101.37 28 VAL B CA 1
ATOM 2633 C C . VAL B 1 28 ? -28.863 -27.100 -8.829 1.00 102.48 28 VAL B C 1
ATOM 2634 O O . VAL B 1 28 ? -28.911 -26.788 -10.018 1.00 99.51 28 VAL B O 1
ATOM 2638 N N . LEU B 1 29 ? -29.703 -26.613 -7.916 1.00 101.71 29 LEU B N 1
ATOM 2639 C CA . LEU B 1 29 ? -30.754 -25.684 -8.293 1.00 104.06 29 LEU B CA 1
ATOM 2640 C C . LEU B 1 29 ? -30.124 -24.553 -9.088 1.00 103.80 29 LEU B C 1
ATOM 2641 O O . LEU B 1 29 ? -30.618 -24.187 -10.153 1.00 106.07 29 LEU B O 1
ATOM 2646 N N . PHE B 1 30 ? -29.018 -24.024 -8.566 1.00 100.53 30 PHE B N 1
ATOM 2647 C CA . PHE B 1 30 ? -28.311 -22.931 -9.204 1.00 98.09 30 PHE B CA 1
ATOM 2648 C C . PHE B 1 30 ? -27.853 -23.388 -10.578 1.00 94.15 30 PHE B C 1
ATOM 2649 O O . PHE B 1 30 ? -27.995 -22.661 -11.557 1.00 91.67 30 PHE B O 1
ATOM 2657 N N . ALA B 1 31 ? -27.317 -24.603 -10.641 1.00 94.52 31 ALA B N 1
ATOM 2658 C CA . ALA B 1 31 ? -26.797 -25.128 -11.891 1.00 95.00 31 ALA B CA 1
ATOM 2659 C C . ALA B 1 31 ? -27.891 -25.168 -12.950 1.00 94.92 31 ALA B C 1
ATOM 2660 O O . ALA B 1 31 ? -27.680 -24.727 -14.077 1.00 94.06 31 ALA B O 1
ATOM 2662 N N . VAL B 1 32 ? -29.062 -25.673 -12.571 1.00 93.70 32 VAL B N 1
ATOM 2663 C CA . VAL B 1 32 ? -30.224 -25.706 -13.461 1.00 91.91 32 VAL B CA 1
ATOM 2664 C C . VAL B 1 32 ? -30.525 -24.322 -14.045 1.00 90.14 32 VAL B C 1
ATOM 2665 O O . VAL B 1 32 ? -30.821 -24.209 -15.243 1.00 89.08 32 VAL B O 1
ATOM 2669 N N . TYR B 1 33 ? -30.425 -23.279 -13.215 1.00 84.12 33 TYR B N 1
ATOM 2670 C CA . TYR B 1 33 ? -30.641 -21.907 -13.687 1.00 86.42 33 TYR B CA 1
ATOM 2671 C C . TYR B 1 33 ? -29.716 -21.585 -14.855 1.00 86.35 33 TYR B C 1
ATOM 2672 O O . TYR B 1 33 ? -30.147 -21.037 -15.874 1.00 80.61 33 TYR B O 1
ATOM 2681 N N . CYS B 1 34 ? -28.445 -21.954 -14.692 1.00 87.72 34 CYS B N 1
ATOM 2682 C CA . CYS B 1 34 ? -27.394 -21.623 -15.642 1.00 87.86 34 CYS B CA 1
ATOM 2683 C C . CYS B 1 34 ? -27.633 -22.265 -16.998 1.00 87.43 34 CYS B C 1
ATOM 2684 O O . CYS B 1 34 ? -27.623 -21.580 -18.021 1.00 89.64 34 CYS B O 1
ATOM 2687 N N . VAL B 1 35 ? -27.871 -23.576 -16.994 1.00 83.89 35 VAL B N 1
ATOM 2688 C CA . VAL B 1 35 ? -28.052 -24.342 -18.226 1.00 80.79 35 VAL B CA 1
ATOM 2689 C C . VAL B 1 35 ? -29.189 -23.773 -19.074 1.00 80.59 35 VAL B C 1
ATOM 2690 O O . VAL B 1 35 ? -29.104 -23.741 -20.302 1.00 78.20 35 VAL B O 1
ATOM 2694 N N . THR B 1 36 ? -30.243 -23.309 -18.411 1.00 83.37 36 THR B N 1
ATOM 2695 C CA . THR B 1 36 ? -31.454 -22.904 -19.117 1.00 85.25 36 THR B CA 1
ATOM 2696 C C . THR B 1 36 ? -31.466 -21.430 -19.479 1.00 83.51 36 THR B C 1
ATOM 2697 O O . THR B 1 36 ? -32.161 -21.036 -20.409 1.00 85.13 36 THR B O 1
ATOM 2701 N N . ILE B 1 37 ? -30.701 -20.620 -18.748 1.00 82.60 37 ILE B N 1
ATOM 2702 C CA . ILE B 1 37 ? -30.486 -19.221 -19.130 1.00 80.77 37 ILE B CA 1
ATOM 2703 C C . ILE B 1 37 ? -29.783 -19.181 -20.492 1.00 82.51 37 ILE B C 1
ATOM 2704 O O . ILE B 1 37 ? -30.165 -18.406 -21.376 1.00 81.78 37 ILE B O 1
ATOM 2709 N N . ILE B 1 38 ? -28.771 -20.036 -20.648 1.00 80.37 38 ILE B N 1
ATOM 2710 C CA . ILE B 1 38 ? -28.114 -20.258 -21.934 1.00 83.07 38 ILE B CA 1
ATOM 2711 C C . ILE B 1 38 ? -29.137 -20.725 -22.974 1.00 87.19 38 ILE B C 1
ATOM 2712 O O . ILE B 1 38 ? -29.166 -20.227 -24.107 1.00 89.91 38 ILE B O 1
ATOM 2717 N N . ALA B 1 39 ? -29.976 -21.677 -22.573 1.00 90.81 39 ALA B N 1
ATOM 2718 C CA . ALA B 1 39 ? -31.007 -22.226 -23.446 1.00 94.32 39 ALA B CA 1
ATOM 2719 C C . ALA B 1 39 ? -32.042 -21.171 -23.827 1.00 94.72 39 ALA B C 1
ATOM 2720 O O . ALA B 1 39 ? -32.553 -21.174 -24.950 1.00 95.33 39 ALA B O 1
ATOM 2722 N N . LEU B 1 40 ? -32.331 -20.267 -22.893 1.00 91.63 40 LEU B N 1
ATOM 2723 C CA . LEU B 1 40 ? -33.292 -19.193 -23.125 1.00 93.94 40 LEU B CA 1
ATOM 2724 C C . LEU B 1 40 ? -32.697 -17.992 -23.859 1.00 97.57 40 LEU B C 1
ATOM 2725 O O . LEU B 1 40 ? -33.399 -17.322 -24.625 1.00 99.15 40 LEU B O 1
ATOM 2730 N N . ALA B 1 41 ? -31.411 -17.724 -23.629 1.00 100.33 41 ALA B N 1
ATOM 2731 C CA . ALA B 1 41 ? -30.713 -16.632 -24.312 1.00 100.20 41 ALA B CA 1
ATOM 2732 C C . ALA B 1 41 ? -30.619 -16.891 -25.816 1.00 103.86 41 ALA B C 1
ATOM 2733 O O . ALA B 1 41 ? -30.552 -15.951 -26.614 1.00 104.87 41 ALA B O 1
ATOM 2735 N N . SER B 1 42 ? -30.627 -18.170 -26.189 1.00 104.32 42 SER B N 1
ATOM 2736 C CA . SER B 1 42 ? -30.637 -18.575 -27.591 1.00 104.92 42 SER B CA 1
ATOM 2737 C C . SER B 1 42 ? -31.939 -18.167 -28.264 1.00 107.82 42 SER B C 1
ATOM 2738 O O . SER B 1 42 ? -31.919 -17.563 -29.337 1.00 110.89 42 SER B O 1
ATOM 2741 N N . TYR B 1 43 ? -33.062 -18.485 -27.620 1.00 113.33 43 TYR B N 1
ATOM 2742 C CA . TYR B 1 43 ? -34.392 -18.108 -28.115 1.00 114.32 43 TYR B CA 1
ATOM 2743 C C . TYR B 1 43 ? -34.527 -16.606 -28.356 1.00 115.77 43 TYR B C 1
ATOM 2744 O O . TYR B 1 43 ? -35.249 -16.181 -29.263 1.00 117.26 43 TYR B O 1
ATOM 2761 N N . GLY B 1 45 ? -31.975 -14.762 -29.230 1.00 112.36 45 GLY B N 1
ATOM 2762 C CA . GLY B 1 45 ? -31.127 -14.502 -30.387 1.00 113.88 45 GLY B CA 1
ATOM 2763 C C . GLY B 1 45 ? -31.768 -14.743 -31.742 1.00 115.32 45 GLY B C 1
ATOM 2764 O O . GLY B 1 45 ? -31.064 -14.829 -32.747 1.00 123.40 45 GLY B O 1
ATOM 2765 N N . ARG B 1 46 ? -33.095 -14.842 -31.780 1.00 115.59 46 ARG B N 1
ATOM 2766 C CA . ARG B 1 46 ? -33.806 -15.101 -33.035 1.00 118.92 46 ARG B CA 1
ATOM 2767 C C . ARG B 1 46 ? -34.211 -13.807 -33.736 1.00 123.12 46 ARG B C 1
ATOM 2768 O O . ARG B 1 46 ? -33.765 -13.528 -34.856 1.00 121.26 46 ARG B O 1
ATOM 2776 N N . ALA B 1 47 ? -35.049 -13.018 -33.068 1.00 125.63 47 ALA B N 1
ATOM 2777 C CA . ALA B 1 47 ? -35.495 -11.737 -33.600 1.00 126.51 47 ALA B CA 1
ATOM 2778 C C . ALA B 1 47 ? -34.397 -10.675 -33.492 1.00 125.45 47 ALA B C 1
ATOM 2779 O O . ALA B 1 47 ? -34.536 -9.576 -34.033 1.00 128.77 47 ALA B O 1
ATOM 2781 N N . THR B 1 48 ? -33.306 -11.014 -32.804 1.00 120.74 48 THR B N 1
ATOM 2782 C CA . THR B 1 48 ? -32.211 -10.071 -32.563 1.00 123.74 48 THR B CA 1
ATOM 2783 C C . THR B 1 48 ? -30.975 -10.372 -33.414 1.00 120.94 48 THR B C 1
ATOM 2784 O O . THR B 1 48 ? -30.597 -11.529 -33.600 1.00 117.19 48 THR B O 1
ATOM 2788 N N . GLY B 1 61 ? -28.832 -2.869 -35.023 1.00 137.21 61 GLY B N 1
ATOM 2789 C CA . GLY B 1 61 ? -28.022 -1.711 -34.657 1.00 138.78 61 GLY B CA 1
ATOM 2790 C C . GLY B 1 61 ? -28.136 -1.382 -33.182 1.00 142.63 61 GLY B C 1
ATOM 2791 O O . GLY B 1 61 ? -27.490 -2.021 -32.344 1.00 142.37 61 GLY B O 1
ATOM 2792 N N . LEU B 1 62 ? -28.957 -0.380 -32.870 1.00 142.91 62 LEU B N 1
ATOM 2793 C CA . LEU B 1 62 ? -29.227 0.019 -31.487 1.00 138.89 62 LEU B CA 1
ATOM 2794 C C . LEU B 1 62 ? -30.103 -1.015 -30.789 1.00 138.14 62 LEU B C 1
ATOM 2795 O O . LEU B 1 62 ? -29.924 -1.285 -29.601 1.00 139.32 62 LEU B O 1
ATOM 2800 N N . LEU B 1 63 ? -31.054 -1.576 -31.538 1.00 137.16 63 LEU B N 1
ATOM 2801 C CA . LEU B 1 63 ? -31.949 -2.619 -31.034 1.00 136.52 63 LEU B CA 1
ATOM 2802 C C . LEU B 1 63 ? -31.159 -3.885 -30.740 1.00 135.02 63 LEU B C 1
ATOM 2803 O O . LEU B 1 63 ? -31.311 -4.490 -29.674 1.00 132.87 63 LEU B O 1
ATOM 2808 N N . ASN B 1 64 ? -30.309 -4.265 -31.694 1.00 133.47 64 ASN B N 1
ATOM 2809 C CA . ASN B 1 64 ? -29.414 -5.406 -31.547 1.00 130.38 64 ASN B CA 1
ATOM 2810 C C . ASN B 1 64 ? -28.405 -5.206 -30.421 1.00 129.19 64 ASN B C 1
ATOM 2811 O O . ASN B 1 64 ? -27.923 -6.179 -29.837 1.00 127.77 64 ASN B O 1
ATOM 2816 N N . ALA B 1 65 ? -28.091 -3.943 -30.128 1.00 128.40 65 ALA B N 1
ATOM 2817 C CA . ALA B 1 65 ? -27.174 -3.593 -29.043 1.00 127.04 65 ALA B CA 1
ATOM 2818 C C . ALA B 1 65 ? -27.751 -3.970 -27.681 1.00 126.14 65 ALA B C 1
ATOM 2819 O O . ALA B 1 65 ? -27.095 -4.655 -26.895 1.00 128.36 65 ALA B O 1
ATOM 2821 N N . THR B 1 66 ? -28.979 -3.531 -27.418 1.00 123.31 66 THR B N 1
ATOM 2822 C CA . THR B 1 66 ? -29.641 -3.750 -26.129 1.00 120.05 66 THR B CA 1
ATOM 2823 C C . THR B 1 66 ? -29.846 -5.225 -25.777 1.00 119.20 66 THR B C 1
ATOM 2824 O O . THR B 1 66 ? -29.476 -5.654 -24.683 1.00 118.69 66 THR B O 1
ATOM 2828 N N . PHE B 1 67 ? -30.425 -5.991 -26.705 1.00 115.74 67 PHE B N 1
ATOM 2829 C CA . PHE B 1 67 ? -30.710 -7.418 -26.492 1.00 112.75 67 PHE B CA 1
ATOM 2830 C C . PHE B 1 67 ? -29.468 -8.294 -26.296 1.00 109.55 67 PHE B C 1
ATOM 2831 O O . PHE B 1 67 ? -29.480 -9.221 -25.481 1.00 106.10 67 PHE B O 1
ATOM 2839 N N . GLY B 1 68 ? -28.413 -8.001 -27.058 1.00 107.00 68 GLY B N 1
ATOM 2840 C CA . GLY B 1 68 ? -27.155 -8.738 -26.990 1.00 102.36 68 GLY B CA 1
ATOM 2841 C C . GLY B 1 68 ? -26.573 -8.792 -25.590 1.00 101.10 68 GLY B C 1
ATOM 2842 O O . GLY B 1 68 ? -26.150 -9.847 -25.136 1.00 99.17 68 GLY B O 1
ATOM 2843 N N . ASN B 1 69 ? -26.558 -7.650 -24.910 1.00 98.72 69 ASN B N 1
ATOM 2844 C CA . ASN B 1 69 ? -26.071 -7.566 -23.536 1.00 99.05 69 ASN B CA 1
ATOM 2845 C C . ASN B 1 69 ? -27.186 -7.563 -22.490 1.00 95.75 69 ASN B C 1
ATOM 2846 O O . ASN B 1 69 ? -26.924 -7.396 -21.293 1.00 85.75 69 ASN B O 1
ATOM 2851 N N . ALA B 1 70 ? -28.424 -7.745 -22.953 1.00 96.68 70 ALA B N 1
ATOM 2852 C CA . ALA B 1 70 ? -29.600 -7.730 -22.081 1.00 90.40 70 ALA B CA 1
ATOM 2853 C C . ALA B 1 70 ? -29.519 -8.787 -20.988 1.00 85.45 70 ALA B C 1
ATOM 2854 O O . ALA B 1 70 ? -29.692 -8.472 -19.815 1.00 83.87 70 ALA B O 1
ATOM 2856 N N . VAL B 1 71 ? -29.246 -10.031 -21.375 1.00 83.37 71 VAL B N 1
ATOM 2857 C CA . VAL B 1 71 ? -29.067 -11.120 -20.409 1.00 86.23 71 VAL B CA 1
ATOM 2858 C C . VAL B 1 71 ? -28.048 -10.715 -19.341 1.00 85.82 71 VAL B C 1
ATOM 2859 O O . VAL B 1 71 ? -28.309 -10.842 -18.143 1.00 81.62 71 VAL B O 1
ATOM 2863 N N . GLU B 1 72 ? -26.901 -10.213 -19.799 1.00 88.08 72 GLU B N 1
ATOM 2864 C CA . GLU B 1 72 ? -25.847 -9.691 -18.931 1.00 83.14 72 GLU B CA 1
ATOM 2865 C C . GLU B 1 72 ? -26.387 -8.608 -18.004 1.00 79.79 72 GLU B C 1
ATOM 2866 O O . GLU B 1 72 ? -26.213 -8.688 -16.791 1.00 81.74 72 GLU B O 1
ATOM 2872 N N . LEU B 1 73 ? -27.047 -7.610 -18.582 1.00 76.72 73 LEU B N 1
ATOM 2873 C CA . LEU B 1 73 ? -27.683 -6.550 -17.810 1.00 74.71 73 LEU B CA 1
ATOM 2874 C C . LEU B 1 73 ? -28.667 -7.134 -16.802 1.00 76.10 73 LEU B C 1
ATOM 2875 O O . LEU B 1 73 ? -28.643 -6.763 -15.632 1.00 75.02 73 LEU B O 1
ATOM 2880 N N . ILE B 1 74 ? -29.517 -8.052 -17.263 1.00 78.40 74 ILE B N 1
ATOM 2881 C CA . ILE B 1 74 ? -30.582 -8.629 -16.436 1.00 78.87 74 ILE B CA 1
ATOM 2882 C C . ILE B 1 74 ? -30.027 -9.235 -15.143 1.00 78.48 74 ILE B C 1
ATOM 2883 O O . ILE B 1 74 ? -30.330 -8.731 -14.058 1.00 79.87 74 ILE B O 1
ATOM 2888 N N . ILE B 1 75 ? -29.207 -10.283 -15.260 1.00 74.94 75 ILE B N 1
ATOM 2889 C CA . ILE B 1 75 ? -28.594 -10.926 -14.088 1.00 75.40 75 ILE B CA 1
ATOM 2890 C C . ILE B 1 75 ? -28.051 -9.866 -13.130 1.00 76.53 75 ILE B C 1
ATOM 2891 O O . ILE B 1 75 ? -28.350 -9.887 -11.928 1.00 74.08 75 ILE B O 1
ATOM 2896 N N . SER B 1 76 ? -27.290 -8.924 -13.688 1.00 77.17 76 SER B N 1
ATOM 2897 C CA . SER B 1 76 ? -26.625 -7.877 -12.920 1.00 77.09 76 SER B CA 1
ATOM 2898 C C . SER B 1 76 ? -27.588 -6.849 -12.351 1.00 75.89 76 SER B C 1
ATOM 2899 O O . SER B 1 76 ? -27.338 -6.309 -11.275 1.00 76.24 76 SER B O 1
ATOM 2910 N N . PHE B 1 78 ? -30.715 -7.426 -11.314 1.00 79.53 78 PHE B N 1
ATOM 2911 C CA . PHE B 1 78 ? -31.272 -8.052 -10.116 1.00 81.90 78 PHE B CA 1
ATOM 2912 C C . PHE B 1 78 ? -30.241 -8.233 -9.002 1.00 80.87 78 PHE B C 1
ATOM 2913 O O . PHE B 1 78 ? -30.609 -8.345 -7.832 1.00 80.36 78 PHE B O 1
ATOM 2921 N N . ALA B 1 79 ? -28.959 -8.263 -9.364 1.00 79.35 79 ALA B N 1
ATOM 2922 C CA . ALA B 1 79 ? -27.878 -8.360 -8.376 1.00 78.66 79 ALA B CA 1
ATOM 2923 C C . ALA B 1 79 ? -27.707 -7.067 -7.572 1.00 76.21 79 ALA B C 1
ATOM 2924 O O . ALA B 1 79 ? -27.327 -7.107 -6.403 1.00 71.11 79 ALA B O 1
ATOM 2926 N N . LEU B 1 80 ? -28.001 -5.934 -8.209 1.00 80.28 80 LEU B N 1
ATOM 2927 C CA . LEU B 1 80 ? -27.945 -4.619 -7.568 1.00 86.34 80 LEU B CA 1
ATOM 2928 C C . LEU B 1 80 ? -28.743 -4.500 -6.274 1.00 91.23 80 LEU B C 1
ATOM 2929 O O . LEU B 1 80 ? -28.282 -3.867 -5.325 1.00 93.55 80 LEU B O 1
ATOM 2934 N N . LYS B 1 81 ? -29.941 -5.085 -6.246 1.00 95.84 81 LYS B N 1
ATOM 2935 C CA . LYS B 1 81 ? -30.822 -4.970 -5.082 1.00 100.53 81 LYS B CA 1
ATOM 2936 C C . LYS B 1 81 ? -30.195 -5.573 -3.823 1.00 101.31 81 LYS B C 1
ATOM 2937 O O . LYS B 1 81 ? -30.042 -4.885 -2.815 1.00 103.33 81 LYS B O 1
ATOM 2943 N N . GLU B 1 82 ? -29.809 -6.843 -3.903 1.00 102.42 82 GLU B N 1
ATOM 2944 C CA . GLU B 1 82 ? -29.241 -7.563 -2.770 1.00 108.58 82 GLU B CA 1
ATOM 2945 C C . GLU B 1 82 ? -27.737 -7.331 -2.634 1.00 109.69 82 GLU B C 1
ATOM 2946 O O . GLU B 1 82 ? -27.145 -6.528 -3.366 1.00 104.11 82 GLU B O 1
ATOM 2952 N N . GLY B 1 83 ? -27.136 -8.023 -1.669 1.00 112.57 83 GLY B N 1
ATOM 2953 C CA . GLY B 1 83 ? -25.685 -8.135 -1.581 1.00 112.70 83 GLY B CA 1
ATOM 2954 C C . GLY B 1 83 ? -25.230 -9.269 -2.488 1.00 110.37 83 GLY B C 1
ATOM 2955 O O . GLY B 1 83 ? -25.885 -10.320 -2.544 1.00 111.55 83 GLY B O 1
ATOM 2956 N N . LEU B 1 84 ? -24.119 -9.075 -3.202 1.00 103.38 84 LEU B N 1
ATOM 2957 C CA . LEU B 1 84 ? -23.307 -7.853 -3.120 1.00 94.65 84 LEU B CA 1
ATOM 2958 C C . LEU B 1 84 ? -23.147 -7.121 -4.454 1.00 91.72 84 LEU B C 1
ATOM 2959 O O . LEU B 1 84 ? -23.263 -7.711 -5.540 1.00 88.22 84 LEU B O 1
ATOM 2964 N N . THR B 1 85 ? -22.867 -5.826 -4.345 1.00 84.11 85 THR B N 1
ATOM 2965 C CA . THR B 1 85 ? -22.691 -4.960 -5.495 1.00 76.85 85 THR B CA 1
ATOM 2966 C C . THR B 1 85 ? -21.347 -5.213 -6.175 1.00 76.70 85 THR B C 1
ATOM 2967 O O . THR B 1 85 ? -21.129 -4.818 -7.322 1.00 77.43 85 THR B O 1
ATOM 2971 N N . GLY B 1 86 ? -20.452 -5.880 -5.455 1.00 74.53 86 GLY B N 1
ATOM 2972 C CA . GLY B 1 86 ? -19.161 -6.256 -5.998 1.00 72.98 86 GLY B CA 1
ATOM 2973 C C . GLY B 1 86 ? -19.276 -7.323 -7.066 1.00 72.37 86 GLY B C 1
ATOM 2974 O O . GLY B 1 86 ? -18.417 -7.416 -7.946 1.00 76.79 86 GLY B O 1
ATOM 2975 N N . ILE B 1 87 ? -20.334 -8.130 -6.995 1.00 70.11 87 ILE B N 1
ATOM 2976 C CA . ILE B 1 87 ? -20.529 -9.214 -7.956 1.00 68.95 87 ILE B CA 1
ATOM 2977 C C . ILE B 1 87 ? -20.959 -8.679 -9.323 1.00 69.07 87 ILE B C 1
ATOM 2978 O O . ILE B 1 87 ? -20.691 -9.304 -10.349 1.00 67.60 87 ILE B O 1
ATOM 2983 N N . VAL B 1 88 ? -21.626 -7.524 -9.325 1.00 70.61 88 VAL B N 1
ATOM 2984 C CA . VAL B 1 88 ? -21.968 -6.822 -10.561 1.00 66.84 88 VAL B CA 1
ATOM 2985 C C . VAL B 1 88 ? -20.680 -6.506 -11.300 1.00 63.96 88 VAL B C 1
ATOM 2986 O O . VAL B 1 88 ? -20.530 -6.855 -12.470 1.00 60.49 88 VAL B O 1
ATOM 2990 N N . LEU B 1 89 ? -19.746 -5.864 -10.598 1.00 63.90 89 LEU B N 1
ATOM 2991 C CA . LEU B 1 89 ? -18.453 -5.490 -11.185 1.00 65.79 89 LEU B CA 1
ATOM 2992 C C . LEU B 1 89 ? -17.671 -6.703 -11.681 1.00 64.82 89 LEU B C 1
ATOM 2993 O O . LEU B 1 89 ? -17.137 -6.680 -12.792 1.00 62.20 89 LEU B O 1
ATOM 2998 N N . ALA B 1 90 ? -17.628 -7.750 -10.853 1.00 62.94 90 ALA B N 1
ATOM 2999 C CA . ALA B 1 90 ? -17.077 -9.052 -11.231 1.00 61.04 90 ALA B CA 1
ATOM 3000 C C . ALA B 1 90 ? -17.720 -9.557 -12.520 1.00 62.06 90 ALA B C 1
ATOM 3001 O O . ALA B 1 90 ? -17.026 -9.970 -13.447 1.00 61.21 90 ALA B O 1
ATOM 3003 N N . SER B 1 91 ? -19.050 -9.494 -12.565 1.00 62.45 91 SER B N 1
ATOM 3004 C CA . SER B 1 91 ? -19.833 -9.884 -13.732 1.00 64.76 91 SER B CA 1
ATOM 3005 C C . SER B 1 91 ? -19.497 -9.042 -14.972 1.00 63.70 91 SER B C 1
ATOM 3006 O O . SER B 1 91 ? -19.329 -9.585 -16.057 1.00 60.70 91 SER B O 1
ATOM 3009 N N . LEU B 1 92 ? -19.389 -7.726 -14.792 1.00 63.48 92 LEU B N 1
ATOM 3010 C CA . LEU B 1 92 ? -19.077 -6.803 -15.887 1.00 61.39 92 LEU B CA 1
ATOM 3011 C C . LEU B 1 92 ? -17.642 -6.957 -16.406 1.00 60.84 92 LEU B C 1
ATOM 3012 O O . LEU B 1 92 ? -17.431 -7.174 -17.600 1.00 58.10 92 LEU B O 1
ATOM 3017 N N . THR B 1 93 ? -16.658 -6.848 -15.517 1.00 62.83 93 THR B N 1
ATOM 3018 C CA . THR B 1 93 ? -15.280 -7.111 -15.919 1.00 66.23 93 THR B CA 1
ATOM 3019 C C . THR B 1 93 ? -15.229 -8.498 -16.534 1.00 67.61 93 THR B C 1
ATOM 3020 O O . THR B 1 93 ? -14.750 -8.671 -17.656 1.00 67.46 93 THR B O 1
ATOM 3024 N N . GLY B 1 94 ? -15.770 -9.473 -15.810 1.00 65.23 94 GLY B N 1
ATOM 3025 C CA . GLY B 1 94 ? -15.762 -10.853 -16.269 1.00 65.77 94 GLY B CA 1
ATOM 3026 C C . GLY B 1 94 ? -16.393 -11.001 -17.632 1.00 67.03 94 GLY B C 1
ATOM 3027 O O . GLY B 1 94 ? -15.843 -11.651 -18.515 1.00 68.01 94 GLY B O 1
ATOM 3028 N N . SER B 1 95 ? -17.552 -10.383 -17.814 1.00 71.05 95 SER B N 1
ATOM 3029 C CA . SER B 1 95 ? -18.253 -10.472 -19.086 1.00 71.56 95 SER B CA 1
ATOM 3030 C C . SER B 1 95 ? -17.356 -9.988 -20.217 1.00 73.35 95 SER B C 1
ATOM 3031 O O . SER B 1 95 ? -17.064 -10.758 -21.129 1.00 75.96 95 SER B O 1
ATOM 3034 N N . VAL B 1 96 ? -16.886 -8.739 -20.128 1.00 72.47 96 VAL B N 1
ATOM 3035 C CA . VAL B 1 96 ? -15.997 -8.159 -21.150 1.00 71.76 96 VAL B CA 1
ATOM 3036 C C . VAL B 1 96 ? -14.724 -8.994 -21.351 1.00 69.48 96 VAL B C 1
ATOM 3037 O O . VAL B 1 96 ? -14.315 -9.252 -22.483 1.00 71.07 96 VAL B O 1
ATOM 3041 N N . LEU B 1 97 ? -14.116 -9.429 -20.253 1.00 64.02 97 LEU B N 1
ATOM 3042 C CA . LEU B 1 97 ? -12.963 -10.314 -20.323 1.00 67.02 97 LEU B CA 1
ATOM 3043 C C . LEU B 1 97 ? -13.290 -11.561 -21.150 1.00 67.95 97 LEU B C 1
ATOM 3044 O O . LEU B 1 97 ? -12.498 -11.981 -21.997 1.00 64.63 97 LEU B O 1
ATOM 3049 N N . GLY B 1 98 ? -14.474 -12.126 -20.912 1.00 69.39 98 GLY B N 1
ATOM 3050 C CA . GLY B 1 98 ? -14.926 -13.328 -21.612 1.00 71.97 98 GLY B CA 1
ATOM 3051 C C . GLY B 1 98 ? -15.193 -13.045 -23.068 1.00 70.84 98 GLY B C 1
ATOM 3052 O O . GLY B 1 98 ? -14.752 -13.769 -23.958 1.00 66.86 98 GLY B O 1
ATOM 3053 N N . ASN B 1 99 ? -15.922 -11.968 -23.304 1.00 74.50 99 ASN B N 1
ATOM 3054 C CA . ASN B 1 99 ? -16.245 -11.569 -24.643 1.00 73.66 99 ASN B CA 1
ATOM 3055 C C . ASN B 1 99 ? -14.983 -11.418 -25.472 1.00 70.27 99 ASN B C 1
ATOM 3056 O O . ASN B 1 99 ? -14.714 -12.207 -26.367 1.00 68.66 99 ASN B O 1
ATOM 3061 N N . LEU B 1 100 ? -14.205 -10.401 -25.135 1.00 74.20 100 LEU B N 1
ATOM 3062 C CA . LEU B 1 100 ? -13.073 -9.975 -25.936 1.00 72.13 100 LEU B CA 1
ATOM 3063 C C . LEU B 1 100 ? -11.976 -11.036 -25.990 1.00 68.13 100 LEU B C 1
ATOM 3064 O O . LEU B 1 100 ? -11.313 -11.189 -27.004 1.00 67.88 100 LEU B O 1
ATOM 3069 N N . LEU B 1 101 ? -11.801 -11.778 -24.905 1.00 67.15 101 LEU B N 1
ATOM 3070 C CA . LEU B 1 101 ? -10.704 -12.731 -24.835 1.00 65.29 101 LEU B CA 1
ATOM 3071 C C . LEU B 1 101 ? -11.098 -14.146 -25.262 1.00 63.73 101 LEU B C 1
ATOM 3072 O O . LEU B 1 101 ? -10.422 -14.751 -26.085 1.00 61.78 101 LEU B O 1
ATOM 3077 N N . LEU B 1 102 ? -12.185 -14.670 -24.701 1.00 67.69 102 LEU B N 1
ATOM 3078 C CA . LEU B 1 102 ? -12.589 -16.060 -24.935 1.00 67.60 102 LEU B CA 1
ATOM 3079 C C . LEU B 1 102 ? -13.234 -16.257 -26.293 1.00 68.34 102 LEU B C 1
ATOM 3080 O O . LEU B 1 102 ? -12.752 -17.074 -27.083 1.00 72.53 102 LEU B O 1
ATOM 3085 N N . VAL B 1 103 ? -14.317 -15.527 -26.564 1.00 67.25 103 VAL B N 1
ATOM 3086 C CA . VAL B 1 103 ? -15.072 -15.740 -27.808 1.00 65.35 103 VAL B CA 1
ATOM 3087 C C . VAL B 1 103 ? -14.162 -15.523 -29.011 1.00 65.60 103 VAL B C 1
ATOM 3088 O O . VAL B 1 103 ? -14.013 -16.416 -29.846 1.00 65.38 103 VAL B O 1
ATOM 3092 N N . ALA B 1 104 ? -13.528 -14.351 -29.062 1.00 68.11 104 ALA B N 1
ATOM 3093 C CA . ALA B 1 104 ? -12.607 -14.007 -30.145 1.00 71.74 104 ALA B CA 1
ATOM 3094 C C . ALA B 1 104 ? -11.487 -15.041 -30.228 1.00 72.55 104 ALA B C 1
ATOM 3095 O O . ALA B 1 104 ? -11.170 -15.533 -31.309 1.00 72.98 104 ALA B O 1
ATOM 3097 N N . GLY B 1 105 ? -10.917 -15.395 -29.079 1.00 72.54 105 GLY B N 1
ATOM 3098 C CA . GLY B 1 105 ? -10.002 -16.527 -28.998 1.00 75.62 105 GLY B CA 1
ATOM 3099 C C . GLY B 1 105 ? -10.575 -17.689 -29.779 1.00 78.52 105 GLY B C 1
ATOM 3100 O O . GLY B 1 105 ? -9.948 -18.192 -30.717 1.00 78.59 105 GLY B O 1
ATOM 3101 N N . LEU B 1 106 ? -11.795 -18.081 -29.413 1.00 80.23 106 LEU B N 1
ATOM 3102 C CA . LEU B 1 106 ? -12.476 -19.201 -30.049 1.00 77.99 106 LEU B CA 1
ATOM 3103 C C . LEU B 1 106 ? -12.692 -18.955 -31.548 1.00 77.14 106 LEU B C 1
ATOM 3104 O O . LEU B 1 106 ? -12.266 -19.767 -32.372 1.00 79.96 106 LEU B O 1
ATOM 3109 N N . SER B 1 107 ? -13.311 -17.826 -31.898 1.00 74.45 107 SER B N 1
ATOM 3110 C CA . SER B 1 107 ? -13.559 -17.467 -33.304 1.00 75.89 107 SER B CA 1
ATOM 3111 C C . SER B 1 107 ? -12.287 -17.556 -34.148 1.00 77.87 107 SER B C 1
ATOM 3112 O O . SER B 1 107 ? -12.279 -18.204 -35.191 1.00 81.10 107 SER B O 1
ATOM 3115 N N . PHE B 1 108 ? -11.219 -16.910 -33.680 1.00 76.93 108 PHE B N 1
ATOM 3116 C CA . PHE B 1 108 ? -9.912 -16.947 -34.339 1.00 76.42 108 PHE B CA 1
ATOM 3117 C C . PHE B 1 108 ? -9.369 -18.372 -34.445 1.00 77.40 108 PHE B C 1
ATOM 3118 O O . PHE B 1 108 ? -8.718 -18.717 -35.427 1.00 76.49 108 PHE B O 1
ATOM 3126 N N . PHE B 1 109 ? -9.635 -19.191 -33.429 1.00 77.73 109 PHE B N 1
ATOM 3127 C CA . PHE B 1 109 ? -9.149 -20.564 -33.404 1.00 80.88 109 PHE B CA 1
ATOM 3128 C C . PHE B 1 109 ? -9.859 -21.442 -34.431 1.00 84.85 109 PHE B C 1
ATOM 3129 O O . PHE B 1 109 ? -9.257 -22.355 -34.990 1.00 87.25 109 PHE B O 1
ATOM 3137 N N . VAL B 1 110 ? -11.138 -21.155 -34.666 1.00 86.21 110 VAL B N 1
ATOM 3138 C CA . VAL B 1 110 ? -11.947 -21.853 -35.667 1.00 83.61 110 VAL B CA 1
ATOM 3139 C C . VAL B 1 110 ? -11.587 -21.392 -37.084 1.00 84.14 110 VAL B C 1
ATOM 3140 O O . VAL B 1 110 ? -11.458 -22.206 -37.992 1.00 86.98 110 VAL B O 1
ATOM 3144 N N . GLY B 1 111 ? -11.420 -20.085 -37.266 1.00 87.23 111 GLY B N 1
ATOM 3145 C CA . GLY B 1 111 ? -10.992 -19.530 -38.550 1.00 91.14 111 GLY B CA 1
ATOM 3146 C C . GLY B 1 111 ? -9.593 -19.983 -38.927 1.00 96.68 111 GLY B C 1
ATOM 3147 O O . GLY B 1 111 ? -9.295 -20.195 -40.101 1.00 98.76 111 GLY B O 1
ATOM 3148 N N . GLY B 1 112 ? -8.742 -20.147 -37.916 1.00 100.23 112 GLY B N 1
ATOM 3149 C CA . GLY B 1 112 ? -7.346 -20.533 -38.107 1.00 102.59 112 GLY B CA 1
ATOM 3150 C C . GLY B 1 112 ? -7.145 -21.961 -38.567 1.00 102.31 112 GLY B C 1
ATOM 3151 O O . GLY B 1 112 ? -6.114 -22.274 -39.161 1.00 110.72 112 GLY B O 1
ATOM 3152 N N . LEU B 1 113 ? -8.121 -22.824 -38.289 1.00 98.25 113 LEU B N 1
ATOM 3153 C CA . LEU B 1 113 ? -8.053 -24.235 -38.669 1.00 99.20 113 LEU B CA 1
ATOM 3154 C C . LEU B 1 113 ? -7.981 -24.441 -40.183 1.00 102.78 113 LEU B C 1
ATOM 3155 O O . LEU B 1 113 ? -7.249 -25.314 -40.655 1.00 106.27 113 LEU B O 1
ATOM 3160 N N . LYS B 1 114 ? -8.735 -23.640 -40.935 1.00 102.67 114 LYS B N 1
ATOM 3161 C CA . LYS B 1 114 ? -8.692 -23.691 -42.395 1.00 99.37 114 LYS B CA 1
ATOM 3162 C C . LYS B 1 114 ? -8.194 -22.383 -43.010 1.00 99.17 114 LYS B C 1
ATOM 3163 O O . LYS B 1 114 ? -8.697 -21.301 -42.697 1.00 98.60 114 LYS B O 1
ATOM 3169 N N . TYR B 1 115 ? -7.195 -22.507 -43.885 1.00 100.34 115 TYR B N 1
ATOM 3170 C CA . TYR B 1 115 ? -6.653 -21.392 -44.671 1.00 96.72 115 TYR B CA 1
ATOM 3171 C C . TYR B 1 115 ? -6.088 -20.312 -43.752 1.00 94.72 115 TYR B C 1
ATOM 3172 O O . TYR B 1 115 ? -5.349 -20.613 -42.818 1.00 95.50 115 TYR B O 1
ATOM 3181 N N . ALA B 1 116 ? -6.430 -19.059 -44.033 1.00 95.22 116 ALA B N 1
ATOM 3182 C CA . ALA B 1 116 ? -6.140 -17.938 -43.142 1.00 93.88 116 ALA B CA 1
ATOM 3183 C C . ALA B 1 116 ? -7.286 -16.934 -43.234 1.00 95.06 116 ALA B C 1
ATOM 3184 O O . ALA B 1 116 ? -7.978 -16.871 -44.253 1.00 95.00 116 ALA B O 1
ATOM 3186 N N . ARG B 1 117 ? -7.488 -16.163 -42.169 1.00 92.04 117 ARG B N 1
ATOM 3187 C CA . ARG B 1 117 ? -8.545 -15.154 -42.138 1.00 93.15 117 ARG B CA 1
ATOM 3188 C C . ARG B 1 117 ? -8.029 -13.766 -41.805 1.00 91.01 117 ARG B C 1
ATOM 3189 O O . ARG B 1 117 ? -7.215 -13.605 -40.905 1.00 99.30 117 ARG B O 1
ATOM 3197 N N . GLN B 1 118 ? -8.498 -12.764 -42.541 1.00 86.69 118 GLN B N 1
ATOM 3198 C CA . GLN B 1 118 ? -8.118 -11.378 -42.267 1.00 89.33 118 GLN B CA 1
ATOM 3199 C C . GLN B 1 118 ? -8.949 -10.382 -43.051 1.00 90.71 118 GLN B C 1
ATOM 3200 O O . GLN B 1 118 ? -8.943 -10.388 -44.289 1.00 88.39 118 GLN B O 1
ATOM 3206 N N . GLU B 1 119 ? -9.655 -9.518 -42.326 1.00 92.97 119 GLU B N 1
ATOM 3207 C CA . GLU B 1 119 ? -10.549 -8.560 -42.967 1.00 99.09 119 GLU B CA 1
ATOM 3208 C C . GLU B 1 119 ? -10.565 -7.195 -42.299 1.00 96.96 119 GLU B C 1
ATOM 3209 O O . GLU B 1 119 ? -10.399 -7.089 -41.083 1.00 86.44 119 GLU B O 1
ATOM 3215 N N . PHE B 1 120 ? -10.748 -6.159 -43.123 1.00 102.07 120 PHE B N 1
ATOM 3216 C CA . PHE B 1 120 ? -11.189 -4.830 -42.670 1.00 102.86 120 PHE B CA 1
ATOM 3217 C C . PHE B 1 120 ? -10.160 -4.100 -41.796 1.00 98.14 120 PHE B C 1
ATOM 3218 O O . PHE B 1 120 ? -10.452 -3.040 -41.245 1.00 95.64 120 PHE B O 1
ATOM 3226 N N . ASN B 1 121 ? -8.950 -4.660 -41.729 1.00 96.51 121 ASN B N 1
ATOM 3227 C CA . ASN B 1 121 ? -7.842 -4.199 -40.877 1.00 94.80 121 ASN B CA 1
ATOM 3228 C C . ASN B 1 121 ? -7.708 -2.694 -40.666 1.00 91.93 121 ASN B C 1
ATOM 3229 O O . ASN B 1 121 ? -7.592 -2.233 -39.535 1.00 88.39 121 ASN B O 1
ATOM 3234 N N . ILE B 1 122 ? -7.722 -1.939 -41.758 1.00 96.95 122 ILE B N 1
ATOM 3235 C CA . ILE B 1 122 ? -7.603 -0.481 -41.713 1.00 100.82 122 ILE B CA 1
ATOM 3236 C C . ILE B 1 122 ? -8.586 0.152 -40.704 1.00 103.42 122 ILE B C 1
ATOM 3237 O O . ILE B 1 122 ? -8.176 0.819 -39.750 1.00 104.34 122 ILE B O 1
ATOM 3242 N N . HIS B 1 123 ? -9.872 -0.122 -40.885 1.00 103.60 123 HIS B N 1
ATOM 3243 C CA . HIS B 1 123 ? -10.923 0.643 -40.231 1.00 104.45 123 HIS B CA 1
ATOM 3244 C C . HIS B 1 123 ? -11.240 0.173 -38.836 1.00 99.93 123 HIS B C 1
ATOM 3245 O O . HIS B 1 123 ? -11.653 0.973 -37.990 1.00 101.92 123 HIS B O 1
ATOM 3252 N N . ASP B 1 124 ? -11.033 -1.115 -38.573 1.00 95.85 124 ASP B N 1
ATOM 3253 C CA . ASP B 1 124 ? -11.177 -1.664 -37.215 1.00 93.09 124 ASP B CA 1
ATOM 3254 C C . ASP B 1 124 ? -10.059 -1.199 -36.295 1.00 88.99 124 ASP B C 1
ATOM 3255 O O . ASP B 1 124 ? -10.290 -0.988 -35.114 1.00 79.81 124 ASP B O 1
ATOM 3260 N N . ALA B 1 125 ? -8.849 -1.055 -36.842 1.00 91.88 125 ALA B N 1
ATOM 3261 C CA . ALA B 1 125 ? -7.757 -0.406 -36.126 1.00 86.95 125 ALA B CA 1
ATOM 3262 C C . ALA B 1 125 ? -8.244 0.951 -35.655 1.00 88.68 125 ALA B C 1
ATOM 3263 O O . ALA B 1 125 ? -8.216 1.233 -34.460 1.00 93.58 125 ALA B O 1
ATOM 3265 N N . ARG B 1 126 ? -8.738 1.774 -36.577 1.00 91.22 126 ARG B N 1
ATOM 3266 C CA . ARG B 1 126 ? -9.238 3.086 -36.187 1.00 96.26 126 ARG B CA 1
ATOM 3267 C C . ARG B 1 126 ? -10.249 2.963 -35.055 1.00 94.56 126 ARG B C 1
ATOM 3268 O O . ARG B 1 126 ? -10.076 3.550 -33.988 1.00 95.82 126 ARG B O 1
ATOM 3276 N N . HIS B 1 127 ? -11.299 2.192 -35.289 1.00 91.64 127 HIS B N 1
ATOM 3277 C CA . HIS B 1 127 ? -12.349 2.068 -34.301 1.00 93.54 127 HIS B CA 1
ATOM 3278 C C . HIS B 1 127 ? -11.850 1.404 -33.072 1.00 89.42 127 HIS B C 1
ATOM 3279 O O . HIS B 1 127 ? -12.000 1.904 -31.965 1.00 89.65 127 HIS B O 1
ATOM 3286 N N . ASN B 1 128 ? -11.261 0.243 -33.267 1.00 88.22 128 ASN B N 1
ATOM 3287 C CA . ASN B 1 128 ? -11.141 -0.686 -32.179 1.00 83.18 128 ASN B CA 1
ATOM 3288 C C . ASN B 1 128 ? -10.446 -0.034 -31.019 1.00 77.89 128 ASN B C 1
ATOM 3289 O O . ASN B 1 128 ? -10.998 0.106 -29.942 1.00 75.52 128 ASN B O 1
ATOM 3294 N N . SER B 1 129 ? -9.228 0.388 -31.267 1.00 73.42 129 SER B N 1
ATOM 3295 C CA . SER B 1 129 ? -8.376 0.823 -30.208 1.00 71.76 129 SER B CA 1
ATOM 3296 C C . SER B 1 129 ? -8.841 2.140 -29.685 1.00 67.35 129 SER B C 1
ATOM 3297 O O . SER B 1 129 ? -9.014 2.315 -28.493 1.00 63.19 129 SER B O 1
ATOM 3300 N N . GLY B 1 130 ? -9.018 3.087 -30.588 1.00 68.24 130 GLY B N 1
ATOM 3301 C CA . GLY B 1 130 ? -9.208 4.433 -30.134 1.00 67.92 130 GLY B CA 1
ATOM 3302 C C . GLY B 1 130 ? -10.231 4.229 -29.059 1.00 69.43 130 GLY B C 1
ATOM 3303 O O . GLY B 1 130 ? -10.016 4.537 -27.891 1.00 71.42 130 GLY B O 1
ATOM 3304 N N . LEU B 1 131 ? -11.327 3.609 -29.455 1.00 65.99 131 LEU B N 1
ATOM 3305 C CA . LEU B 1 131 ? -12.471 3.580 -28.593 1.00 64.23 131 LEU B CA 1
ATOM 3306 C C . LEU B 1 131 ? -12.283 2.654 -27.398 1.00 60.99 131 LEU B C 1
ATOM 3307 O O . LEU B 1 131 ? -12.534 3.047 -26.265 1.00 60.11 131 LEU B O 1
ATOM 3312 N N . LEU B 1 132 ? -11.834 1.433 -27.654 1.00 58.36 132 LEU B N 1
ATOM 3313 C CA . LEU B 1 132 ? -11.710 0.432 -26.602 1.00 57.57 132 LEU B CA 1
ATOM 3314 C C . LEU B 1 132 ? -10.768 0.916 -25.489 1.00 59.15 132 LEU B C 1
ATOM 3315 O O . LEU B 1 132 ? -11.044 0.724 -24.291 1.00 55.01 132 LEU B O 1
ATOM 3320 N N . ILE B 1 133 ? -9.676 1.565 -25.902 1.00 56.84 133 ILE B N 1
ATOM 3321 C CA . ILE B 1 133 ? -8.603 1.964 -24.996 1.00 57.91 133 ILE B CA 1
ATOM 3322 C C . ILE B 1 133 ? -9.019 3.207 -24.220 1.00 61.88 133 ILE B C 1
ATOM 3323 O O . ILE B 1 133 ? -8.655 3.382 -23.045 1.00 61.71 133 ILE B O 1
ATOM 3328 N N . PHE B 1 134 ? -9.781 4.077 -24.882 1.00 62.27 134 PHE B N 1
ATOM 3329 C CA . PHE B 1 134 ? -10.371 5.172 -24.173 1.00 63.52 134 PHE B CA 1
ATOM 3330 C C . PHE B 1 134 ? -11.278 4.514 -23.153 1.00 63.50 134 PHE B C 1
ATOM 3331 O O . PHE B 1 134 ? -11.074 4.655 -21.956 1.00 66.95 134 PHE B O 1
ATOM 3339 N N . ALA B 1 135 ? -12.236 3.730 -23.638 1.00 64.54 135 ALA B N 1
ATOM 3340 C CA . ALA B 1 135 ? -13.306 3.227 -22.784 1.00 65.42 135 ALA B CA 1
ATOM 3341 C C . ALA B 1 135 ? -12.776 2.429 -21.602 1.00 67.98 135 ALA B C 1
ATOM 3342 O O . ALA B 1 135 ? -13.129 2.718 -20.466 1.00 71.97 135 ALA B O 1
ATOM 3344 N N . ILE B 1 136 ? -11.897 1.464 -21.849 1.00 66.83 136 ILE B N 1
ATOM 3345 C CA . ILE B 1 136 ? -11.394 0.648 -20.742 1.00 64.70 136 ILE B CA 1
ATOM 3346 C C . ILE B 1 136 ? -10.212 1.248 -19.989 1.00 64.49 136 ILE B C 1
ATOM 3347 O O . ILE B 1 136 ? -10.116 1.101 -18.776 1.00 69.69 136 ILE B O 1
ATOM 3352 N N . ILE B 1 137 ? -9.316 1.930 -20.688 1.00 65.27 137 ILE B N 1
ATOM 3353 C CA . ILE B 1 137 ? -8.098 2.418 -20.026 1.00 66.50 137 ILE B CA 1
ATOM 3354 C C . ILE B 1 137 ? -8.281 3.814 -19.409 1.00 65.06 137 ILE B C 1
ATOM 3355 O O . ILE B 1 137 ? -7.836 4.063 -18.282 1.00 64.25 137 ILE B O 1
ATOM 3360 N N . VAL B 1 138 ? -8.940 4.718 -20.124 1.00 58.97 138 VAL B N 1
ATOM 3361 C CA . VAL B 1 138 ? -9.297 6.000 -19.524 1.00 60.66 138 VAL B CA 1
ATOM 3362 C C . VAL B 1 138 ? -10.440 5.790 -18.530 1.00 60.06 138 VAL B C 1
ATOM 3363 O O . VAL B 1 138 ? -10.282 6.009 -17.325 1.00 60.88 138 VAL B O 1
ATOM 3367 N N . ALA B 1 139 ? -11.578 5.329 -19.038 1.00 60.03 139 ALA B N 1
ATOM 3368 C CA . ALA B 1 139 ? -12.815 5.337 -18.270 1.00 60.97 139 ALA B CA 1
ATOM 3369 C C . ALA B 1 139 ? -12.766 4.519 -16.984 1.00 64.44 139 ALA B C 1
ATOM 3370 O O . ALA B 1 139 ? -13.276 4.975 -15.972 1.00 62.54 139 ALA B O 1
ATOM 3372 N N . PHE B 1 140 ? -12.145 3.334 -17.004 1.00 65.65 140 PHE B N 1
ATOM 3373 C CA . PHE B 1 140 ? -12.125 2.484 -15.800 1.00 62.32 140 PHE B CA 1
ATOM 3374 C C . PHE B 1 140 ? -10.921 2.669 -14.881 1.00 60.22 140 PHE B C 1
ATOM 3375 O O . PHE B 1 140 ? -11.041 2.563 -13.651 1.00 57.25 140 PHE B O 1
ATOM 3383 N N . VAL B 1 141 ? -9.768 2.971 -15.462 1.00 57.85 141 VAL B N 1
ATOM 3384 C CA . VAL B 1 141 ? -8.570 3.158 -14.644 1.00 54.76 141 VAL B CA 1
ATOM 3385 C C . VAL B 1 141 ? -8.678 4.441 -13.814 1.00 53.38 141 VAL B C 1
ATOM 3386 O O . VAL B 1 141 ? -8.526 4.400 -12.593 1.00 53.91 141 VAL B O 1
ATOM 3390 N N . ILE B 1 142 ? -8.974 5.561 -14.469 1.00 50.75 142 ILE B N 1
ATOM 3391 C CA . ILE B 1 142 ? -9.078 6.858 -13.782 1.00 51.94 142 ILE B CA 1
ATOM 3392 C C . ILE B 1 142 ? -9.896 6.799 -12.469 1.00 52.54 142 ILE B C 1
ATOM 3393 O O . ILE B 1 142 ? -9.366 7.148 -11.425 1.00 55.09 142 ILE B O 1
ATOM 3398 N N . PRO B 1 143 ? -11.155 6.306 -12.507 1.00 52.33 143 PRO B N 1
ATOM 3399 C CA . PRO B 1 143 ? -11.917 6.154 -11.264 1.00 51.17 143 PRO B CA 1
ATOM 3400 C C . PRO B 1 143 ? -11.190 5.277 -10.259 1.00 52.87 143 PRO B C 1
ATOM 3401 O O . PRO B 1 143 ? -11.102 5.617 -9.078 1.00 51.82 143 PRO B O 1
ATOM 3405 N N . GLU B 1 144 ? -10.671 4.153 -10.740 1.00 54.10 144 GLU B N 1
ATOM 3406 C CA . GLU B 1 144 ? -10.041 3.171 -9.879 1.00 57.99 144 GLU B CA 1
ATOM 3407 C C . GLU B 1 144 ? -8.815 3.714 -9.138 1.00 58.63 144 GLU B C 1
ATOM 3408 O O . GLU B 1 144 ? -8.697 3.520 -7.926 1.00 59.25 144 GLU B O 1
ATOM 3414 N N . VAL B 1 145 ? -7.928 4.410 -9.851 1.00 56.89 145 VAL B N 1
ATOM 3415 C CA . VAL B 1 145 ? -6.782 5.069 -9.207 1.00 58.27 145 VAL B CA 1
ATOM 3416 C C . VAL B 1 145 ? -7.206 6.331 -8.449 1.00 59.99 145 VAL B C 1
ATOM 3417 O O . VAL B 1 145 ? -6.900 6.469 -7.259 1.00 63.29 145 VAL B O 1
ATOM 3421 N N . PHE B 1 146 ? -7.913 7.239 -9.128 1.00 58.31 146 PHE B N 1
ATOM 3422 C CA . PHE B 1 146 ? -8.384 8.495 -8.515 1.00 61.62 146 PHE B CA 1
ATOM 3423 C C . PHE B 1 146 ? -9.191 8.313 -7.226 1.00 66.75 146 PHE B C 1
ATOM 3424 O O . PHE B 1 146 ? -9.061 9.110 -6.297 1.00 70.02 146 PHE B O 1
ATOM 3432 N N . SER B 1 147 ? -10.013 7.264 -7.171 1.00 68.26 147 SER B N 1
ATOM 3433 C CA . SER B 1 147 ? -10.911 7.033 -6.038 1.00 68.87 147 SER B CA 1
ATOM 3434 C C . SER B 1 147 ? -10.316 6.227 -4.888 1.00 71.31 147 SER B C 1
ATOM 3435 O O . SER B 1 147 ? -10.668 5.059 -4.697 1.00 78.51 147 SER B O 1
ATOM 3438 N N . VAL B 1 148 ? -9.422 6.848 -4.123 1.00 68.32 148 VAL B N 1
ATOM 3439 C CA . VAL B 1 148 ? -9.005 6.304 -2.823 1.00 66.86 148 VAL B CA 1
ATOM 3440 C C . VAL B 1 148 ? -8.965 7.414 -1.778 1.00 70.59 148 VAL B C 1
ATOM 3441 O O . VAL B 1 148 ? -9.545 7.279 -0.692 1.00 70.25 148 VAL B O 1
ATOM 3445 N N . GLY B 1 149 ? -8.294 8.515 -2.129 1.00 75.04 149 GLY B N 1
ATOM 3446 C CA . GLY B 1 149 ? -8.239 9.718 -1.296 1.00 77.89 149 GLY B CA 1
ATOM 3447 C C . GLY B 1 149 ? -9.617 10.280 -0.992 1.00 78.51 149 GLY B C 1
ATOM 3448 O O . GLY B 1 149 ? -9.851 10.828 0.091 1.00 81.50 149 GLY B O 1
ATOM 3457 N N . GLY B 1 151 ? -13.734 10.216 -0.337 1.00 67.22 151 GLY B N 1
ATOM 3458 C CA . GLY B 1 151 ? -14.760 9.428 0.327 1.00 64.44 151 GLY B CA 1
ATOM 3459 C C . GLY B 1 151 ? -15.897 9.126 -0.624 1.00 65.83 151 GLY B C 1
ATOM 3460 O O . GLY B 1 151 ? -15.755 9.276 -1.839 1.00 67.67 151 GLY B O 1
ATOM 3461 N N . ASN B 1 152 ? -17.039 8.730 -0.077 1.00 64.58 152 ASN B N 1
ATOM 3462 C CA . ASN B 1 152 ? -18.106 8.166 -0.898 1.00 64.12 152 ASN B CA 1
ATOM 3463 C C . ASN B 1 152 ? -18.814 9.149 -1.820 1.00 63.58 152 ASN B C 1
ATOM 3464 O O . ASN B 1 152 ? -19.085 8.812 -2.966 1.00 63.25 152 ASN B O 1
ATOM 3469 N N . ALA B 1 153 ? -19.119 10.346 -1.320 1.00 63.26 153 ALA B N 1
ATOM 3470 C CA . ALA B 1 153 ? -19.832 11.364 -2.103 1.00 62.10 153 ALA B CA 1
ATOM 3471 C C . ALA B 1 153 ? -19.138 11.652 -3.422 1.00 64.83 153 ALA B C 1
ATOM 3472 O O . ALA B 1 153 ? -19.764 11.630 -4.484 1.00 69.90 153 ALA B O 1
ATOM 3474 N N . SER B 1 154 ? -17.836 11.905 -3.344 1.00 66.46 154 SER B N 1
ATOM 3475 C CA . SER B 1 154 ? -17.014 12.151 -4.525 1.00 65.44 154 SER B CA 1
ATOM 3476 C C . SER B 1 154 ? -16.867 10.927 -5.423 1.00 63.67 154 SER B C 1
ATOM 3477 O O . SER B 1 154 ? -16.952 11.058 -6.640 1.00 62.26 154 SER B O 1
ATOM 3480 N N . LYS B 1 155 ? -16.652 9.752 -4.827 1.00 62.97 155 LYS B N 1
ATOM 3481 C CA . LYS B 1 155 ? -16.589 8.498 -5.589 1.00 69.10 155 LYS B CA 1
ATOM 3482 C C . LYS B 1 155 ? -17.867 8.334 -6.412 1.00 70.48 155 LYS B C 1
ATOM 3483 O O . LYS B 1 155 ? -17.829 8.040 -7.615 1.00 63.76 155 LYS B O 1
ATOM 3489 N N . LEU B 1 156 ? -18.993 8.548 -5.738 1.00 73.66 156 LEU B N 1
ATOM 3490 C CA . LEU B 1 156 ? -20.310 8.500 -6.343 1.00 76.06 156 LEU B CA 1
ATOM 3491 C C . LEU B 1 156 ? -20.437 9.558 -7.435 1.00 75.16 156 LEU B C 1
ATOM 3492 O O . LEU B 1 156 ? -20.907 9.258 -8.528 1.00 79.19 156 LEU B O 1
ATOM 3497 N N . ASN B 1 157 ? -19.983 10.777 -7.155 1.00 73.41 157 ASN B N 1
ATOM 3498 C CA . ASN B 1 157 ? -20.003 11.847 -8.162 1.00 74.43 157 ASN B CA 1
ATOM 3499 C C . ASN B 1 157 ? -19.131 11.572 -9.404 1.00 70.39 157 ASN B C 1
ATOM 3500 O O . ASN B 1 157 ? -19.598 11.690 -10.541 1.00 65.33 157 ASN B O 1
ATOM 3505 N N . LEU B 1 158 ? -17.876 11.193 -9.177 1.00 68.66 158 LEU B N 1
ATOM 3506 C CA . LEU B 1 158 ? -16.951 10.865 -10.257 1.00 69.65 158 LEU B CA 1
ATOM 3507 C C . LEU B 1 158 ? -17.511 9.739 -11.141 1.00 72.64 158 LEU B C 1
ATOM 3508 O O . LEU B 1 158 ? -17.566 9.874 -12.367 1.00 69.74 158 LEU B O 1
ATOM 3513 N N . SER B 1 159 ? -17.926 8.640 -10.512 1.00 72.50 159 SER B N 1
ATOM 3514 C CA . SER B 1 159 ? -18.542 7.519 -11.223 1.00 74.46 159 SER B CA 1
ATOM 3515 C C . SER B 1 159 ? -19.737 7.967 -12.047 1.00 75.91 159 SER B C 1
ATOM 3516 O O . SER B 1 159 ? -19.786 7.715 -13.252 1.00 78.04 159 SER B O 1
ATOM 3519 N N . ILE B 1 160 ? -20.695 8.627 -11.393 1.00 73.91 160 ILE B N 1
ATOM 3520 C CA . ILE B 1 160 ? -21.854 9.191 -12.078 1.00 70.75 160 ILE B CA 1
ATOM 3521 C C . ILE B 1 160 ? -21.395 10.075 -13.227 1.00 69.04 160 ILE B C 1
ATOM 3522 O O . ILE B 1 160 ? -21.795 9.854 -14.370 1.00 70.47 160 ILE B O 1
ATOM 3527 N N . GLY B 1 161 ? -20.540 11.050 -12.920 1.00 65.73 161 GLY B N 1
ATOM 3528 C CA . GLY B 1 161 ? -20.020 11.983 -13.920 1.00 66.54 161 GLY B CA 1
ATOM 3529 C C . GLY B 1 161 ? -19.506 11.316 -15.187 1.00 66.95 161 GLY B C 1
ATOM 3530 O O . GLY B 1 161 ? -19.957 11.622 -16.284 1.00 63.97 161 GLY B O 1
ATOM 3531 N N . ILE B 1 162 ? -18.569 10.388 -15.038 1.00 69.74 162 ILE B N 1
ATOM 3532 C CA . ILE B 1 162 ? -17.990 9.719 -16.201 1.00 70.39 162 ILE B CA 1
ATOM 3533 C C . ILE B 1 162 ? -18.993 8.827 -16.915 1.00 70.00 162 ILE B C 1
ATOM 3534 O O . ILE B 1 162 ? -18.924 8.661 -18.135 1.00 72.98 162 ILE B O 1
ATOM 3539 N N . SER B 1 163 ? -19.930 8.273 -16.152 1.00 67.74 163 SER B N 1
ATOM 3540 C CA . SER B 1 163 ? -20.958 7.398 -16.705 1.00 69.88 163 SER B CA 1
ATOM 3541 C C . SER B 1 163 ? -21.847 8.124 -17.724 1.00 67.76 163 SER B C 1
ATOM 3542 O O . SER B 1 163 ? -22.139 7.581 -18.793 1.00 65.18 163 SER B O 1
ATOM 3545 N N . ILE B 1 164 ? -22.256 9.350 -17.391 1.00 69.01 164 ILE B N 1
ATOM 3546 C CA . ILE B 1 164 ? -23.072 10.173 -18.294 1.00 70.28 164 ILE B CA 1
ATOM 3547 C C . ILE B 1 164 ? -22.307 10.502 -19.574 1.00 70.58 164 ILE B C 1
ATOM 3548 O O . ILE B 1 164 ? -22.883 10.500 -20.662 1.00 69.60 164 ILE B O 1
ATOM 3553 N N . ILE B 1 165 ? -21.008 10.768 -19.437 1.00 71.25 165 ILE B N 1
ATOM 3554 C CA . ILE B 1 165 ? -20.157 11.052 -20.594 1.00 75.68 165 ILE B CA 1
ATOM 3555 C C . ILE B 1 165 ? -19.987 9.800 -21.452 1.00 76.30 165 ILE B C 1
ATOM 3556 O O . ILE B 1 165 ? -20.027 9.874 -22.678 1.00 77.58 165 ILE B O 1
ATOM 3569 N N . ILE B 1 167 ? -22.026 7.193 -21.825 1.00 76.76 167 ILE B N 1
ATOM 3570 C CA . ILE B 1 167 ? -23.228 6.925 -22.639 1.00 78.48 167 ILE B CA 1
ATOM 3571 C C . ILE B 1 167 ? -23.479 7.994 -23.704 1.00 79.33 167 ILE B C 1
ATOM 3572 O O . ILE B 1 167 ? -23.977 7.679 -24.784 1.00 78.71 167 ILE B O 1
ATOM 3577 N N . LEU B 1 168 ? -23.132 9.246 -23.399 1.00 76.84 168 LEU B N 1
ATOM 3578 C CA . LEU B 1 168 ? -23.220 10.332 -24.378 1.00 74.94 168 LEU B CA 1
ATOM 3579 C C . LEU B 1 168 ? -22.277 10.052 -25.547 1.00 74.84 168 LEU B C 1
ATOM 3580 O O . LEU B 1 168 ? -22.618 10.294 -26.708 1.00 73.04 168 LEU B O 1
ATOM 3585 N N . LEU B 1 169 ? -21.100 9.519 -25.231 1.00 74.89 169 LEU B N 1
ATOM 3586 C CA . LEU B 1 169 ? -20.137 9.154 -26.258 1.00 74.37 169 LEU B CA 1
ATOM 3587 C C . LEU B 1 169 ? -20.573 7.904 -26.998 1.00 74.33 169 LEU B C 1
ATOM 3588 O O . LEU B 1 169 ? -20.343 7.786 -28.198 1.00 71.93 169 LEU B O 1
ATOM 3593 N N . TYR B 1 170 ? -21.213 6.980 -26.287 1.00 77.27 170 TYR B N 1
ATOM 3594 C CA . TYR B 1 170 ? -21.703 5.764 -26.919 1.00 82.18 170 TYR B CA 1
ATOM 3595 C C . TYR B 1 170 ? -22.838 6.044 -27.897 1.00 84.96 170 TYR B C 1
ATOM 3596 O O . TYR B 1 170 ? -22.895 5.440 -28.974 1.00 89.00 170 TYR B O 1
ATOM 3605 N N . VAL B 1 171 ? -23.750 6.937 -27.514 1.00 81.76 171 VAL B N 1
ATOM 3606 C CA . VAL B 1 171 ? -24.847 7.310 -28.402 1.00 80.86 171 VAL B CA 1
ATOM 3607 C C . VAL B 1 171 ? -24.345 8.194 -29.547 1.00 83.32 171 VAL B C 1
ATOM 3608 O O . VAL B 1 171 ? -24.827 8.095 -30.669 1.00 81.41 171 VAL B O 1
ATOM 3612 N N . ALA B 1 172 ? -23.351 9.032 -29.260 1.00 84.85 172 ALA B N 1
ATOM 3613 C CA . ALA B 1 172 ? -22.726 9.859 -30.287 1.00 87.94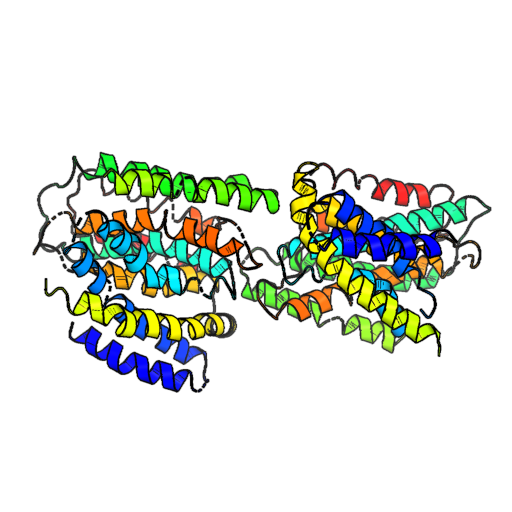 172 ALA B CA 1
ATOM 3614 C C . ALA B 1 172 ? -21.949 9.023 -31.297 1.00 91.77 172 ALA B C 1
ATOM 3615 O O . ALA B 1 172 ? -21.879 9.383 -32.465 1.00 94.89 172 ALA B O 1
ATOM 3617 N N . ALA B 1 173 ? -21.364 7.915 -30.843 1.00 94.12 173 ALA B N 1
ATOM 3618 C CA . ALA B 1 173 ? -20.641 6.998 -31.728 1.00 97.77 173 ALA B CA 1
ATOM 3619 C C . ALA B 1 173 ? -21.608 6.267 -32.649 1.00 101.46 173 ALA B C 1
ATOM 3620 O O . ALA B 1 173 ? -21.363 6.141 -33.853 1.00 103.75 173 ALA B O 1
ATOM 3622 N N . LEU B 1 174 ? -22.707 5.795 -32.070 1.00 100.32 174 LEU B N 1
ATOM 3623 C CA . LEU B 1 174 ? -23.736 5.105 -32.828 1.00 101.68 174 LEU B CA 1
ATOM 3624 C C . LEU B 1 174 ? -24.532 6.070 -33.701 1.00 103.86 174 LEU B C 1
ATOM 3625 O O . LEU B 1 174 ? -24.776 5.781 -34.865 1.00 106.49 174 LEU B O 1
ATOM 3630 N N . TYR B 1 175 ? -24.905 7.224 -33.148 1.00 106.27 175 TYR B N 1
ATOM 3631 C CA . TYR B 1 175 ? -25.722 8.201 -33.875 1.00 109.12 175 TYR B CA 1
ATOM 3632 C C . TYR B 1 175 ? -24.971 8.873 -35.020 1.00 107.65 175 TYR B C 1
ATOM 3633 O O . TYR B 1 175 ? -25.573 9.220 -36.033 1.00 107.63 175 TYR B O 1
ATOM 3642 N N . PHE B 1 176 ? -23.662 9.061 -34.854 1.00 110.71 176 PHE B N 1
ATOM 3643 C CA . PHE B 1 176 ? -22.807 9.546 -35.938 1.00 113.13 176 PHE B CA 1
ATOM 3644 C C . PHE B 1 176 ? -22.525 8.438 -36.949 1.00 112.08 176 PHE B C 1
ATOM 3645 O O . PHE B 1 176 ? -22.252 8.714 -38.122 1.00 111.22 176 PHE B O 1
ATOM 3653 N N . LYS B 1 177 ? -22.599 7.190 -36.479 1.00 111.72 177 LYS B N 1
ATOM 3654 C CA . LYS B 1 177 ? -22.177 6.004 -37.236 1.00 111.21 177 LYS B CA 1
ATOM 3655 C C . LYS B 1 177 ? -20.667 6.012 -37.484 1.00 110.80 177 LYS B C 1
ATOM 3656 O O . LYS B 1 177 ? -19.872 5.722 -36.585 1.00 111.70 177 LYS B O 1
ATOM 3662 N N . LYS B 1 204 ? -44.143 -11.187 -36.793 1.00 89.04 204 LYS B N 1
ATOM 3663 C CA . LYS B 1 204 ? -44.771 -10.563 -35.631 1.00 93.55 204 LYS B CA 1
ATOM 3664 C C . LYS B 1 204 ? -45.077 -11.595 -34.537 1.00 97.86 204 LYS B C 1
ATOM 3665 O O . LYS B 1 204 ? -45.716 -11.280 -33.526 1.00 101.83 204 LYS B O 1
ATOM 3671 N N . VAL B 1 205 ? -44.619 -12.826 -34.749 1.00 96.99 205 VAL B N 1
ATOM 3672 C CA . VAL B 1 205 ? -44.792 -13.900 -33.772 1.00 97.48 205 VAL B CA 1
ATOM 3673 C C . VAL B 1 205 ? -43.502 -14.050 -32.969 1.00 98.76 205 VAL B C 1
ATOM 3674 O O . VAL B 1 205 ? -43.502 -14.620 -31.872 1.00 100.15 205 VAL B O 1
ATOM 3678 N N . ALA B 1 206 ? -42.409 -13.527 -33.525 1.00 97.06 206 ALA B N 1
ATOM 3679 C CA . ALA B 1 206 ? -41.091 -13.583 -32.888 1.00 98.82 206 ALA B CA 1
ATOM 3680 C C . ALA B 1 206 ? -41.013 -12.752 -31.604 1.00 97.71 206 ALA B C 1
ATOM 3681 O O . ALA B 1 206 ? -40.253 -13.082 -30.690 1.00 96.18 206 ALA B O 1
ATOM 3683 N N . THR B 1 207 ? -41.803 -11.682 -31.544 1.00 95.70 207 THR B N 1
ATOM 3684 C CA . THR B 1 207 ? -41.849 -10.804 -30.370 1.00 94.88 207 THR B CA 1
ATOM 3685 C C . THR B 1 207 ? -42.495 -11.440 -29.132 1.00 94.97 207 THR B C 1
ATOM 3686 O O . THR B 1 207 ? -42.185 -11.052 -28.000 1.00 94.34 207 THR B O 1
ATOM 3690 N N . ILE B 1 208 ? -43.391 -12.403 -29.353 1.00 94.32 208 ILE B N 1
ATOM 3691 C CA . ILE B 1 208 ? -43.953 -13.207 -28.267 1.00 95.62 208 ILE B CA 1
ATOM 3692 C C . ILE B 1 208 ? -42.805 -13.935 -27.578 1.00 95.00 208 ILE B C 1
ATOM 3693 O O . ILE B 1 208 ? -42.715 -13.946 -26.344 1.00 92.76 208 ILE B O 1
ATOM 3698 N N . VAL B 1 209 ? -41.922 -14.512 -28.393 1.00 93.36 209 VAL B N 1
ATOM 3699 C CA . VAL B 1 209 ? -40.735 -15.211 -27.905 1.00 96.31 209 VAL B CA 1
ATOM 3700 C C . VAL B 1 209 ? -39.718 -14.244 -27.285 1.00 100.41 209 VAL B C 1
ATOM 3701 O O . VAL B 1 209 ? -39.006 -14.614 -26.348 1.00 101.72 209 VAL B O 1
ATOM 3705 N N . LEU B 1 210 ? -39.654 -13.016 -27.805 1.00 97.65 210 LEU B N 1
ATOM 3706 C CA . LEU B 1 210 ? -38.811 -11.972 -27.213 1.00 98.02 210 LEU B CA 1
ATOM 3707 C C . LEU B 1 210 ? -39.224 -11.675 -25.774 1.00 97.90 210 LEU B C 1
ATOM 3708 O O . LEU B 1 210 ? -38.394 -11.731 -24.863 1.00 98.42 210 LEU B O 1
ATOM 3713 N N . PHE B 1 211 ? -40.506 -11.363 -25.583 1.00 96.10 211 PHE B N 1
ATOM 3714 C CA . PHE B 1 211 ? -41.054 -11.085 -24.258 1.00 92.92 211 PHE B CA 1
ATOM 3715 C C . PHE B 1 211 ? -41.005 -12.313 -23.353 1.00 93.86 211 PHE B C 1
ATOM 3716 O O . PHE B 1 211 ? -40.591 -12.220 -22.192 1.00 91.51 211 PHE B O 1
ATOM 3724 N N . ALA B 1 212 ? -41.422 -13.458 -23.896 1.00 93.03 212 ALA B N 1
ATOM 3725 C CA . ALA B 1 212 ? -41.547 -14.690 -23.119 1.00 92.39 212 ALA B CA 1
ATOM 3726 C C . ALA B 1 212 ? -40.218 -15.118 -22.510 1.00 89.27 212 ALA B C 1
ATOM 3727 O O . ALA B 1 212 ? -40.165 -15.526 -21.348 1.00 85.08 212 ALA B O 1
ATOM 3729 N N . ALA B 1 213 ? -39.150 -15.003 -23.298 1.00 88.48 213 ALA B N 1
ATOM 3730 C CA . ALA B 1 213 ? -37.818 -15.424 -22.869 1.00 89.26 213 ALA B CA 1
ATOM 3731 C C . ALA B 1 213 ? -37.194 -14.451 -21.874 1.00 90.58 213 ALA B C 1
ATOM 3732 O O . ALA B 1 213 ? -36.567 -14.875 -20.903 1.00 93.45 213 ALA B O 1
ATOM 3734 N N . THR B 1 214 ? -37.369 -13.153 -22.118 1.00 87.14 214 THR B N 1
ATOM 3735 C CA . THR B 1 214 ? -36.778 -12.123 -21.269 1.00 87.08 214 THR B CA 1
ATOM 3736 C C . THR B 1 214 ? -37.399 -12.081 -19.877 1.00 88.17 214 THR B C 1
ATOM 3737 O O . THR B 1 214 ? -36.693 -11.909 -18.886 1.00 87.65 214 THR B O 1
ATOM 3741 N N . ILE B 1 215 ? -38.717 -12.247 -19.808 1.00 90.69 215 ILE B N 1
ATOM 3742 C CA . ILE B 1 215 ? -39.426 -12.190 -18.531 1.00 92.05 215 ILE B CA 1
ATOM 3743 C C . ILE B 1 215 ? -39.101 -13.415 -17.672 1.00 89.41 215 ILE B C 1
ATOM 3744 O O . ILE B 1 215 ? -38.930 -13.300 -16.459 1.00 88.68 215 ILE B O 1
ATOM 3749 N N . VAL B 1 216 ? -38.997 -14.580 -18.307 1.00 88.17 216 VAL B N 1
ATOM 3750 C CA . VAL B 1 216 ? -38.626 -15.803 -17.595 1.00 88.69 216 VAL B CA 1
ATOM 3751 C C . VAL B 1 216 ? -37.163 -15.743 -17.159 1.00 88.75 216 VAL B C 1
ATOM 3752 O O . VAL B 1 216 ? -36.854 -16.068 -16.013 1.00 89.32 216 VAL B O 1
ATOM 3756 N N . VAL B 1 217 ? -36.279 -15.311 -18.065 1.00 88.27 217 VAL B N 1
ATOM 3757 C CA . VAL B 1 217 ? -34.870 -15.052 -17.729 1.00 86.31 217 VAL B CA 1
ATOM 3758 C C . VAL B 1 217 ? -34.781 -14.130 -16.518 1.00 85.30 217 VAL B C 1
ATOM 3759 O O . VAL B 1 217 ? -33.966 -14.351 -15.623 1.00 85.13 217 VAL B O 1
ATOM 3763 N N . ALA B 1 218 ? -35.644 -13.116 -16.494 1.00 85.21 218 ALA B N 1
ATOM 3764 C CA . ALA B 1 218 ? -35.737 -12.184 -15.374 1.00 85.83 218 ALA B CA 1
ATOM 3765 C C . ALA B 1 218 ? -36.159 -12.860 -14.065 1.00 86.49 218 ALA B C 1
ATOM 3766 O O . ALA B 1 218 ? -35.693 -12.478 -12.987 1.00 87.43 218 ALA B O 1
ATOM 3768 N N . TYR B 1 219 ? -37.034 -13.860 -14.161 1.00 87.48 219 TYR B N 1
ATOM 3769 C CA . TYR B 1 219 ? -37.464 -14.612 -12.984 1.00 90.13 219 TYR B CA 1
ATOM 3770 C C . TYR B 1 219 ? -36.340 -15.494 -12.445 1.00 88.98 219 TYR B C 1
ATOM 3771 O O . TYR B 1 219 ? -36.091 -15.519 -11.237 1.00 86.75 219 TYR B O 1
ATOM 3780 N N . ILE B 1 220 ? -35.675 -16.212 -13.350 1.00 86.59 220 ILE B N 1
ATOM 3781 C CA . ILE B 1 220 ? -34.546 -17.073 -12.996 1.00 86.70 220 ILE B CA 1
ATOM 3782 C C . ILE B 1 220 ? -33.412 -16.248 -12.387 1.00 88.78 220 ILE B C 1
ATOM 3783 O O . ILE B 1 220 ? -32.833 -16.638 -11.372 1.00 88.61 220 ILE B O 1
ATOM 3788 N N . SER B 1 221 ? -33.113 -15.109 -13.014 1.00 89.38 221 SER B N 1
ATOM 3789 C CA . SER B 1 221 ? -32.054 -14.201 -12.561 1.00 90.09 221 SER B CA 1
ATOM 3790 C C . SER B 1 221 ? -32.168 -13.861 -11.077 1.00 92.99 221 SER B C 1
ATOM 3791 O O . SER B 1 221 ? -31.166 -13.866 -10.363 1.00 99.73 221 SER B O 1
ATOM 3794 N N . GLU B 1 222 ? -33.386 -13.577 -10.618 1.00 91.09 222 GLU B N 1
ATOM 3795 C CA . GLU B 1 222 ? -33.640 -13.353 -9.195 1.00 91.26 222 GLU B CA 1
ATOM 3796 C C . GLU B 1 222 ? -33.296 -14.563 -8.342 1.00 91.05 222 GLU B C 1
ATOM 3797 O O . GLU B 1 222 ? -32.815 -14.428 -7.219 1.00 94.66 222 GLU B O 1
ATOM 3803 N N . ASN B 1 223 ? -33.556 -15.748 -8.874 1.00 89.67 223 ASN B N 1
ATOM 3804 C CA . ASN B 1 223 ? -33.257 -16.966 -8.146 1.00 93.66 223 ASN B CA 1
ATOM 3805 C C . ASN B 1 223 ? -31.774 -17.298 -8.242 1.00 93.00 223 ASN B C 1
ATOM 3806 O O . ASN B 1 223 ? -31.186 -17.783 -7.279 1.00 94.08 223 ASN B O 1
ATOM 3811 N N . LEU B 1 224 ? -31.174 -17.011 -9.397 1.00 92.24 224 LEU B N 1
ATOM 3812 C CA . LEU B 1 224 ? -29.743 -17.232 -9.615 1.00 94.25 224 LEU B CA 1
ATOM 3813 C C . LEU B 1 224 ? -28.904 -16.379 -8.664 1.00 95.82 224 LEU B C 1
ATOM 3814 O O . LEU B 1 224 ? -27.925 -16.862 -8.092 1.00 94.07 224 LEU B O 1
ATOM 3819 N N . VAL B 1 225 ? -29.303 -15.117 -8.497 1.00 93.82 225 VAL B N 1
ATOM 3820 C CA . VAL B 1 225 ? -28.570 -14.165 -7.658 1.00 95.40 225 VAL B CA 1
ATOM 3821 C C . VAL B 1 225 ? -28.561 -14.560 -6.177 1.00 96.70 225 VAL B C 1
ATOM 3822 O O . VAL B 1 225 ? -27.515 -14.505 -5.522 1.00 98.27 225 VAL B O 1
ATOM 3826 N N . HIS B 1 226 ? -29.719 -14.984 -5.671 1.00 99.73 226 HIS B N 1
ATOM 3827 C CA . HIS B 1 226 ? -29.881 -15.356 -4.260 1.00 98.92 226 HIS B CA 1
ATOM 3828 C C . HIS B 1 226 ? -29.099 -16.580 -3.859 1.00 97.95 226 HIS B C 1
ATOM 3829 O O . HIS B 1 226 ? -29.000 -16.893 -2.671 1.00 96.96 226 HIS B O 1
ATOM 3836 N N . THR B 1 227 ? -28.531 -17.274 -4.845 1.00 99.12 227 THR B N 1
ATOM 3837 C CA . THR B 1 227 ? -27.753 -18.493 -4.603 1.00 104.31 227 THR B CA 1
ATOM 3838 C C . THR B 1 227 ? -26.260 -18.239 -4.402 1.00 105.44 227 THR B C 1
ATOM 3839 O O . THR B 1 227 ? -25.580 -19.037 -3.756 1.00 106.30 227 THR B O 1
ATOM 3843 N N . PHE B 1 228 ? -25.764 -17.136 -4.964 1.00 105.23 228 PHE B N 1
ATOM 3844 C CA . PHE B 1 228 ? -24.322 -16.881 -5.097 1.00 103.56 228 PHE B CA 1
ATOM 3845 C C . PHE B 1 228 ? -23.515 -16.992 -3.804 1.00 107.08 228 PHE B C 1
ATOM 3846 O O . PHE B 1 228 ? -22.483 -17.668 -3.767 1.00 106.72 228 PHE B O 1
ATOM 3854 N N . HIS B 1 229 ? -23.996 -16.326 -2.758 1.00 111.00 229 HIS B N 1
ATOM 3855 C CA . HIS B 1 229 ? -23.438 -16.443 -1.411 1.00 112.79 229 HIS B CA 1
ATOM 3856 C C . HIS B 1 229 ? -23.440 -17.873 -0.951 1.00 113.81 229 HIS B C 1
ATOM 3857 O O . HIS B 1 229 ? -22.461 -18.349 -0.372 1.00 117.11 229 HIS B O 1
ATOM 3864 N N . SER B 1 230 ? -24.538 -18.574 -1.226 1.00 114.64 230 SER B N 1
ATOM 3865 C CA . SER B 1 230 ? -24.655 -19.996 -0.919 1.00 114.72 230 SER B CA 1
ATOM 3866 C C . SER B 1 230 ? -23.708 -20.857 -1.757 1.00 116.99 230 SER B C 1
ATOM 3867 O O . SER B 1 230 ? -23.108 -21.790 -1.228 1.00 114.98 230 SER B O 1
ATOM 3870 N N . VAL B 1 231 ? -23.567 -20.540 -3.049 1.00 119.37 231 VAL B N 1
ATOM 3871 C CA . VAL B 1 231 ? -22.710 -21.325 -3.958 1.00 120.91 231 VAL B CA 1
ATOM 3872 C C . VAL B 1 231 ? -21.276 -21.366 -3.441 1.00 127.40 231 VAL B C 1
ATOM 3873 O O . VAL B 1 231 ? -20.596 -22.392 -3.547 1.00 128.19 231 VAL B O 1
ATOM 3877 N N . ALA B 1 232 ? -20.830 -20.238 -2.889 1.00 128.09 232 ALA B N 1
ATOM 3878 C CA . ALA B 1 232 ? -19.497 -20.115 -2.312 1.00 128.45 232 ALA B CA 1
ATOM 3879 C C . ALA B 1 232 ? -19.275 -21.124 -1.186 1.00 133.47 232 ALA B C 1
ATOM 3880 O O . ALA B 1 232 ? -18.224 -21.749 -1.116 1.00 133.22 232 ALA B O 1
ATOM 3882 N N . GLU B 1 233 ? -20.276 -21.298 -0.327 1.00 134.38 233 GLU B N 1
ATOM 3883 C CA . GLU B 1 233 ? -20.155 -22.171 0.843 1.00 131.30 233 GLU B CA 1
ATOM 3884 C C . GLU B 1 233 ? -19.982 -23.651 0.469 1.00 129.86 233 GLU B C 1
ATOM 3885 O O . GLU B 1 233 ? -19.218 -24.367 1.117 1.00 126.71 233 GLU B O 1
ATOM 3891 N N . GLN B 1 234 ? -20.682 -24.094 -0.575 1.00 133.39 234 GLN B N 1
ATOM 3892 C CA . GLN B 1 234 ? -20.652 -25.502 -1.000 1.00 140.01 234 GLN B CA 1
ATOM 3893 C C . GLN B 1 234 ? -19.289 -25.927 -1.537 1.00 138.58 234 GLN B C 1
ATOM 3894 O O . GLN B 1 234 ? -18.791 -27.005 -1.210 1.00 135.58 234 GLN B O 1
ATOM 3900 N N . PHE B 1 235 ? -18.704 -25.081 -2.377 1.00 138.21 235 PHE B N 1
ATOM 3901 C CA . PHE B 1 235 ? -17.335 -25.266 -2.830 1.00 136.74 235 PHE B CA 1
ATOM 3902 C C . PHE B 1 235 ? -16.558 -24.019 -2.441 1.00 134.79 235 PHE B C 1
ATOM 3903 O O . PHE B 1 235 ? -16.751 -22.945 -3.017 1.00 136.88 235 PHE B O 1
ATOM 3911 N N . GLY B 1 236 ? -15.695 -24.184 -1.441 1.00 133.82 236 GLY B N 1
ATOM 3912 C CA . GLY B 1 236 ? -15.131 -23.086 -0.655 1.00 133.07 236 GLY B CA 1
ATOM 3913 C C . GLY B 1 236 ? -14.713 -21.821 -1.380 1.00 130.67 236 GLY B C 1
ATOM 3914 O O . GLY B 1 236 ? -14.016 -21.889 -2.394 1.00 131.75 236 GLY B O 1
ATOM 3915 N N . TRP B 1 237 ? -15.120 -20.670 -0.830 1.00 127.94 237 TRP B N 1
ATOM 3916 C CA . TRP B 1 237 ? -14.734 -19.328 -1.323 1.00 129.26 237 TRP B CA 1
ATOM 3917 C C . TRP B 1 237 ? -15.013 -19.177 -2.800 1.00 124.12 237 TRP B C 1
ATOM 3918 O O . TRP B 1 237 ? -16.114 -19.507 -3.244 1.00 120.59 237 TRP B O 1
ATOM 3929 N N . SER B 1 238 ? -14.036 -18.695 -3.571 1.00 121.62 238 SER B N 1
ATOM 3930 C CA . SER B 1 238 ? -14.177 -18.517 -5.025 1.00 113.66 238 SER B CA 1
ATOM 3931 C C . SER B 1 238 ? -15.442 -17.730 -5.386 1.00 111.02 238 SER B C 1
ATOM 3932 O O . SER B 1 238 ? -16.171 -18.077 -6.321 1.00 109.32 238 SER B O 1
ATOM 3935 N N . GLU B 1 239 ? -15.687 -16.674 -4.617 1.00 107.00 239 GLU B N 1
ATOM 3936 C CA . GLU B 1 239 ? -16.850 -15.816 -4.781 1.00 104.66 239 GLU B CA 1
ATOM 3937 C C . GLU B 1 239 ? -16.787 -15.094 -6.122 1.00 103.27 239 GLU B C 1
ATOM 3938 O O . GLU B 1 239 ? -17.741 -15.127 -6.897 1.00 103.66 239 GLU B O 1
ATOM 3944 N N . LEU B 1 240 ? -15.651 -14.454 -6.390 1.00 101.97 240 LEU B N 1
ATOM 3945 C CA . LEU B 1 240 ? -15.422 -13.794 -7.669 1.00 97.97 240 LEU B CA 1
ATOM 3946 C C . LEU B 1 240 ? -15.611 -14.758 -8.825 1.00 98.30 240 LEU B C 1
ATOM 3947 O O . LEU B 1 240 ? -16.441 -14.525 -9.698 1.00 99.39 240 LEU B O 1
ATOM 3952 N N . PHE B 1 241 ? -14.845 -15.848 -8.806 1.00 97.25 241 PHE B N 1
ATOM 3953 C CA . PHE B 1 241 ? -14.842 -16.868 -9.860 1.00 96.60 241 PHE B CA 1
ATOM 3954 C C . PHE B 1 241 ? -16.236 -17.129 -10.435 1.00 95.18 241 PHE B C 1
ATOM 3955 O O . PHE B 1 241 ? -16.409 -17.182 -11.655 1.00 92.13 241 PHE B O 1
ATOM 3963 N N . ILE B 1 242 ? -17.215 -17.285 -9.542 1.00 93.23 242 ILE B N 1
ATOM 3964 C CA . ILE B 1 242 ? -18.620 -17.410 -9.920 1.00 91.41 242 ILE B CA 1
ATOM 3965 C C . ILE B 1 242 ? -19.029 -16.227 -10.802 1.00 87.72 242 ILE B C 1
ATOM 3966 O O . ILE B 1 242 ? -19.463 -16.412 -11.941 1.00 87.80 242 ILE B O 1
ATOM 3971 N N . GLY B 1 243 ? -18.868 -15.018 -10.268 1.00 82.97 243 GLY B N 1
ATOM 3972 C CA . GLY B 1 243 ? -19.303 -13.797 -10.943 1.00 79.69 243 GLY B CA 1
ATOM 3973 C C . GLY B 1 243 ? -18.653 -13.561 -12.294 1.00 78.08 243 GLY B C 1
ATOM 3974 O O . GLY B 1 243 ? -19.330 -13.242 -13.270 1.00 78.09 243 GLY B O 1
ATOM 3975 N N . VAL B 1 244 ? -17.337 -13.729 -12.346 1.00 80.80 244 VAL B N 1
ATOM 3976 C CA . VAL B 1 244 ? -16.558 -13.398 -13.532 1.00 83.32 244 VAL B CA 1
ATOM 3977 C C . VAL B 1 244 ? -16.476 -14.595 -14.484 1.00 88.10 244 VAL B C 1
ATOM 3978 O O . VAL B 1 244 ? -17.092 -14.586 -15.545 1.00 94.15 244 VAL B O 1
ATOM 3982 N N . ILE B 1 245 ? -15.750 -15.639 -14.097 1.00 90.56 245 ILE B N 1
ATOM 3983 C CA . ILE B 1 245 ? -15.528 -16.759 -15.001 1.00 96.31 245 ILE B CA 1
ATOM 3984 C C . ILE B 1 245 ? -16.840 -17.463 -15.329 1.00 99.66 245 ILE B C 1
ATOM 3985 O O . ILE B 1 245 ? -17.045 -17.863 -16.466 1.00 105.30 245 ILE B O 1
ATOM 3990 N N . ILE B 1 246 ? -17.718 -17.605 -14.335 1.00 99.25 246 ILE B N 1
ATOM 3991 C CA . ILE B 1 246 ? -18.891 -18.475 -14.459 1.00 99.90 246 ILE B CA 1
ATOM 3992 C C . ILE B 1 246 ? -20.105 -17.740 -15.014 1.00 99.10 246 ILE B C 1
ATOM 3993 O O . ILE B 1 246 ? -20.689 -18.178 -16.009 1.00 100.14 246 ILE B O 1
ATOM 3998 N N . VAL B 1 247 ? -20.471 -16.627 -14.378 1.00 91.86 247 VAL B N 1
ATOM 3999 C CA . VAL B 1 247 ? -21.660 -15.878 -14.766 1.00 87.05 247 VAL B CA 1
ATOM 4000 C C . VAL B 1 247 ? -21.511 -15.327 -16.183 1.00 87.59 247 VAL B C 1
ATOM 4001 O O . VAL B 1 247 ? -22.478 -15.303 -16.938 1.00 87.96 247 VAL B O 1
ATOM 4005 N N . ALA B 1 248 ? -20.294 -14.923 -16.547 1.00 90.66 248 ALA B N 1
ATOM 4006 C CA . ALA B 1 248 ? -20.019 -14.344 -17.870 1.00 90.20 248 ALA B CA 1
ATOM 4007 C C . ALA B 1 248 ? -20.260 -15.303 -19.031 1.00 90.87 248 ALA B C 1
ATOM 4008 O O . ALA B 1 248 ? -20.727 -14.893 -20.093 1.00 86.91 248 ALA B O 1
ATOM 4010 N N . ILE B 1 249 ? -19.927 -16.575 -18.828 1.00 93.80 249 ILE B N 1
ATOM 4011 C CA . ILE B 1 249 ? -20.164 -17.603 -19.835 1.00 94.01 249 ILE B CA 1
ATOM 4012 C C . ILE B 1 249 ? -21.654 -17.662 -20.162 1.00 94.60 249 ILE B C 1
ATOM 4013 O O . ILE B 1 249 ? -22.036 -17.695 -21.333 1.00 96.80 249 ILE B O 1
ATOM 4018 N N . VAL B 1 250 ? -22.482 -17.654 -19.118 1.00 93.42 250 VAL B N 1
ATOM 4019 C CA . VAL B 1 250 ? -23.939 -17.691 -19.266 1.00 92.49 250 VAL B CA 1
ATOM 4020 C C . VAL B 1 250 ? -24.429 -16.436 -19.993 1.00 91.84 250 VAL B C 1
ATOM 4021 O O . VAL B 1 250 ? -25.092 -16.531 -21.032 1.00 93.59 250 VAL B O 1
ATOM 4025 N N . GLY B 1 251 ? -24.085 -15.270 -19.449 1.00 89.04 251 GLY B N 1
ATOM 4026 C CA . GLY B 1 251 ? -24.438 -13.993 -20.054 1.00 91.63 251 GLY B CA 1
ATOM 4027 C C . GLY B 1 251 ? -23.705 -13.778 -21.361 1.00 90.74 251 GLY B C 1
ATOM 4028 O O . GLY B 1 251 ? -24.124 -14.277 -22.401 1.00 93.67 251 GLY B O 1
ATOM 4029 N N . ASN B 1 252 ? -22.607 -13.034 -21.300 1.00 91.33 252 ASN B N 1
ATOM 4030 C CA . ASN B 1 252 ? -21.862 -12.627 -22.487 1.00 91.47 252 ASN B CA 1
ATOM 4031 C C . ASN B 1 252 ? -21.477 -13.766 -23.436 1.00 92.73 252 ASN B C 1
ATOM 4032 O O . ASN B 1 252 ? -21.755 -13.694 -24.633 1.00 94.52 252 ASN B O 1
ATOM 4037 N N . ALA B 1 253 ? -20.856 -14.815 -22.902 1.00 89.78 253 ALA B N 1
ATOM 4038 C CA . ALA B 1 253 ? -20.252 -15.850 -23.742 1.00 87.72 253 ALA B CA 1
ATOM 4039 C C . ALA B 1 253 ? -21.263 -16.633 -24.569 1.00 91.56 253 ALA B C 1
ATOM 4040 O O . ALA B 1 253 ? -21.018 -16.907 -25.740 1.00 97.45 253 ALA B O 1
ATOM 4042 N N . ALA B 1 254 ? -22.391 -16.996 -23.964 1.00 93.99 254 ALA B N 1
ATOM 4043 C CA . ALA B 1 254 ? -23.448 -17.698 -24.684 1.00 90.91 254 ALA B CA 1
ATOM 4044 C C . ALA B 1 254 ? -24.093 -16.769 -25.698 1.00 88.85 254 ALA B C 1
ATOM 4045 O O . ALA B 1 254 ? -24.341 -17.171 -26.834 1.00 88.77 254 ALA B O 1
ATOM 4047 N N . GLU B 1 255 ? -24.347 -15.528 -25.278 1.00 85.60 255 GLU B N 1
ATOM 4048 C CA . GLU B 1 255 ? -25.001 -14.515 -26.115 1.00 86.14 255 GLU B CA 1
ATOM 4049 C C . GLU B 1 255 ? -24.297 -14.325 -27.456 1.00 82.52 255 GLU B C 1
ATOM 4050 O O . GLU B 1 255 ? -24.921 -14.449 -28.507 1.00 74.25 255 GLU B O 1
ATOM 4056 N N . HIS B 1 256 ? -22.997 -14.034 -27.407 1.00 88.73 256 HIS B N 1
ATOM 4057 C CA . HIS B 1 256 ? -22.217 -13.698 -28.605 1.00 89.37 256 HIS B CA 1
ATOM 4058 C C . HIS B 1 256 ? -21.583 -14.908 -29.226 1.00 84.38 256 HIS B C 1
ATOM 4059 O O . HIS B 1 256 ? -20.744 -14.790 -30.122 1.00 84.84 256 HIS B O 1
ATOM 4066 N N . ALA B 1 257 ? -21.990 -16.085 -28.757 1.00 85.27 257 ALA B N 1
ATOM 4067 C CA . ALA B 1 257 ? -21.514 -17.362 -29.292 1.00 87.27 257 ALA B CA 1
ATOM 4068 C C . ALA B 1 257 ? -21.737 -17.483 -30.799 1.00 89.56 257 ALA B C 1
ATOM 4069 O O . ALA B 1 257 ? -20.965 -18.154 -31.495 1.00 86.49 257 ALA B O 1
ATOM 4071 N N . SER B 1 258 ? -22.788 -16.823 -31.287 1.00 90.60 258 SER B N 1
ATOM 4072 C CA . SER B 1 258 ? -23.118 -16.793 -32.707 1.00 89.74 258 SER B CA 1
ATOM 4073 C C . SER B 1 258 ? -21.906 -16.408 -33.545 1.00 87.36 258 SER B C 1
ATOM 4074 O O . SER B 1 258 ? -21.645 -17.016 -34.574 1.00 88.10 258 SER B O 1
ATOM 4077 N N . ALA B 1 259 ? -21.164 -15.407 -33.081 1.00 88.68 259 ALA B N 1
ATOM 4078 C CA . ALA B 1 259 ? -19.996 -14.893 -33.798 1.00 89.95 259 ALA B CA 1
ATOM 4079 C C . ALA B 1 259 ? -18.895 -15.936 -33.990 1.00 92.37 259 ALA B C 1
ATOM 4080 O O . ALA B 1 259 ? -18.260 -15.995 -35.049 1.00 92.43 259 ALA B O 1
ATOM 4082 N N . ILE B 1 260 ? -18.674 -16.750 -32.958 1.00 90.74 260 ILE B N 1
ATOM 4083 C CA . ILE B 1 260 ? -17.612 -17.756 -32.978 1.00 89.05 260 ILE B CA 1
ATOM 4084 C C . ILE B 1 260 ? -17.843 -18.758 -34.106 1.00 93.98 260 ILE B C 1
ATOM 4085 O O . ILE B 1 260 ? -16.915 -19.115 -34.833 1.00 99.29 260 ILE B O 1
ATOM 4090 N N . ILE B 1 261 ? -19.088 -19.201 -34.242 1.00 97.70 261 ILE B N 1
ATOM 4091 C CA . ILE B 1 261 ? -19.506 -19.982 -35.399 1.00 99.96 261 ILE B CA 1
ATOM 4092 C C . ILE B 1 261 ? -19.442 -19.098 -36.643 1.00 98.49 261 ILE B C 1
ATOM 4093 O O . ILE B 1 261 ? -19.049 -19.551 -37.718 1.00 100.70 261 ILE B O 1
ATOM 4106 N N . ALA B 1 263 ? -17.623 -16.913 -37.888 1.00 100.61 263 ALA B N 1
ATOM 4107 C CA . ALA B 1 263 ? -16.371 -16.649 -38.598 1.00 103.19 263 ALA B CA 1
ATOM 4108 C C . ALA B 1 263 ? -16.327 -17.290 -39.985 1.00 104.32 263 ALA B C 1
ATOM 4109 O O . ALA B 1 263 ? -15.932 -16.646 -40.960 1.00 106.59 263 ALA B O 1
ATOM 4111 N N . PHE B 1 264 ? -16.755 -18.549 -40.067 1.00 107.36 264 PHE B N 1
ATOM 4112 C CA . PHE B 1 264 ? -16.633 -19.342 -41.295 1.00 107.27 264 PHE B CA 1
ATOM 4113 C C . PHE B 1 264 ? -17.608 -18.906 -42.394 1.00 105.87 264 PHE B C 1
ATOM 4114 O O . PHE B 1 264 ? -17.225 -18.829 -43.563 1.00 104.78 264 PHE B O 1
ATOM 4122 N N . LYS B 1 265 ? -18.859 -18.633 -42.015 1.00 105.53 265 LYS B N 1
ATOM 4123 C CA . LYS B 1 265 ? -19.888 -18.167 -42.955 1.00 110.72 265 LYS B CA 1
ATOM 4124 C C . LYS B 1 265 ? -19.497 -16.818 -43.570 1.00 113.11 265 LYS B C 1
ATOM 4125 O O . LYS B 1 265 ? -19.354 -16.706 -44.793 1.00 118.51 265 LYS B O 1
ATOM 4131 N N . ASN B 1 266 ? -19.345 -15.802 -42.723 1.00 108.63 266 ASN B N 1
ATOM 4132 C CA . ASN B 1 266 ? -18.702 -14.558 -43.125 1.00 102.98 266 ASN B CA 1
ATOM 4133 C C . ASN B 1 266 ? -17.283 -14.579 -42.602 1.00 103.82 266 ASN B C 1
ATOM 4134 O O . ASN B 1 266 ? -17.059 -14.703 -41.397 1.00 107.60 266 ASN B O 1
ATOM 4139 N N . LYS B 1 267 ? -16.334 -14.455 -43.520 1.00 104.53 267 LYS B N 1
ATOM 4140 C CA . LYS B 1 267 ? -14.929 -14.637 -43.212 1.00 105.68 267 LYS B CA 1
ATOM 4141 C C . LYS B 1 267 ? -14.137 -13.325 -43.260 1.00 104.89 267 LYS B C 1
ATOM 4142 O O . LYS B 1 267 ? -13.628 -12.957 -44.320 1.00 101.04 267 LYS B O 1
ATOM 4156 N N . ASP B 1 269 ? -15.096 -10.543 -40.936 1.00 97.05 269 ASP B N 1
ATOM 4157 C CA . ASP B 1 269 ? -15.287 -9.172 -40.474 1.00 94.05 269 ASP B CA 1
ATOM 4158 C C . ASP B 1 269 ? -16.266 -9.034 -39.307 1.00 90.29 269 ASP B C 1
ATOM 4159 O O . ASP B 1 269 ? -15.927 -8.437 -38.291 1.00 90.11 269 ASP B O 1
ATOM 4164 N N . ILE B 1 270 ? -17.467 -9.592 -39.451 1.00 89.51 270 ILE B N 1
ATOM 4165 C CA . ILE B 1 270 ? -18.510 -9.454 -38.423 1.00 89.98 270 ILE B CA 1
ATOM 4166 C C . ILE B 1 270 ? -18.155 -10.125 -37.081 1.00 86.42 270 ILE B C 1
ATOM 4167 O O . ILE B 1 270 ? -18.407 -9.555 -36.017 1.00 86.64 270 ILE B O 1
ATOM 4172 N N . ALA B 1 271 ? -17.557 -11.313 -37.140 1.00 82.48 271 ALA B N 1
ATOM 4173 C CA . ALA B 1 271 ? -17.187 -12.061 -35.935 1.00 81.56 271 ALA B CA 1
ATOM 4174 C C . ALA B 1 271 ? -16.404 -11.189 -34.966 1.00 81.36 271 ALA B C 1
ATOM 4175 O O . ALA B 1 271 ? -16.737 -11.114 -33.780 1.00 82.56 271 ALA B O 1
ATOM 4177 N N . VAL B 1 272 ? -15.376 -10.516 -35.481 1.00 80.31 272 VAL B N 1
ATOM 4178 C CA . VAL B 1 272 ? -14.582 -9.586 -34.681 1.00 77.53 272 VAL B CA 1
ATOM 4179 C C . VAL B 1 272 ? -15.478 -8.529 -34.064 1.00 79.23 272 VAL B C 1
ATOM 4180 O O . VAL B 1 272 ? -15.444 -8.313 -32.850 1.00 81.23 272 VAL B O 1
ATOM 4184 N N . GLU B 1 273 ? -16.285 -7.895 -34.911 1.00 75.74 273 GLU B N 1
ATOM 4185 C CA . GLU B 1 273 ? -17.153 -6.817 -34.481 1.00 78.75 273 GLU B CA 1
ATOM 4186 C C . GLU B 1 273 ? -18.104 -7.240 -33.368 1.00 78.90 273 GLU B C 1
ATOM 4187 O O . GLU B 1 273 ? -18.242 -6.516 -32.384 1.00 77.33 273 GLU B O 1
ATOM 4193 N N . ILE B 1 274 ? -18.738 -8.406 -33.512 1.00 74.45 274 ILE B N 1
ATOM 4194 C CA . ILE B 1 274 ? -19.616 -8.909 -32.463 1.00 72.95 274 ILE B CA 1
ATOM 4195 C C . ILE B 1 274 ? -18.865 -8.827 -31.140 1.00 77.00 274 ILE B C 1
ATOM 4196 O O . ILE B 1 274 ? -19.332 -8.185 -30.194 1.00 75.37 274 ILE B O 1
ATOM 4201 N N . ALA B 1 275 ? -17.686 -9.451 -31.097 1.00 78.65 275 ALA B N 1
ATOM 4202 C CA . ALA B 1 275 ? -16.852 -9.454 -29.901 1.00 77.22 275 ALA B CA 1
ATOM 4203 C C . ALA B 1 275 ? -16.394 -8.043 -29.549 1.00 78.37 275 ALA B C 1
ATOM 4204 O O . ALA B 1 275 ? -16.514 -7.606 -28.403 1.00 77.91 275 ALA B O 1
ATOM 4206 N N . VAL B 1 276 ? -15.881 -7.329 -30.545 1.00 79.89 276 VAL B N 1
ATOM 4207 C CA . VAL B 1 276 ? -15.453 -5.946 -30.354 1.00 81.13 276 VAL B CA 1
ATOM 4208 C C . VAL B 1 276 ? -16.623 -5.032 -30.017 1.00 79.38 276 VAL B C 1
ATOM 4209 O O . VAL B 1 276 ? -16.518 -4.186 -29.136 1.00 80.19 276 VAL B O 1
ATOM 4213 N N . GLY B 1 277 ? -17.734 -5.220 -30.719 1.00 77.25 277 GLY B N 1
ATOM 4214 C CA . GLY B 1 277 ? -18.905 -4.384 -30.537 1.00 78.44 277 GLY B CA 1
ATOM 4215 C C . GLY B 1 277 ? -19.526 -4.541 -29.169 1.00 77.11 277 GLY B C 1
ATOM 4216 O O . GLY B 1 277 ? -19.951 -3.556 -28.575 1.00 79.67 277 GLY B O 1
ATOM 4217 N N . SER B 1 278 ? -19.571 -5.775 -28.672 1.00 76.01 278 SER B N 1
ATOM 4218 C CA . SER B 1 278 ? -20.189 -6.068 -27.377 1.00 79.52 278 SER B CA 1
ATOM 4219 C C . SER B 1 278 ? -19.478 -5.367 -26.222 1.00 80.81 278 SER B C 1
ATOM 4220 O O . SER B 1 278 ? -20.133 -4.857 -25.314 1.00 77.66 278 SER B O 1
ATOM 4223 N N . THR B 1 279 ? -18.144 -5.342 -26.271 1.00 79.11 279 THR B N 1
ATOM 4224 C CA . THR B 1 279 ? -17.325 -4.732 -25.221 1.00 74.54 279 THR B CA 1
ATOM 4225 C C . THR B 1 279 ? -17.621 -3.252 -25.053 1.00 70.03 279 THR B C 1
ATOM 4226 O O . THR B 1 279 ? -17.727 -2.765 -23.932 1.00 66.89 279 THR B O 1
ATOM 4230 N N . LEU B 1 280 ? -17.747 -2.543 -26.169 1.00 67.39 280 LEU B N 1
ATOM 4231 C CA . LEU B 1 280 ? -18.008 -1.118 -26.131 1.00 69.83 280 LEU B CA 1
ATOM 4232 C C . LEU B 1 280 ? -19.391 -0.860 -25.553 1.00 74.38 280 LEU B C 1
ATOM 4233 O O . LEU B 1 280 ? -19.573 0.065 -24.769 1.00 76.27 280 LEU B O 1
ATOM 4238 N N . GLN B 1 281 ? -20.357 -1.699 -25.929 1.00 76.69 281 GLN B N 1
ATOM 4239 C CA . GLN B 1 281 ? -21.717 -1.598 -25.416 1.00 79.95 281 GLN B CA 1
ATOM 4240 C C . GLN B 1 281 ? -21.738 -1.952 -23.936 1.00 79.64 281 GLN B C 1
ATOM 4241 O O . GLN B 1 281 ? -22.437 -1.323 -23.140 1.00 86.94 281 GLN B O 1
ATOM 4247 N N . ILE B 1 282 ? -20.964 -2.962 -23.568 1.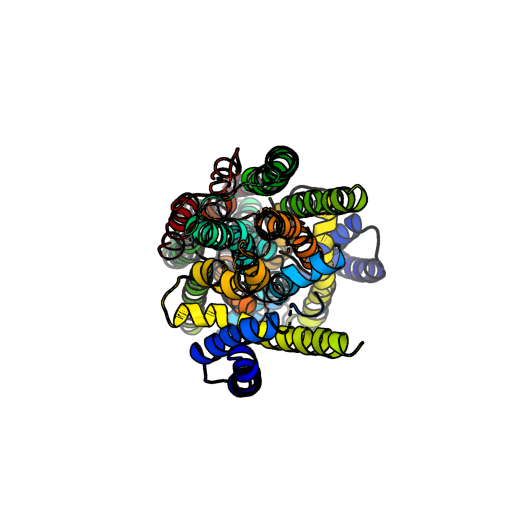00 74.05 282 ILE B N 1
ATOM 4248 C CA . ILE B 1 282 ? -20.948 -3.423 -22.194 1.00 71.84 282 ILE B CA 1
ATOM 4249 C C . ILE B 1 282 ? -20.247 -2.433 -21.283 1.00 70.26 282 ILE B C 1
ATOM 4250 O O . ILE B 1 282 ? -20.697 -2.184 -20.179 1.00 69.09 282 ILE B O 1
ATOM 4255 N N . ALA B 1 283 ? -19.132 -1.884 -21.754 1.00 72.85 283 ALA B N 1
ATOM 4256 C CA . ALA B 1 283 ? -18.280 -1.039 -20.934 1.00 70.14 283 ALA B CA 1
ATOM 4257 C C . ALA B 1 283 ? -18.759 0.400 -20.908 1.00 71.11 283 ALA B C 1
ATOM 4258 O O . ALA B 1 283 ? -18.551 1.108 -19.932 1.00 72.35 283 ALA B O 1
ATOM 4268 N N . PHE B 1 285 ? -22.096 1.532 -22.427 1.00 77.57 285 PHE B N 1
ATOM 4269 C CA . PHE B 1 285 ? -23.526 1.587 -22.157 1.00 75.08 285 PHE B CA 1
ATOM 4270 C C . PHE B 1 285 ? -23.871 0.868 -20.859 1.00 73.89 285 PHE B C 1
ATOM 4271 O O . PHE B 1 285 ? -24.391 1.486 -19.923 1.00 74.09 285 PHE B O 1
ATOM 4279 N N . VAL B 1 286 ? -23.562 -0.424 -20.791 1.00 69.42 286 VAL B N 1
ATOM 4280 C CA . VAL B 1 286 ? -24.067 -1.260 -19.702 1.00 71.87 286 VAL B CA 1
ATOM 4281 C C . VAL B 1 286 ? -23.540 -0.838 -18.331 1.00 72.21 286 VAL B C 1
ATOM 4282 O O . VAL B 1 286 ? -24.326 -0.614 -17.406 1.00 73.33 286 VAL B O 1
ATOM 4286 N N . ALA B 1 287 ? -22.218 -0.718 -18.212 1.00 71.22 287 ALA B N 1
ATOM 4287 C CA . ALA B 1 287 ? -21.589 -0.299 -16.965 1.00 66.94 287 ALA B CA 1
ATOM 4288 C C . ALA B 1 287 ? -22.201 1.008 -16.458 1.00 67.12 287 ALA B C 1
ATOM 4289 O O . ALA B 1 287 ? -22.738 1.029 -15.358 1.00 69.10 287 ALA B O 1
ATOM 4291 N N . PRO B 1 288 ? -22.147 2.087 -17.267 1.00 66.70 288 PRO B N 1
ATOM 4292 C CA . PRO B 1 288 ? -22.777 3.355 -16.904 1.00 69.71 288 PRO B CA 1
ATOM 4293 C C . PRO B 1 288 ? -24.263 3.325 -16.521 1.00 73.71 288 PRO B C 1
ATOM 4294 O O . PRO B 1 288 ? -24.610 3.864 -15.467 1.00 72.35 288 PRO B O 1
ATOM 4298 N N . VAL B 1 289 ? -25.132 2.730 -17.343 1.00 72.83 289 VAL B N 1
ATOM 4299 C CA . VAL B 1 289 ? -26.543 2.669 -16.951 1.00 73.68 289 VAL B CA 1
ATOM 4300 C C . VAL B 1 289 ? -26.656 1.954 -15.605 1.00 76.34 289 VAL B C 1
ATOM 4301 O O . VAL B 1 289 ? -27.399 2.395 -14.722 1.00 77.82 289 VAL B O 1
ATOM 4305 N N . LEU B 1 290 ? -25.866 0.890 -15.451 1.00 74.13 290 LEU B N 1
ATOM 4306 C CA . LEU B 1 290 ? -25.815 0.108 -14.224 1.00 72.33 290 LEU B CA 1
ATOM 4307 C C . LEU B 1 290 ? -25.504 0.999 -13.013 1.00 76.55 290 LEU B C 1
ATOM 4308 O O . LEU B 1 290 ? -26.137 0.869 -11.959 1.00 76.04 290 LEU B O 1
ATOM 4313 N N . VAL B 1 291 ? -24.542 1.908 -13.179 1.00 74.76 291 VAL B N 1
ATOM 4314 C CA . VAL B 1 291 ? -24.154 2.838 -12.120 1.00 75.13 291 VAL B CA 1
ATOM 4315 C C . VAL B 1 291 ? -25.271 3.843 -11.858 1.00 79.16 291 VAL B C 1
ATOM 4316 O O . VAL B 1 291 ? -25.561 4.169 -10.703 1.00 82.40 291 VAL B O 1
ATOM 4320 N N . ILE B 1 292 ? -25.894 4.326 -12.934 1.00 81.60 292 ILE B N 1
ATOM 4321 C CA . ILE B 1 292 ? -26.998 5.285 -12.831 1.00 81.21 292 ILE B CA 1
ATOM 4322 C C . ILE B 1 292 ? -28.175 4.656 -12.083 1.00 83.98 292 ILE B C 1
ATOM 4323 O O . ILE B 1 292 ? -28.590 5.152 -11.038 1.00 80.65 292 ILE B O 1
ATOM 4328 N N . CYS B 1 293 ? -28.694 3.550 -12.613 1.00 85.77 293 CYS B N 1
ATOM 4329 C CA . CYS B 1 293 ? -29.807 2.837 -11.985 1.00 86.12 293 CYS B CA 1
ATOM 4330 C C . CYS B 1 293 ? -29.474 2.324 -10.586 1.00 86.59 293 CYS B C 1
ATOM 4331 O O . CYS B 1 293 ? -30.352 1.862 -9.859 1.00 88.72 293 CYS B O 1
ATOM 4334 N N . SER B 1 294 ? -28.206 2.415 -10.206 1.00 88.72 294 SER B N 1
ATOM 4335 C CA . SER B 1 294 ? -27.787 1.983 -8.882 1.00 89.83 294 SER B CA 1
ATOM 4336 C C . SER B 1 294 ? -28.054 3.047 -7.823 1.00 89.13 294 SER B C 1
ATOM 4337 O O . SER B 1 294 ? -28.015 2.764 -6.623 1.00 85.16 294 SER B O 1
ATOM 4340 N N . ILE B 1 295 ? -28.333 4.267 -8.279 1.00 89.64 295 ILE B N 1
ATOM 4341 C CA . ILE B 1 295 ? -28.503 5.422 -7.401 1.00 87.08 295 ILE B CA 1
ATOM 4342 C C . ILE B 1 295 ? -29.746 5.336 -6.512 1.00 89.73 295 ILE B C 1
ATOM 4343 O O . ILE B 1 295 ? -29.800 6.000 -5.475 1.00 91.99 295 ILE B O 1
ATOM 4348 N N . PHE B 1 296 ? -30.716 4.494 -6.881 1.00 94.18 296 PHE B N 1
ATOM 4349 C CA . PHE B 1 296 ? -31.934 4.332 -6.066 1.00 98.90 296 PHE B CA 1
ATOM 4350 C C . PHE B 1 296 ? -31.659 4.272 -4.553 1.00 107.56 296 PHE B C 1
ATOM 4351 O O . PHE B 1 296 ? -32.370 4.905 -3.765 1.00 111.22 296 PHE B O 1
ATOM 4359 N N . PHE B 1 297 ? -30.626 3.519 -4.167 1.00 113.10 297 PHE B N 1
ATOM 4360 C CA . PHE B 1 297 ? -30.051 3.580 -2.816 1.00 118.39 297 PHE B CA 1
ATOM 4361 C C . PHE B 1 297 ? -28.536 3.369 -2.827 1.00 123.77 297 PHE B C 1
ATOM 4362 O O . PHE B 1 297 ? -28.024 2.540 -3.586 1.00 126.88 297 PHE B O 1
ATOM 4370 N N . PRO B 1 298 ? -27.808 4.151 -2.008 1.00 125.47 298 PRO B N 1
ATOM 4371 C CA . PRO B 1 298 ? -26.380 3.909 -1.811 1.00 123.20 298 PRO B CA 1
ATOM 4372 C C . PRO B 1 298 ? -26.160 2.470 -1.345 1.00 122.28 298 PRO B C 1
ATOM 4373 O O . PRO B 1 298 ? -27.111 1.847 -0.870 1.00 125.85 298 PRO B O 1
ATOM 4377 N N . THR B 1 299 ? -24.948 1.928 -1.475 1.00 117.88 299 THR B N 1
ATOM 4378 C CA . THR B 1 299 ? -23.751 2.643 -1.933 1.00 117.30 299 THR B CA 1
ATOM 4379 C C . THR B 1 299 ? -23.794 3.050 -3.403 1.00 115.11 299 THR B C 1
ATOM 4380 O O . THR B 1 299 ? -23.267 4.099 -3.774 1.00 115.60 299 THR B O 1
ATOM 4384 N N . SER B 1 300 ? -24.426 2.232 -4.236 1.00 107.12 300 SER B N 1
ATOM 4385 C CA . SER B 1 300 ? -24.589 2.579 -5.636 1.00 104.74 300 SER B CA 1
ATOM 4386 C C . SER B 1 300 ? -23.339 2.225 -6.420 1.00 101.34 300 SER B C 1
ATOM 4387 O O . SER B 1 300 ? -23.154 2.669 -7.557 1.00 100.48 300 SER B O 1
ATOM 4398 N N . PRO B 1 302 ? -20.137 2.739 -6.993 1.00 77.87 302 PRO B N 1
ATOM 4399 C CA . PRO B 1 302 ? -19.331 3.623 -7.805 1.00 78.08 302 PRO B CA 1
ATOM 4400 C C . PRO B 1 302 ? -18.353 2.786 -8.616 1.00 74.99 302 PRO B C 1
ATOM 4401 O O . PRO B 1 302 ? -17.935 1.715 -8.169 1.00 74.16 302 PRO B O 1
ATOM 4405 N N . LEU B 1 303 ? -17.982 3.302 -9.781 1.00 69.34 303 LEU B N 1
ATOM 4406 C CA . LEU B 1 303 ? -17.354 2.530 -10.838 1.00 67.06 303 LEU B CA 1
ATOM 4407 C C . LEU B 1 303 ? -15.902 2.196 -10.572 1.00 66.51 303 LEU B C 1
ATOM 4408 O O . LEU B 1 303 ? -15.026 2.600 -11.342 1.00 67.95 303 LEU B O 1
ATOM 4413 N N . VAL B 1 304 ? -15.650 1.455 -9.504 1.00 62.31 304 VAL B N 1
ATOM 4414 C CA . VAL B 1 304 ? -14.294 1.092 -9.138 1.00 61.88 304 VAL B CA 1
ATOM 4415 C C . VAL B 1 304 ? -14.211 -0.416 -9.052 1.00 60.60 304 VAL B C 1
ATOM 4416 O O . VAL B 1 304 ? -14.968 -1.027 -8.319 1.00 58.42 304 VAL B O 1
ATOM 4420 N N . PHE B 1 305 ? -13.303 -1.004 -9.818 1.00 62.00 305 PHE B N 1
ATOM 4421 C CA . PHE B 1 305 ? -13.093 -2.450 -9.837 1.00 59.64 305 PHE B CA 1
ATOM 4422 C C . PHE B 1 305 ? -11.918 -2.783 -8.941 1.00 60.02 305 PHE B C 1
ATOM 4423 O O . PHE B 1 305 ? -11.048 -1.950 -8.722 1.00 59.29 305 PHE B O 1
ATOM 4431 N N . THR B 1 306 ? -11.869 -4.007 -8.436 1.00 61.31 306 THR B N 1
ATOM 4432 C CA . THR B 1 306 ? -10.703 -4.443 -7.681 1.00 58.14 306 THR B CA 1
ATOM 4433 C C . THR B 1 306 ? -9.505 -4.500 -8.631 1.00 56.68 306 THR B C 1
ATOM 4434 O O . THR B 1 306 ? -9.680 -4.538 -9.848 1.00 56.62 306 THR B O 1
ATOM 4438 N N . LEU B 1 307 ? -8.294 -4.480 -8.085 1.00 56.35 307 LEU B N 1
ATOM 4439 C CA . LEU B 1 307 ? -7.099 -4.444 -8.927 1.00 57.69 307 LEU B CA 1
ATOM 4440 C C . LEU B 1 307 ? -6.999 -5.659 -9.820 1.00 56.66 307 LEU B C 1
ATOM 4441 O O . LEU B 1 307 ? -6.742 -5.530 -11.016 1.00 59.45 307 LEU B O 1
ATOM 4446 N N . PRO B 1 308 ? -7.192 -6.848 -9.240 1.00 54.35 308 PRO B N 1
ATOM 4447 C CA . PRO B 1 308 ? -7.257 -8.058 -10.036 1.00 56.17 308 PRO B CA 1
ATOM 4448 C C . PRO B 1 308 ? -8.263 -7.883 -11.151 1.00 58.06 308 PRO B C 1
ATOM 4449 O O . PRO B 1 308 ? -7.973 -8.210 -12.300 1.00 57.24 308 PRO B O 1
ATOM 4453 N N . GLU B 1 309 ? -9.434 -7.351 -10.809 1.00 61.72 309 GLU B N 1
ATOM 4454 C CA . GLU B 1 309 ? -10.457 -7.091 -11.808 1.00 60.17 309 GLU B CA 1
ATOM 4455 C C . GLU B 1 309 ? -9.939 -6.083 -12.822 1.00 59.96 309 GLU B C 1
ATOM 4456 O O . GLU B 1 309 ? -10.003 -6.339 -14.019 1.00 61.32 309 GLU B O 1
ATOM 4462 N N . LEU B 1 310 ? -9.398 -4.958 -12.349 1.00 61.11 310 LEU B N 1
ATOM 4463 C CA . LEU B 1 310 ? -9.057 -3.855 -13.255 1.00 60.14 310 LEU B CA 1
ATOM 4464 C C . LEU B 1 310 ? -7.877 -4.179 -14.125 1.00 58.43 310 LEU B C 1
ATOM 4465 O O . LEU B 1 310 ? -7.903 -3.886 -15.314 1.00 58.25 310 LEU B O 1
ATOM 4470 N N . VAL B 1 311 ? -6.841 -4.773 -13.536 1.00 57.88 311 VAL B N 1
ATOM 4471 C CA . VAL B 1 311 ? -5.615 -5.060 -14.290 1.00 57.49 311 VAL B CA 1
ATOM 4472 C C . VAL B 1 311 ? -5.877 -5.983 -15.479 1.00 58.33 311 VAL B C 1
ATOM 4473 O O . VAL B 1 311 ? -5.473 -5.668 -16.601 1.00 60.64 311 VAL B O 1
ATOM 4477 N N . ALA B 1 312 ? -6.581 -7.088 -15.222 1.00 59.23 312 ALA B N 1
ATOM 4478 C CA . ALA B 1 312 ? -6.957 -8.096 -16.230 1.00 59.82 312 ALA B CA 1
ATOM 4479 C C . ALA B 1 312 ? -7.544 -7.516 -17.506 1.00 64.06 312 ALA B C 1
ATOM 4480 O O . ALA B 1 312 ? -7.169 -7.935 -18.613 1.00 62.03 312 ALA B O 1
ATOM 4490 N N . VAL B 1 314 ? -7.331 -4.378 -18.729 1.00 59.51 314 VAL B N 1
ATOM 4491 C CA . VAL B 1 314 ? -6.369 -3.603 -19.509 1.00 62.64 314 VAL B CA 1
ATOM 4492 C C . VAL B 1 314 ? -5.308 -4.544 -20.066 1.00 62.49 314 VAL B C 1
ATOM 4493 O O . VAL B 1 314 ? -4.803 -4.341 -21.177 1.00 62.72 314 VAL B O 1
ATOM 4497 N N . SER B 1 315 ? -5.000 -5.587 -19.297 1.00 58.76 315 SER B N 1
ATOM 4498 C CA . SER B 1 315 ? -4.016 -6.579 -19.696 1.00 59.30 315 SER B CA 1
ATOM 4499 C C . SER B 1 315 ? -4.500 -7.454 -20.863 1.00 60.60 315 SER B C 1
ATOM 4500 O O . SER B 1 315 ? -3.701 -8.134 -21.510 1.00 61.28 315 SER B O 1
ATOM 4503 N N . ALA B 1 316 ? -5.806 -7.423 -21.122 1.00 60.41 316 ALA B N 1
ATOM 4504 C CA . ALA B 1 316 ? -6.424 -8.146 -22.227 1.00 57.82 316 ALA B CA 1
ATOM 4505 C C . ALA B 1 316 ? -6.628 -7.256 -23.457 1.00 59.10 316 ALA B C 1
ATOM 4506 O O . ALA B 1 316 ? -6.368 -7.674 -24.587 1.00 62.51 316 ALA B O 1
ATOM 4508 N N . VAL B 1 317 ? -7.108 -6.036 -23.233 1.00 55.87 317 VAL B N 1
ATOM 4509 C CA . VAL B 1 317 ? -7.383 -5.101 -24.310 1.00 53.79 317 VAL B CA 1
ATOM 4510 C C . VAL B 1 317 ? -6.118 -4.878 -25.124 1.00 54.29 317 VAL B C 1
ATOM 4511 O O . VAL B 1 317 ? -6.148 -4.944 -26.354 1.00 53.10 317 VAL B O 1
ATOM 4515 N N . LEU B 1 318 ? -5.005 -4.644 -24.428 1.00 57.05 318 LEU B N 1
ATOM 4516 C CA . LEU B 1 318 ? -3.689 -4.507 -25.076 1.00 57.32 318 LEU B CA 1
ATOM 4517 C C . LEU B 1 318 ? -3.339 -5.747 -25.890 1.00 54.71 318 LEU B C 1
ATOM 4518 O O . LEU B 1 318 ? -2.969 -5.637 -27.048 1.00 54.57 318 LEU B O 1
ATOM 4523 N N . LEU B 1 319 ? -3.471 -6.926 -25.298 1.00 55.31 319 LEU B N 1
ATOM 4524 C CA . LEU B 1 319 ? -3.281 -8.147 -26.077 1.00 61.29 319 LEU B CA 1
ATOM 4525 C C . LEU B 1 319 ? -4.170 -8.158 -27.313 1.00 61.77 319 LEU B C 1
ATOM 4526 O O . LEU B 1 319 ? -3.671 -8.310 -28.429 1.00 62.65 319 LEU B O 1
ATOM 4539 N N . ILE B 1 321 ? -5.656 -5.713 -28.894 1.00 61.50 321 ILE B N 1
ATOM 4540 C CA . ILE B 1 321 ? -5.317 -4.693 -29.887 1.00 60.80 321 ILE B CA 1
ATOM 4541 C C . ILE B 1 321 ? -3.981 -4.974 -30.610 1.00 60.25 321 ILE B C 1
ATOM 4542 O O . ILE B 1 321 ? -3.831 -4.658 -31.796 1.00 58.20 321 ILE B O 1
ATOM 4547 N N . ALA B 1 322 ? -3.032 -5.595 -29.916 1.00 58.04 322 ALA B N 1
ATOM 4548 C CA . ALA B 1 322 ? -1.847 -6.116 -30.585 1.00 59.00 322 ALA B CA 1
ATOM 4549 C C . ALA B 1 322 ? -2.262 -7.124 -31.656 1.00 59.38 322 ALA B C 1
ATOM 4550 O O . ALA B 1 322 ? -1.972 -6.928 -32.830 1.00 60.66 322 ALA B O 1
ATOM 4552 N N . ILE B 1 323 ? -2.976 -8.177 -31.256 1.00 59.98 323 ILE B N 1
ATOM 4553 C CA . ILE B 1 323 ? -3.423 -9.207 -32.197 1.00 63.55 323 ILE B CA 1
ATOM 4554 C C . ILE B 1 323 ? -4.231 -8.635 -33.368 1.00 67.75 323 ILE B C 1
ATOM 4555 O O . ILE B 1 323 ? -3.975 -8.989 -34.527 1.00 68.79 323 ILE B O 1
ATOM 4560 N N . SER B 1 324 ? -5.175 -7.738 -33.067 1.00 68.83 324 SER B N 1
ATOM 4561 C CA . SER B 1 324 ? -6.027 -7.105 -34.091 1.00 69.92 324 SER B CA 1
ATOM 4562 C C . SER B 1 324 ? -5.273 -6.624 -35.320 1.00 71.58 324 SER B C 1
ATOM 4563 O O . SER B 1 324 ? -5.826 -6.626 -36.416 1.00 74.17 324 SER B O 1
ATOM 4566 N N . ASN B 1 325 ? -4.022 -6.203 -35.127 1.00 75.67 325 ASN B N 1
ATOM 4567 C CA . ASN B 1 325 ? -3.205 -5.651 -36.209 1.00 81.14 325 ASN B CA 1
ATOM 4568 C C . ASN B 1 325 ? -3.033 -6.583 -37.405 1.00 82.85 325 ASN B C 1
ATOM 4569 O O . ASN B 1 325 ? -2.938 -7.803 -37.245 1.00 79.90 325 ASN B O 1
ATOM 4574 N N . ASP B 1 326 ? -3.004 -5.982 -38.595 1.00 84.50 326 ASP B N 1
ATOM 4575 C CA . ASP B 1 326 ? -2.843 -6.689 -39.865 1.00 87.71 326 ASP B CA 1
ATOM 4576 C C . ASP B 1 326 ? -3.907 -7.761 -40.085 1.00 93.82 326 ASP B C 1
ATOM 4577 O O . ASP B 1 326 ? -5.100 -7.517 -39.882 1.00 91.15 326 ASP B O 1
ATOM 4582 N N . GLY B 1 327 ? -3.465 -8.942 -40.515 1.00 97.54 327 GLY B N 1
ATOM 4583 C CA . GLY B 1 327 ? -4.327 -10.106 -40.596 1.00 94.16 327 GLY B CA 1
ATOM 4584 C C . GLY B 1 327 ? -4.703 -10.585 -39.209 1.00 96.63 327 GLY B C 1
ATOM 4585 O O . GLY B 1 327 ? -3.867 -10.583 -38.297 1.00 93.82 327 GLY B O 1
ATOM 4586 N N . ASP B 1 328 ? -5.959 -10.999 -39.051 1.00 94.15 328 ASP B N 1
ATOM 4587 C CA . ASP B 1 328 ? -6.469 -11.407 -37.744 1.00 99.52 328 ASP B CA 1
ATOM 4588 C C . ASP B 1 328 ? -6.540 -12.923 -37.509 1.00 100.97 328 ASP B C 1
ATOM 4589 O O . ASP B 1 328 ? -7.019 -13.359 -36.462 1.00 105.29 328 ASP B O 1
ATOM 4594 N N . SER B 1 329 ? -6.058 -13.734 -38.448 1.00 98.21 329 SER B N 1
ATOM 4595 C CA . SER B 1 329 ? -6.230 -15.189 -38.330 1.00 100.97 329 SER B CA 1
ATOM 4596 C C . SER B 1 329 ? -4.932 -15.990 -38.265 1.00 102.65 329 SER B C 1
ATOM 4597 O O . SER B 1 329 ? -4.018 -15.785 -39.065 1.00 107.81 329 SER B O 1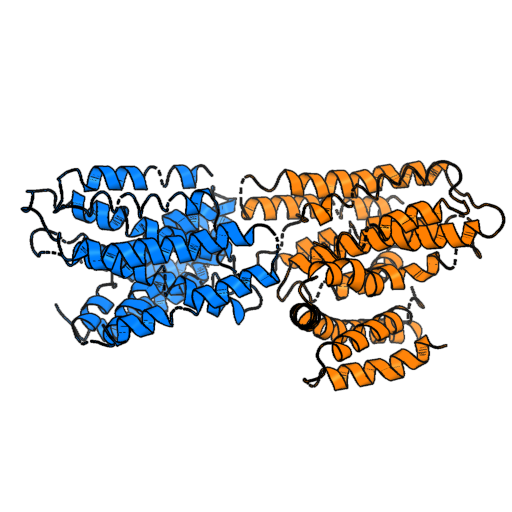
ATOM 4600 N N . ASN B 1 330 ? -4.883 -16.915 -37.309 1.00 98.58 330 ASN B N 1
ATOM 4601 C CA . ASN B 1 330 ? -3.805 -17.890 -37.187 1.00 98.94 330 ASN B CA 1
ATOM 4602 C C . ASN B 1 330 ? -4.257 -19.139 -36.430 1.00 104.76 330 ASN B C 1
ATOM 4603 O O . ASN B 1 330 ? -5.259 -19.114 -35.707 1.00 100.71 330 ASN B O 1
ATOM 4608 N N . TRP B 1 331 ? -3.510 -20.231 -36.590 1.00 113.90 331 TRP B N 1
ATOM 4609 C CA . TRP B 1 331 ? -3.780 -21.460 -35.844 1.00 115.40 331 TRP B CA 1
ATOM 4610 C C . TRP B 1 331 ? -3.662 -21.209 -34.367 1.00 114.04 331 TRP B C 1
ATOM 4611 O O . TRP B 1 331 ? -4.311 -21.891 -33.570 1.00 114.12 331 TRP B O 1
ATOM 4622 N N . PHE B 1 332 ? -2.839 -20.227 -33.986 1.00 106.57 332 PHE B N 1
ATOM 4623 C CA . PHE B 1 332 ? -2.575 -19.969 -32.568 1.00 101.83 332 PHE B CA 1
ATOM 4624 C C . PHE B 1 332 ? -2.745 -18.526 -32.101 1.00 97.12 332 PHE B C 1
ATOM 4625 O O . PHE B 1 332 ? -2.568 -18.235 -30.915 1.00 93.87 332 PHE B O 1
ATOM 4633 N N . GLU B 1 333 ? -3.100 -17.629 -33.024 1.00 93.84 333 GLU B N 1
ATOM 4634 C CA . GLU B 1 333 ? -3.517 -16.270 -32.657 1.00 87.95 333 GLU B CA 1
ATOM 4635 C C . GLU B 1 333 ? -4.740 -16.357 -31.762 1.00 86.15 333 GLU B C 1
ATOM 4636 O O . GLU B 1 333 ? -4.899 -15.566 -30.832 1.00 82.57 333 GLU B O 1
ATOM 4642 N N . GLY B 1 334 ? -5.600 -17.328 -32.059 1.00 84.90 334 GLY B N 1
ATOM 4643 C CA . GLY B 1 334 ? -6.714 -17.671 -31.192 1.00 79.56 334 GLY B CA 1
ATOM 4644 C C . GLY B 1 334 ? -6.220 -18.309 -29.913 1.00 78.42 334 GLY B C 1
ATOM 4645 O O . GLY B 1 334 ? -6.704 -17.986 -28.831 1.00 75.42 334 GLY B O 1
ATOM 4646 N N . ALA B 1 335 ? -5.238 -19.201 -30.037 1.00 81.12 335 ALA B N 1
ATOM 4647 C CA . ALA B 1 335 ? -4.709 -19.940 -28.884 1.00 81.42 335 ALA B CA 1
ATOM 4648 C C . ALA B 1 335 ? -4.039 -19.032 -27.862 1.00 79.54 335 ALA B C 1
ATOM 4649 O O . ALA B 1 335 ? -4.154 -19.266 -26.657 1.00 76.25 335 ALA B O 1
ATOM 4651 N N . THR B 1 336 ? -3.346 -18.003 -28.351 1.00 78.36 336 THR B N 1
ATOM 4652 C CA . THR B 1 336 ? -2.715 -17.004 -27.488 1.00 76.92 336 THR B CA 1
ATOM 4653 C C . THR B 1 336 ? -3.782 -16.221 -26.730 1.00 76.65 336 THR B C 1
ATOM 4654 O O . THR B 1 336 ? -3.669 -16.026 -25.516 1.00 78.37 336 THR B O 1
ATOM 4658 N N . LEU B 1 337 ? -4.814 -15.779 -27.453 1.00 73.13 337 LEU B N 1
ATOM 4659 C CA . LEU B 1 337 ? -6.003 -15.183 -26.841 1.00 68.94 337 LEU B CA 1
ATOM 4660 C C . LEU B 1 337 ? -6.700 -16.162 -25.914 1.00 66.84 337 LEU B C 1
ATOM 4661 O O . LEU B 1 337 ? -7.207 -15.765 -24.868 1.00 68.62 337 LEU B O 1
ATOM 4666 N N . LEU B 1 338 ? -6.731 -17.432 -26.314 1.00 67.81 338 LEU B N 1
ATOM 4667 C CA . LEU B 1 338 ? -7.325 -18.489 -25.510 1.00 70.12 338 LEU B CA 1
ATOM 4668 C C . LEU B 1 338 ? -6.530 -18.735 -24.237 1.00 70.33 338 LEU B C 1
ATOM 4669 O O . LEU B 1 338 ? -7.115 -18.888 -23.160 1.00 70.45 338 LEU B O 1
ATOM 4674 N N . ALA B 1 339 ? -5.204 -18.774 -24.373 1.00 66.60 339 ALA B N 1
ATOM 4675 C CA . ALA B 1 339 ? -4.304 -19.026 -23.251 1.00 64.32 339 ALA B CA 1
ATOM 4676 C C . ALA B 1 339 ? -4.465 -17.960 -22.187 1.00 63.21 339 ALA B C 1
ATOM 4677 O O . ALA B 1 339 ? -4.627 -18.280 -21.007 1.00 62.59 339 ALA B O 1
ATOM 4679 N N . ALA B 1 340 ? -4.436 -16.698 -22.619 1.00 61.53 340 ALA B N 1
ATOM 4680 C CA . ALA B 1 340 ? -4.602 -15.548 -21.733 1.00 58.76 340 ALA B CA 1
ATOM 4681 C C . ALA B 1 340 ? -5.816 -15.701 -20.827 1.00 61.74 340 ALA B C 1
ATOM 4682 O O . ALA B 1 340 ? -5.718 -15.485 -19.619 1.00 61.96 340 ALA B O 1
ATOM 4684 N N . TYR B 1 341 ? -6.946 -16.106 -21.406 1.00 65.69 341 TYR B N 1
ATOM 4685 C CA . TYR B 1 341 ? -8.180 -16.277 -20.642 1.00 69.53 341 TYR B CA 1
ATOM 4686 C C . TYR B 1 341 ? -8.077 -17.354 -19.572 1.00 72.49 341 TYR B C 1
ATOM 4687 O O . TYR B 1 341 ? -8.530 -17.149 -18.441 1.00 76.42 341 TYR B O 1
ATOM 4696 N N . VAL B 1 342 ? -7.489 -18.494 -19.935 1.00 69.47 342 VAL B N 1
ATOM 4697 C CA . VAL B 1 342 ? -7.257 -19.579 -18.981 1.00 66.56 342 VAL B CA 1
ATOM 4698 C C . VAL B 1 342 ? -6.431 -19.066 -17.797 1.00 67.18 342 VAL B C 1
ATOM 4699 O O . VAL B 1 342 ? -6.823 -19.255 -16.641 1.00 67.79 342 VAL B O 1
ATOM 4703 N N . ILE B 1 343 ? -5.306 -18.405 -18.091 1.00 62.91 343 ILE B N 1
ATOM 4704 C CA . ILE B 1 343 ? -4.473 -17.779 -17.059 1.00 63.96 343 ILE B CA 1
ATOM 4705 C C . ILE B 1 343 ? -5.332 -16.987 -16.071 1.00 63.19 343 ILE B C 1
ATOM 4706 O O . ILE B 1 343 ? -5.209 -17.152 -14.855 1.00 60.23 343 ILE B O 1
ATOM 4719 N N . ALA B 1 345 ? -8.597 -17.087 -15.767 1.00 62.06 345 ALA B N 1
ATOM 4720 C CA . ALA B 1 345 ? -9.558 -17.985 -15.136 1.00 64.58 345 ALA B CA 1
ATOM 4721 C C . ALA B 1 345 ? -8.957 -18.671 -13.905 1.00 68.45 345 ALA B C 1
ATOM 4722 O O . ALA B 1 345 ? -9.570 -18.687 -12.827 1.00 70.66 345 ALA B O 1
ATOM 4724 N N . ILE B 1 346 ? -7.752 -19.219 -14.050 1.00 65.72 346 ILE B N 1
ATOM 4725 C CA . ILE B 1 346 ? -7.144 -19.935 -12.936 1.00 67.93 346 ILE B CA 1
ATOM 4726 C C . ILE B 1 346 ? -6.644 -18.975 -11.855 1.00 68.51 346 ILE B C 1
ATOM 4727 O O . ILE B 1 346 ? -6.600 -19.320 -10.668 1.00 68.79 346 ILE B O 1
ATOM 4732 N N . GLY B 1 347 ? -6.307 -17.757 -12.277 1.00 67.24 347 GLY B N 1
ATOM 4733 C CA . GLY B 1 347 ? -5.915 -16.691 -11.357 1.00 66.54 347 GLY B CA 1
ATOM 4734 C C . GLY B 1 347 ? -7.099 -16.201 -10.546 1.00 65.80 347 GLY B C 1
ATOM 4735 O O . GLY B 1 347 ? -6.985 -15.957 -9.345 1.00 68.04 347 GLY B O 1
ATOM 4736 N N . PHE B 1 348 ? -8.243 -16.052 -11.204 1.00 65.57 348 PHE B N 1
ATOM 4737 C CA . PHE B 1 348 ? -9.461 -15.658 -10.509 1.00 64.32 348 PHE B CA 1
ATOM 4738 C C . PHE B 1 348 ? -9.972 -16.768 -9.611 1.00 67.93 348 PHE B C 1
ATOM 4739 O O . PHE B 1 348 ? -10.571 -16.491 -8.574 1.00 69.92 348 PHE B O 1
ATOM 4747 N N . PHE B 1 349 ? -9.723 -18.016 -10.012 1.00 71.07 349 PHE B N 1
ATOM 4748 C CA . PHE B 1 349 ? -10.012 -19.180 -9.171 1.00 72.92 349 PHE B CA 1
ATOM 4749 C C . PHE B 1 349 ? -9.206 -19.138 -7.868 1.00 71.26 349 PHE B C 1
ATOM 4750 O O . PHE B 1 349 ? -9.766 -19.252 -6.780 1.00 70.69 349 PHE B O 1
ATOM 4758 N N . LEU B 1 350 ? -7.896 -18.948 -7.996 1.00 70.25 350 LEU B N 1
ATOM 4759 C CA . LEU B 1 350 ? -6.956 -19.140 -6.894 1.00 71.07 350 LEU B CA 1
ATOM 4760 C C . LEU B 1 350 ? -6.698 -17.911 -6.013 1.00 73.75 350 LEU B C 1
ATOM 4761 O O . LEU B 1 350 ? -5.654 -17.837 -5.361 1.00 77.51 350 LEU B O 1
ATOM 4766 N N . LEU B 1 351 ? -7.634 -16.963 -5.974 1.00 72.37 351 LEU B N 1
ATOM 4767 C CA . LEU B 1 351 ? -7.419 -15.708 -5.238 1.00 72.33 351 LEU B CA 1
ATOM 4768 C C . LEU B 1 351 ? -7.089 -15.887 -3.751 1.00 72.27 351 LEU B C 1
ATOM 4769 O O . LEU B 1 351 ? -7.845 -16.499 -2.998 1.00 77.30 351 LEU B O 1
#

Radius of gyration: 29.39 Å; Cα contacts (8 Å, |Δi|>4): 902; chains: 2; bounding box: 43×55×91 Å